Protein AF-A0A6G2VGH9-F1 (afdb_monomer)

Foldseek 3Di:
DQADPPCVVRRPVQFDDDPPDDPPHTDGCPQWDWDADPVRDIGTDGGVQPWDAAPNDTDRQVVLQVLLCVDPFWDGKGWDDDPRFIAMETAGPDDPVVSQVSCVVPDQLRSRGQFYHHDVDFDADPVGHGDPVPDDDTDGRQDPAAADPDPQLVQLQVLLCVLLVPPDGHHQADFSVSSPDDLVSLLLSQLSCCVVPQAGDFSLQCLVQRGSVSVSCVVVVDVHDGRQDDQAAPLFPQAFKFAAALVLQVVVVVCVVVVWFLLQKDKDKDKFFFADDVVLLQQLLLLLCQQAQLQQWAWDQDPNGIIIGGHHSVPRGADAAEEEDAPVCVVVVSVVQSGDTDPSHPDGQKYWYWYDHDNGIIMIMMMGGLQFADPLLVVLSVVSSVQSSVCSVVVDDDRRDDHARYHVSSVRSSLPVQQDDCVDCPGVQVVLLVLLCVVCPPADQFFPAPDPDDFDQAAPSDDDDDDDDPDSVNLVVLSSVCVVLSHHSVLLVVLVVQVVCVVNRRNFWAWEKEKDQQCSDPSCNSHGRNRIAIFTQTAGCPPVDDSSVSSVRSRVSVSSRSSSRSHHPVVSCVSNVADDGNRADRRHRHYD

Mean predicted aligned error: 12.51 Å

Sequence (592 aa):
AHGYLNRPDLTATSFVPNPYGEPGTRLYRTGDLAHFDHHGRLHYEGRADHQIKIRGFRIEPAEVEAALLSHTQVTQAVVTKHHDQLSAYVVTSADSMELRRHLADRLPEHLVPAYLTPLDRFPLMPNGKIDKRALPEPVAVSSGGRAPRTLLEETLTGLFTSTLDAPGTLTIDDDFFHHGGHSILAARLTNRIAQALGVRLTIRDVFENPTVAGLAEKVGAAKGLPALPPPSAGEGPGEGLAPMSFAQRRLWLLADLDGGSTAYNVPMAVRLDGTLDADALEAALNDVIARHAPLRTRYETVDGEPRQRILPATGARVRMERREVTAGELDHAVAETGRHVFDLRSELPLVVTLFRLDDTTHHLVFVLHHIATDGQSGEAYVTDLARAYEARVAGAEGRVLEPLAVQYADYAVWQQRVLGSADDADSVLSRELAFWQGALEGLPEEHGLNLDRPRPARASHRGGEVPVDLGDDLFARVGELARAEGCTPFMVVHAALAAALTRLGAGTDLAIGSPVAGRTDEALRDLVGFFVNTLVLRTDTTGNPTFRELLERARATDLDAFAHQDAPFDLVLDTLNPTRTLARHPLFQICL

Nearest PDB structures (foldseek):
  8fx6-assembly2_B  TM=8.249E-01  e=5.893E-42  Thermobifida fusca YX
  7kvw-assembly1_A  TM=8.169E-01  e=2.280E-42  Thermobifida fusca YX
  7kw0-assembly1_A  TM=8.121E-01  e=5.893E-42  Thermobifida fusca YX
  7kvw-assembly2_B  TM=8.068E-01  e=4.713E-42  Thermobifida fusca YX
  8fx7-assembly1_A  TM=8.130E-01  e=2.252E-41  Thermobifida fusca YX

Secondary structure (DSSP, 8-state):
----TT-HHHHHHHEEE-TTSSTT-EEE---EEEEE-TTSPEEEEEESS--EEETTEEE-HHHHHHHHHTSTTEEEEEEEEETTEEEEEEEESS-HHHHHHHHHTTS-GGGS-SEEEE-SS--B-TTSSB-GGGPPPPPB---SSPPP-SHHHHHHHHHHHHHHT-SSPPPTT-BTTTTT--HHHHHHHHHHHHHHHSEE--HHHHHHS-BHHHHHHHHHHS-PEEPPPPP-TTSS-SSEEEEPPHHHHHHHHHHHHHTS-STTEEEEEEEEES---HHHHHHHHHHHHHH-GGGGEEEEEETTEEEEEEPPTTT-----EEEE--TTTHHHHHHHHHT----TTTS-SEEEEEEESSSSEEEEEEEEETTT--TTHHHHHHHHHHHHHHHHHTT--S--SPPPSS-HHHHHHHHHHHH--TT-TTSHHHHHHHHHHHHTTT--SS-----SSPPPSS-------------HHHHHHHHHHHHHTT--HHHHHHHHHHHHHHHTTS-SEEEEEEEE----SGGGTT--S---EEEEEEEE-TT---HHHHHHHHHHHHHHHHHTTTS-HHHHHHHH-----SSS-SS-SEE-

Radius of gyration: 28.11 Å; Cα contacts (8 Å, |Δi|>4): 958; chains: 1; bounding box: 81×67×67 Å

Structure (mmCIF, N/CA/C/O backbone):
data_AF-A0A6G2VGH9-F1
#
_entry.id   AF-A0A6G2VGH9-F1
#
loop_
_atom_site.group_PDB
_atom_site.id
_atom_site.type_symbol
_atom_site.label_atom_id
_atom_site.label_alt_id
_atom_site.label_comp_id
_atom_site.label_asym_id
_atom_site.label_entity_id
_atom_site.label_seq_id
_atom_site.pdbx_PDB_ins_code
_atom_site.Cartn_x
_atom_site.Cartn_y
_atom_site.Cartn_z
_atom_site.occupancy
_atom_site.B_iso_or_equiv
_atom_site.auth_seq_id
_atom_site.auth_comp_id
_atom_site.auth_asym_id
_atom_site.auth_atom_id
_atom_site.pdbx_PDB_model_num
ATOM 1 N N . ALA A 1 1 ? -20.843 -32.295 -13.439 1.00 68.12 1 ALA A N 1
ATOM 2 C CA . ALA A 1 1 ? -21.328 -31.971 -12.079 1.00 68.12 1 ALA A CA 1
ATOM 3 C C . ALA A 1 1 ? -22.499 -32.885 -11.704 1.00 68.12 1 ALA A C 1
ATOM 5 O O . ALA A 1 1 ? -23.278 -33.245 -12.584 1.00 68.12 1 ALA A O 1
ATOM 6 N N . HIS A 1 2 ? -22.610 -33.301 -10.437 1.00 78.94 2 HIS A N 1
ATOM 7 C CA . HIS A 1 2 ? -23.671 -34.219 -9.991 1.00 78.94 2 HIS A CA 1
ATOM 8 C C . HIS A 1 2 ? -24.992 -33.501 -9.666 1.00 78.94 2 HIS A C 1
ATOM 10 O O . HIS A 1 2 ? -26.047 -33.991 -10.069 1.00 78.94 2 HIS A O 1
ATOM 16 N N . GLY A 1 3 ? -24.924 -32.334 -9.021 1.00 86.25 3 GLY A N 1
ATOM 17 C CA . GLY A 1 3 ? -26.069 -31.545 -8.566 1.00 86.25 3 GLY A CA 1
ATOM 18 C C . GLY A 1 3 ? -25.715 -30.745 -7.312 1.00 86.25 3 GLY A C 1
ATOM 19 O O . GLY A 1 3 ? -24.542 -30.669 -6.945 1.00 86.25 3 GLY A O 1
ATOM 20 N N . TYR A 1 4 ? -26.724 -30.191 -6.647 1.00 72.12 4 TYR A N 1
ATOM 21 C CA . TYR A 1 4 ? -26.589 -29.546 -5.340 1.00 72.12 4 TYR A CA 1
ATOM 22 C C . TYR A 1 4 ? -26.734 -30.579 -4.212 1.00 72.12 4 TYR A C 1
ATOM 24 O O . TYR A 1 4 ? -27.656 -31.400 -4.216 1.00 72.12 4 TYR A O 1
ATOM 32 N N . LEU A 1 5 ? -25.825 -30.541 -3.233 1.00 75.44 5 LEU A N 1
ATOM 33 C CA . LEU A 1 5 ? -25.801 -31.485 -2.113 1.00 75.44 5 LEU A CA 1
ATOM 34 C C . LEU A 1 5 ? -27.099 -31.396 -1.294 1.00 75.44 5 LEU A C 1
ATOM 36 O O . LEU A 1 5 ? -27.495 -30.313 -0.877 1.00 75.44 5 LEU A O 1
ATOM 40 N N . ASN A 1 6 ? -27.757 -32.538 -1.065 1.00 70.88 6 ASN A N 1
ATOM 41 C CA . ASN A 1 6 ? -29.024 -32.657 -0.324 1.00 70.88 6 ASN A CA 1
ATOM 42 C C . ASN A 1 6 ? -30.185 -31.798 -0.865 1.00 70.88 6 ASN A C 1
ATOM 44 O O . ASN A 1 6 ? -31.161 -31.567 -0.155 1.00 70.88 6 ASN A O 1
ATOM 48 N N . ARG A 1 7 ? -30.105 -31.345 -2.124 1.00 74.38 7 ARG A N 1
ATOM 49 C CA . ARG A 1 7 ? -31.120 -30.500 -2.774 1.00 74.38 7 ARG A CA 1
ATOM 50 C C . ARG A 1 7 ? -31.541 -31.080 -4.131 1.00 74.38 7 ARG A C 1
ATOM 52 O O . ARG A 1 7 ? -31.164 -30.555 -5.187 1.00 74.38 7 ARG A O 1
ATOM 59 N N . PRO A 1 8 ? -32.274 -32.213 -4.135 1.00 79.44 8 PRO A N 1
ATOM 60 C CA . PRO A 1 8 ? -32.725 -32.855 -5.371 1.00 79.44 8 PRO A CA 1
ATOM 61 C C . PRO A 1 8 ? -33.746 -31.996 -6.131 1.00 79.44 8 PRO A C 1
ATOM 63 O O . PRO A 1 8 ? -33.767 -32.028 -7.358 1.00 79.44 8 PRO A O 1
ATOM 66 N N . ASP A 1 9 ? -34.523 -31.189 -5.406 1.00 71.19 9 ASP A N 1
ATOM 67 C CA . ASP A 1 9 ? -35.445 -30.177 -5.922 1.00 71.19 9 ASP A CA 1
ATOM 68 C C . ASP A 1 9 ? -34.722 -29.170 -6.830 1.00 71.19 9 ASP A C 1
ATOM 70 O O . ASP A 1 9 ? -35.033 -29.074 -8.016 1.00 71.19 9 ASP A O 1
ATOM 74 N N . LEU A 1 10 ? -33.689 -28.500 -6.308 1.00 64.75 10 LEU A N 1
ATOM 75 C CA . LEU A 1 10 ? -32.906 -27.518 -7.066 1.00 64.75 10 LEU A CA 1
ATOM 76 C C . LEU A 1 10 ? -32.084 -28.169 -8.179 1.00 64.75 10 LEU A C 1
ATOM 78 O O . LEU A 1 10 ? -31.895 -27.598 -9.253 1.00 64.75 10 LEU A O 1
ATOM 82 N N . THR A 1 11 ? -31.586 -29.382 -7.934 1.00 80.00 11 THR A N 1
ATOM 83 C CA . THR A 1 11 ? -30.819 -30.119 -8.941 1.00 80.00 11 THR A CA 1
ATOM 84 C C . THR A 1 11 ? -31.684 -30.418 -10.159 1.00 80.00 11 THR A C 1
ATOM 86 O O . THR A 1 11 ? -31.230 -30.208 -11.279 1.00 80.00 11 THR A O 1
ATOM 89 N N . ALA A 1 12 ? -32.931 -30.848 -9.958 1.00 86.19 12 ALA A N 1
ATOM 90 C CA . ALA A 1 12 ? -33.849 -31.145 -11.051 1.00 86.19 12 ALA A CA 1
ATOM 91 C C . ALA A 1 12 ? -34.261 -29.891 -11.843 1.00 86.19 12 ALA A C 1
ATOM 93 O O . ALA A 1 12 ? -34.498 -29.984 -13.047 1.00 86.19 12 ALA A O 1
ATOM 94 N N . THR A 1 13 ? -34.319 -28.719 -11.202 1.00 77.69 13 THR A N 1
ATOM 95 C CA . THR A 1 13 ? -34.685 -27.460 -11.874 1.00 77.69 13 THR A CA 1
ATOM 96 C C . THR A 1 13 ? -33.523 -26.792 -12.607 1.00 77.69 13 THR A C 1
ATOM 98 O O . THR A 1 13 ? -33.757 -26.111 -13.607 1.00 77.69 13 THR A O 1
ATOM 101 N N . SER A 1 14 ? -32.283 -26.979 -12.140 1.00 81.62 14 SER A N 1
ATOM 102 C CA . SER A 1 14 ? -31.096 -26.363 -12.751 1.00 81.62 14 SER A CA 1
ATOM 103 C C . SER A 1 14 ? -30.351 -27.300 -13.703 1.00 81.62 14 SER A C 1
ATOM 105 O O . SER A 1 14 ? -29.804 -26.827 -14.693 1.00 81.62 14 SER A O 1
ATOM 107 N N . PHE A 1 15 ? -30.339 -28.614 -13.450 1.00 90.75 15 PHE A N 1
ATOM 108 C CA . PHE A 1 15 ? -29.709 -29.630 -14.304 1.00 90.75 15 PHE A CA 1
ATOM 109 C C . PHE A 1 15 ? -30.775 -30.423 -15.066 1.00 90.75 15 PHE A C 1
ATOM 111 O O . PHE A 1 15 ? -31.150 -31.532 -14.682 1.00 90.75 15 PHE A O 1
ATOM 118 N N . VAL A 1 16 ? -31.269 -29.836 -16.152 1.00 92.31 16 VAL A N 1
ATOM 119 C CA . VAL A 1 16 ? -32.409 -30.347 -16.924 1.00 92.31 16 VAL A CA 1
ATOM 120 C C . VAL A 1 16 ? -31.974 -31.352 -18.002 1.00 92.31 16 VAL A C 1
ATOM 122 O O . VAL A 1 16 ? -30.812 -31.339 -18.419 1.00 92.31 16 VAL A O 1
ATOM 125 N N . PRO A 1 17 ? -32.872 -32.229 -18.490 1.00 93.44 17 PRO A N 1
ATOM 126 C CA . PRO A 1 17 ? -32.575 -33.099 -19.628 1.00 93.44 17 PRO A CA 1
ATOM 127 C C . PRO A 1 17 ? -32.115 -32.293 -20.849 1.00 93.44 17 PRO A C 1
ATOM 129 O O . PRO A 1 17 ? -32.692 -31.247 -21.144 1.00 93.44 17 PRO A O 1
ATOM 132 N N . ASN A 1 18 ? -31.086 -32.770 -21.555 1.00 93.38 18 ASN A N 1
ATOM 133 C CA . ASN A 1 18 ? -30.604 -32.141 -22.783 1.00 93.38 18 ASN A CA 1
ATOM 134 C C . ASN A 1 18 ? -31.293 -32.755 -24.015 1.00 93.38 18 ASN A C 1
ATOM 136 O O . ASN A 1 18 ? -30.917 -33.858 -24.408 1.00 93.38 18 ASN A O 1
ATOM 140 N N . PRO A 1 19 ? -32.260 -32.078 -24.662 1.00 90.31 19 PRO A N 1
ATOM 141 C CA . PRO A 1 19 ? -32.893 -32.604 -25.871 1.00 90.31 19 PRO A CA 1
ATOM 142 C C . PRO A 1 19 ? -32.007 -32.476 -27.124 1.00 90.31 19 PRO A C 1
ATOM 144 O O . PRO A 1 19 ? -32.389 -32.975 -28.178 1.00 90.31 19 PRO A O 1
ATOM 147 N N . TYR A 1 20 ? -30.854 -31.802 -27.030 1.00 87.00 20 TYR A N 1
ATOM 148 C CA . TYR A 1 20 ? -29.974 -31.482 -28.161 1.00 87.00 20 TYR A CA 1
ATOM 149 C C . TYR A 1 20 ? -28.645 -32.252 -28.152 1.00 87.00 20 TYR A C 1
ATOM 151 O O . TYR A 1 20 ? -27.804 -32.023 -29.016 1.00 87.00 20 TYR A O 1
ATOM 159 N N . GLY A 1 21 ? -28.420 -33.117 -27.160 1.00 87.88 21 GLY A N 1
ATOM 160 C CA . GLY A 1 21 ? -27.196 -33.908 -27.024 1.00 87.88 21 GLY A CA 1
ATOM 161 C C . GLY A 1 21 ? -27.463 -35.408 -27.002 1.00 87.88 21 GLY A C 1
ATOM 162 O O . GLY A 1 21 ? -28.587 -35.861 -27.208 1.00 87.88 21 GLY A O 1
ATOM 163 N N . GLU A 1 22 ? -26.415 -36.180 -26.716 1.00 91.38 22 GLU A N 1
ATOM 164 C CA . GLU A 1 22 ? -26.500 -37.638 -26.592 1.00 91.38 22 GLU A CA 1
ATOM 165 C C . GLU A 1 22 ? -27.509 -38.074 -25.508 1.00 91.38 22 GLU A C 1
ATOM 167 O O . GLU A 1 22 ? -27.658 -37.380 -24.485 1.00 91.38 22 GLU A O 1
ATOM 172 N N . PRO A 1 23 ? -28.175 -39.236 -25.673 1.00 90.56 23 PRO A N 1
ATOM 173 C CA . PRO A 1 23 ? -29.100 -39.773 -24.680 1.00 90.56 23 PRO A CA 1
ATOM 174 C C . PRO A 1 23 ? -28.474 -39.859 -23.282 1.00 90.56 23 PRO A C 1
ATOM 176 O O . PRO A 1 23 ? -27.411 -40.443 -23.085 1.00 90.56 23 PRO A O 1
ATOM 179 N N . GLY A 1 24 ? -29.151 -39.275 -22.290 1.00 87.06 24 GLY A N 1
ATOM 180 C CA . GLY A 1 24 ? -28.690 -39.241 -20.897 1.00 87.06 24 GLY A CA 1
ATOM 181 C C . GLY A 1 24 ? -27.833 -38.024 -20.524 1.00 87.06 24 GLY A C 1
ATOM 182 O O . GLY A 1 24 ? -27.489 -37.865 -19.351 1.00 87.06 24 GLY A O 1
ATOM 183 N N . THR A 1 25 ? -27.523 -37.132 -21.471 1.00 92.81 25 THR A N 1
ATOM 184 C CA . THR A 1 25 ? -26.852 -35.858 -21.164 1.00 92.81 25 THR A CA 1
ATOM 185 C C . THR A 1 25 ? -27.816 -34.820 -20.568 1.00 92.81 25 THR A C 1
ATOM 187 O O . THR A 1 25 ? -29.040 -34.908 -20.699 1.00 92.81 25 THR A O 1
ATOM 190 N N . ARG A 1 26 ? -27.261 -33.831 -19.855 1.00 92.31 26 ARG A N 1
ATOM 191 C CA . ARG A 1 26 ? -28.008 -32.783 -19.137 1.00 92.31 26 ARG A CA 1
ATOM 192 C C . ARG A 1 26 ? -27.481 -31.398 -19.504 1.00 92.31 26 ARG A C 1
ATOM 194 O O . ARG A 1 26 ? -26.284 -31.248 -19.733 1.00 92.31 26 ARG A O 1
ATOM 201 N N . LEU A 1 27 ? -28.364 -30.403 -19.519 1.00 91.56 27 LEU A N 1
ATOM 202 C CA . LEU A 1 27 ? -28.021 -28.982 -19.616 1.00 91.56 27 LEU A CA 1
ATOM 203 C C . LEU A 1 27 ? -28.043 -28.353 -18.224 1.00 91.56 27 LEU A C 1
ATOM 205 O O . LEU A 1 27 ? -28.830 -28.764 -17.373 1.00 91.56 27 LEU A O 1
ATOM 209 N N . TYR A 1 28 ? -27.212 -27.333 -18.008 1.00 90.94 28 TYR A N 1
ATOM 210 C CA . TYR A 1 28 ? -27.267 -26.507 -16.805 1.00 90.94 28 TYR A CA 1
ATOM 211 C C . TYR A 1 28 ? -27.863 -25.140 -17.132 1.00 90.94 28 TYR A C 1
ATOM 213 O O . TYR A 1 28 ? -27.370 -24.426 -18.005 1.00 90.94 28 TYR A O 1
ATOM 221 N N . ARG A 1 29 ? -28.935 -24.774 -16.434 1.00 85.25 29 ARG A N 1
ATOM 222 C CA . ARG A 1 29 ? -29.596 -23.481 -16.580 1.00 85.25 29 ARG A CA 1
ATOM 223 C C . ARG A 1 29 ? -28.841 -22.440 -15.755 1.00 85.25 29 ARG A C 1
ATOM 225 O O . ARG A 1 29 ? -29.039 -22.358 -14.549 1.00 85.25 29 ARG A O 1
ATOM 232 N N . THR A 1 30 ? -27.991 -21.643 -16.404 1.00 82.50 30 THR A N 1
ATOM 233 C CA . THR A 1 30 ? -27.197 -20.598 -15.724 1.00 82.50 30 THR A CA 1
ATOM 234 C C . THR A 1 30 ? -28.055 -19.425 -15.243 1.00 82.50 30 THR A C 1
ATOM 236 O O . THR A 1 30 ? -27.725 -18.754 -14.268 1.00 82.50 30 THR A O 1
ATOM 239 N N . GLY A 1 31 ? -29.193 -19.198 -15.907 1.00 75.12 31 GLY A N 1
ATOM 240 C CA . GLY A 1 31 ? -30.019 -18.016 -15.682 1.00 75.12 31 GLY A CA 1
ATOM 241 C C . GLY A 1 31 ? -29.475 -16.773 -16.380 1.00 75.12 31 GLY A C 1
ATOM 242 O O . GLY A 1 31 ? -30.005 -15.699 -16.148 1.00 75.12 31 GLY A O 1
ATOM 243 N N . ASP A 1 32 ? -28.471 -16.909 -17.244 1.00 80.62 32 ASP A N 1
ATOM 244 C CA . ASP A 1 32 ? -27.902 -15.808 -18.016 1.00 80.62 32 ASP A CA 1
ATOM 245 C C . ASP A 1 32 ? -28.640 -15.631 -19.347 1.00 80.62 32 ASP A C 1
ATOM 247 O O . ASP A 1 32 ? -29.049 -16.605 -19.987 1.00 80.62 32 ASP A O 1
ATOM 251 N N . LEU A 1 33 ? -28.810 -14.381 -19.766 1.00 78.69 33 LEU A N 1
ATOM 252 C CA . LEU A 1 33 ? -29.245 -14.013 -21.103 1.00 78.69 33 LEU A CA 1
ATOM 253 C C . LEU A 1 33 ? -28.003 -13.766 -21.949 1.00 78.69 33 LEU A C 1
ATOM 255 O O . LEU A 1 33 ? -27.096 -13.035 -21.560 1.00 78.69 33 LEU A O 1
ATOM 259 N N . ALA A 1 34 ? -27.963 -14.387 -23.116 1.00 83.56 34 ALA A N 1
ATOM 260 C CA . ALA A 1 34 ? -26.900 -14.195 -24.079 1.00 83.56 34 ALA A CA 1
ATOM 261 C C . ALA A 1 34 ? -27.448 -14.399 -25.490 1.00 83.56 34 ALA A C 1
ATOM 263 O O . ALA A 1 34 ? -28.460 -15.082 -25.681 1.00 83.56 34 ALA A O 1
ATOM 264 N N . HIS A 1 35 ? -26.774 -13.826 -26.479 1.00 87.31 35 HIS A N 1
ATOM 265 C CA . HIS A 1 35 ? -27.090 -14.030 -27.886 1.00 87.31 35 HIS A CA 1
ATOM 266 C C . HIS A 1 35 ? -25.811 -14.273 -28.689 1.00 87.31 35 HIS A C 1
ATOM 268 O O . HIS A 1 35 ? -24.730 -13.855 -28.288 1.00 87.31 35 HIS A O 1
ATOM 274 N N . PHE A 1 36 ? -25.918 -14.970 -29.818 1.00 90.81 36 PHE A N 1
ATOM 275 C CA . PHE A 1 36 ? -24.793 -15.136 -30.736 1.00 90.81 36 PHE A CA 1
ATOM 276 C C . PHE A 1 36 ? -24.803 -14.028 -31.790 1.00 90.81 36 PHE A C 1
ATOM 278 O O . PHE A 1 36 ? -25.862 -13.722 -32.342 1.00 90.81 36 PHE A O 1
ATOM 285 N N . ASP A 1 37 ? -23.639 -13.459 -32.097 1.00 88.38 37 ASP A N 1
ATOM 286 C CA . ASP A 1 37 ? -23.486 -12.591 -33.265 1.00 88.38 37 ASP A CA 1
ATOM 287 C C . ASP A 1 37 ? -23.351 -13.396 -34.570 1.00 88.38 37 ASP A C 1
ATOM 289 O O . ASP A 1 37 ? -23.298 -14.630 -34.586 1.00 88.38 37 ASP A O 1
ATOM 293 N N . HIS A 1 38 ? -23.274 -12.688 -35.700 1.00 86.19 38 HIS A N 1
ATOM 294 C CA . HIS A 1 38 ? -23.147 -13.311 -37.019 1.00 86.19 38 HIS A CA 1
ATOM 295 C C . HIS A 1 38 ? -21.791 -14.006 -37.256 1.00 86.19 38 HIS A C 1
ATOM 297 O O . HIS A 1 38 ? -21.621 -14.684 -38.270 1.00 86.19 38 HIS A O 1
ATOM 303 N N . HIS A 1 39 ? -20.824 -13.826 -36.353 1.00 87.31 39 HIS A N 1
ATOM 304 C CA . HIS A 1 39 ? -19.531 -14.504 -36.349 1.00 87.31 39 HIS A CA 1
ATOM 305 C C . HIS A 1 39 ? -19.505 -15.709 -35.393 1.00 87.31 39 HIS A C 1
ATOM 307 O O . HIS A 1 39 ? -18.469 -16.360 -35.264 1.00 87.31 39 HIS A O 1
ATOM 313 N N . GLY A 1 40 ? -20.628 -16.029 -34.739 1.00 86.88 40 GLY A N 1
ATOM 314 C CA . GLY A 1 40 ? -20.744 -17.149 -33.808 1.00 86.88 40 GLY A CA 1
ATOM 315 C C . GLY A 1 40 ? -20.146 -16.879 -32.426 1.00 86.88 40 GLY A C 1
ATOM 316 O O . GLY A 1 40 ? -19.941 -17.826 -31.667 1.00 86.88 40 GLY A O 1
ATOM 317 N N . ARG A 1 41 ? -19.868 -15.617 -32.070 1.00 89.19 41 ARG A N 1
ATOM 318 C CA . ARG A 1 41 ? -19.425 -15.244 -30.718 1.00 89.19 41 ARG A CA 1
ATOM 319 C C . ARG A 1 41 ? -20.635 -15.028 -29.820 1.00 89.19 41 ARG A C 1
ATOM 321 O O . ARG A 1 41 ? -21.614 -14.412 -30.231 1.00 89.19 41 ARG A O 1
ATOM 328 N N . LEU A 1 42 ? -20.560 -15.541 -28.595 1.00 87.12 42 LEU A N 1
ATOM 329 C CA . LEU A 1 42 ? -21.609 -15.385 -27.593 1.00 87.12 42 LEU A CA 1
ATOM 330 C C . LEU A 1 42 ? -21.426 -14.054 -26.850 1.00 87.12 42 LEU A C 1
ATOM 332 O O . LEU A 1 42 ? -20.427 -13.866 -26.159 1.00 87.12 42 LEU A O 1
ATOM 336 N N . HIS A 1 43 ? -22.398 -13.158 -26.974 1.00 76.44 43 HIS A N 1
ATOM 337 C CA . HIS A 1 43 ? -22.479 -11.890 -26.252 1.00 76.44 43 HIS A CA 1
ATOM 338 C C . HIS A 1 43 ? -23.392 -12.046 -25.042 1.00 76.44 43 HIS A C 1
ATOM 340 O O . HIS A 1 43 ? -24.540 -12.473 -25.168 1.00 76.44 43 HIS A O 1
ATOM 346 N N . TYR A 1 44 ? -22.869 -11.716 -23.865 1.00 78.12 44 TYR A N 1
ATOM 347 C CA . TYR A 1 44 ? -23.605 -11.753 -22.606 1.00 78.12 44 TYR A CA 1
ATOM 348 C C . TYR A 1 44 ? -24.457 -10.485 -22.439 1.00 78.12 44 TYR A C 1
ATOM 350 O O . TYR A 1 44 ? -23.946 -9.376 -22.547 1.00 78.12 44 TYR A O 1
ATOM 358 N N . GLU A 1 45 ? -25.744 -10.659 -22.138 1.00 69.88 45 GLU A N 1
ATOM 359 C CA . GLU A 1 45 ? -26.775 -9.606 -22.067 1.00 69.88 45 GLU A CA 1
ATOM 360 C C . GLU A 1 45 ? -27.295 -9.373 -20.635 1.00 69.88 45 GLU A C 1
ATOM 362 O O . GLU A 1 45 ? -28.278 -8.664 -20.417 1.00 69.88 45 GLU A O 1
ATOM 367 N N . GLY A 1 46 ? -26.654 -9.979 -19.633 1.00 63.09 46 GLY A N 1
ATOM 368 C CA . GLY A 1 46 ? -27.093 -9.933 -18.238 1.00 63.09 46 GLY A CA 1
ATOM 369 C C . GLY A 1 46 ? -27.761 -11.230 -17.792 1.00 63.09 46 GLY A C 1
ATOM 370 O O . GLY A 1 46 ? -27.610 -12.272 -18.425 1.00 63.09 46 GLY A O 1
ATOM 371 N N . ARG A 1 47 ? -28.500 -11.187 -16.681 1.00 65.75 47 ARG A N 1
ATOM 372 C CA . ARG A 1 47 ? -29.229 -12.352 -16.165 1.00 65.75 47 ARG A CA 1
ATOM 373 C C . ARG A 1 47 ? -30.730 -12.227 -16.399 1.00 65.75 47 ARG A C 1
ATOM 375 O O . ARG A 1 47 ? -31.281 -11.135 -16.501 1.00 65.75 47 ARG A O 1
ATOM 382 N N . ALA A 1 48 ? -31.391 -13.372 -16.502 1.00 64.38 48 ALA A N 1
ATOM 383 C CA . ALA A 1 48 ? -32.841 -13.501 -16.520 1.00 64.38 48 ALA A CA 1
ATOM 384 C C . ALA A 1 48 ? -33.457 -13.291 -15.122 1.00 64.38 48 ALA A C 1
ATOM 386 O O . ALA A 1 48 ? -34.649 -12.993 -15.031 1.00 64.38 48 ALA A O 1
ATOM 387 N N . ASP A 1 49 ? -32.670 -13.449 -14.048 1.00 61.19 49 ASP A N 1
ATOM 388 C CA . ASP A 1 49 ? -33.026 -13.045 -12.686 1.00 61.19 49 ASP A CA 1
ATOM 389 C C . ASP A 1 49 ? -32.543 -11.603 -12.416 1.00 61.19 49 ASP A C 1
ATOM 391 O O . ASP A 1 49 ? -31.477 -11.180 -12.848 1.00 61.19 49 ASP A O 1
ATOM 395 N N . HIS A 1 50 ? -33.363 -10.786 -11.752 1.00 62.22 50 HIS A N 1
ATOM 396 C CA . HIS A 1 50 ? -33.126 -9.341 -11.600 1.00 62.22 50 HIS A CA 1
ATOM 397 C C . HIS A 1 50 ? -32.091 -8.992 -10.502 1.00 62.22 50 HIS A C 1
ATOM 399 O O . HIS A 1 50 ? -32.179 -7.920 -9.907 1.00 62.22 50 HIS A O 1
ATOM 405 N N . GLN A 1 51 ? -31.135 -9.880 -10.209 1.00 69.00 51 GLN A N 1
ATOM 406 C CA . GLN A 1 51 ? -30.107 -9.675 -9.180 1.00 69.00 51 GLN A CA 1
ATOM 407 C C . GLN A 1 51 ? -29.148 -8.531 -9.543 1.00 69.00 51 GLN A C 1
ATOM 409 O O . GLN A 1 51 ? -28.746 -8.377 -10.698 1.00 69.00 51 GLN A O 1
ATOM 414 N N . ILE A 1 52 ? -28.722 -7.756 -8.542 1.00 78.44 52 ILE A N 1
ATOM 415 C CA . ILE A 1 52 ? -27.823 -6.603 -8.702 1.00 78.44 52 ILE A CA 1
ATOM 416 C C . ILE A 1 52 ? -26.522 -6.838 -7.921 1.00 78.44 52 ILE A C 1
ATOM 418 O O . ILE A 1 52 ? -26.554 -7.313 -6.791 1.00 78.44 52 ILE A O 1
ATOM 422 N N . LYS A 1 53 ? -25.365 -6.474 -8.497 1.00 64.06 53 LYS A N 1
ATOM 423 C CA . LYS A 1 53 ? -24.074 -6.445 -7.782 1.00 64.06 53 LYS A CA 1
ATOM 424 C C . LYS A 1 53 ? -23.726 -5.039 -7.289 1.00 64.06 53 LYS A C 1
ATOM 426 O O . LYS A 1 53 ? -23.585 -4.126 -8.112 1.00 64.06 53 LYS A O 1
ATOM 431 N N . ILE A 1 54 ? -23.525 -4.889 -5.980 1.00 64.69 54 ILE A N 1
ATOM 432 C CA . ILE A 1 54 ? -23.159 -3.633 -5.305 1.00 64.69 54 ILE A CA 1
ATOM 433 C C . ILE A 1 54 ? -22.019 -3.901 -4.326 1.00 64.69 54 ILE A C 1
ATOM 435 O O . ILE A 1 54 ? -22.166 -4.722 -3.428 1.00 64.69 54 ILE A O 1
ATOM 439 N N . ARG A 1 55 ? -20.877 -3.221 -4.507 1.00 57.91 55 ARG A N 1
ATOM 440 C CA . ARG A 1 55 ? -19.697 -3.317 -3.619 1.00 57.91 55 ARG A CA 1
ATOM 441 C C . ARG A 1 55 ? -19.267 -4.765 -3.305 1.00 57.91 55 ARG A C 1
ATOM 443 O O . ARG A 1 55 ? -18.893 -5.078 -2.183 1.00 57.91 55 ARG A O 1
ATOM 450 N N . GLY A 1 56 ? -19.364 -5.653 -4.298 1.00 55.75 56 GLY A N 1
ATOM 451 C CA . GLY A 1 56 ? -19.057 -7.085 -4.163 1.00 55.75 56 GLY A CA 1
ATOM 452 C C . GLY A 1 56 ? -20.224 -7.964 -3.691 1.00 55.75 56 GLY A C 1
ATOM 453 O O . GLY A 1 56 ? -20.187 -9.170 -3.908 1.00 55.75 56 GLY A O 1
ATOM 454 N N . PHE A 1 57 ? -21.302 -7.389 -3.154 1.00 50.94 57 PHE A N 1
ATOM 455 C CA . PHE A 1 57 ? -22.484 -8.126 -2.703 1.00 50.94 57 PHE A CA 1
ATOM 456 C C . PHE A 1 57 ? -23.463 -8.385 -3.844 1.00 50.94 57 PHE A C 1
ATOM 458 O O . PHE A 1 57 ? -23.760 -7.496 -4.648 1.00 50.94 57 PHE A O 1
ATOM 465 N N . ARG A 1 58 ? -23.984 -9.614 -3.906 1.00 71.62 58 ARG A N 1
ATOM 466 C CA . ARG A 1 58 ? -25.131 -9.964 -4.750 1.00 71.62 58 ARG A CA 1
ATOM 467 C C . ARG A 1 58 ? -26.399 -9.687 -3.962 1.00 71.62 58 ARG A C 1
ATOM 469 O O . ARG A 1 58 ? -26.628 -10.311 -2.934 1.00 71.62 58 ARG A O 1
ATOM 476 N N . ILE A 1 59 ? -27.191 -8.752 -4.458 1.00 74.00 59 ILE A N 1
ATOM 477 C CA . ILE A 1 59 ? -28.396 -8.263 -3.806 1.00 74.00 59 ILE A CA 1
ATOM 478 C C . ILE A 1 59 ? -29.605 -8.662 -4.643 1.00 74.00 59 ILE A C 1
ATOM 480 O O . ILE A 1 59 ? -29.600 -8.503 -5.866 1.00 74.00 59 ILE A O 1
ATOM 484 N N . GLU A 1 60 ? -30.644 -9.142 -3.967 1.00 81.06 60 GLU A N 1
ATOM 485 C CA . GLU A 1 60 ? -31.969 -9.376 -4.532 1.00 81.06 60 GLU A CA 1
ATOM 486 C C . GLU A 1 60 ? -32.835 -8.127 -4.319 1.00 81.06 60 GLU A C 1
ATOM 488 O O . GLU A 1 60 ? -33.303 -7.894 -3.204 1.00 81.06 60 GLU A O 1
ATOM 493 N N . PRO A 1 61 ? -33.102 -7.302 -5.350 1.00 84.56 61 PRO A N 1
ATOM 494 C CA . PRO A 1 61 ? -33.873 -6.066 -5.174 1.00 84.56 61 PRO A CA 1
ATOM 495 C C . PRO A 1 61 ? -35.265 -6.314 -4.588 1.00 84.56 61 PRO A C 1
ATOM 497 O O . PRO A 1 61 ? -35.770 -5.495 -3.826 1.00 84.56 61 PRO A O 1
ATOM 500 N N . ALA A 1 62 ? -35.850 -7.478 -4.888 1.00 80.44 62 ALA A N 1
ATOM 501 C CA . ALA A 1 62 ? -37.149 -7.899 -4.380 1.00 80.44 62 ALA A CA 1
ATOM 502 C C . ALA A 1 62 ? -37.197 -8.007 -2.843 1.00 80.44 62 ALA A C 1
ATOM 504 O O . ALA A 1 62 ? -38.254 -7.792 -2.256 1.00 80.44 62 ALA A O 1
ATOM 505 N N . GLU A 1 63 ? -36.076 -8.315 -2.181 1.00 84.06 63 GLU A N 1
ATOM 506 C CA . GLU A 1 63 ? -35.990 -8.352 -0.715 1.00 84.06 63 GLU A CA 1
ATOM 507 C C . GLU A 1 63 ? -36.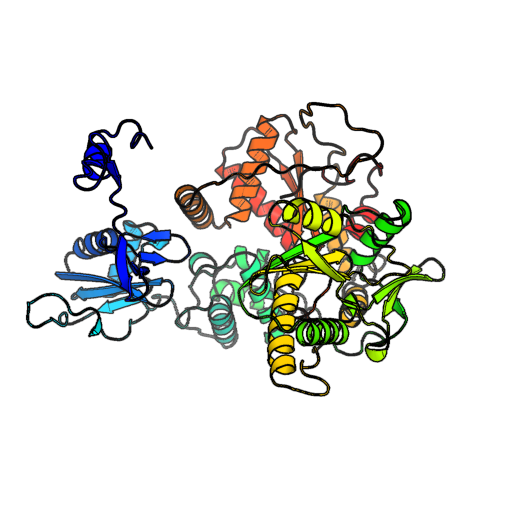173 -6.951 -0.120 1.00 84.06 63 GLU A C 1
ATOM 509 O O . GLU A 1 63 ? -36.975 -6.740 0.792 1.00 84.06 63 GLU A O 1
ATOM 514 N N . VAL A 1 64 ? -35.490 -5.970 -0.710 1.00 88.19 64 VAL A N 1
ATOM 515 C CA . VAL A 1 64 ? -35.566 -4.564 -0.303 1.00 88.19 64 VAL A CA 1
ATOM 516 C C . VAL A 1 64 ? -36.933 -3.966 -0.651 1.00 88.19 64 VAL A C 1
ATOM 518 O O . VAL A 1 64 ? -37.530 -3.261 0.164 1.00 88.19 64 VAL A O 1
ATOM 521 N N . GLU A 1 65 ? -37.480 -4.294 -1.826 1.00 91.31 65 GLU A N 1
ATOM 522 C CA . GLU A 1 65 ? -38.839 -3.911 -2.234 1.00 91.31 65 GLU A CA 1
ATOM 523 C C . GLU A 1 65 ? -39.894 -4.463 -1.263 1.00 91.31 65 GLU A C 1
ATOM 525 O O . GLU A 1 65 ? -40.784 -3.726 -0.837 1.00 91.31 65 GLU A O 1
ATOM 530 N N . ALA A 1 66 ? -39.781 -5.732 -0.856 1.00 84.81 66 ALA A N 1
ATOM 531 C CA . ALA A 1 66 ? -40.696 -6.349 0.103 1.00 84.81 66 ALA A CA 1
ATOM 532 C C . ALA A 1 66 ? -40.614 -5.690 1.490 1.00 84.81 66 ALA A C 1
ATOM 534 O O . ALA A 1 66 ? -41.644 -5.448 2.126 1.00 84.81 66 ALA A O 1
ATOM 535 N N . ALA A 1 67 ? -39.407 -5.349 1.949 1.00 87.25 67 ALA A N 1
ATOM 536 C CA . ALA A 1 67 ? -39.220 -4.630 3.204 1.00 87.25 67 ALA A CA 1
ATOM 537 C C . ALA A 1 67 ? -39.835 -3.220 3.153 1.00 87.25 67 ALA A C 1
ATOM 539 O O . ALA A 1 67 ? -40.526 -2.827 4.097 1.00 87.25 67 ALA A O 1
ATOM 540 N N . LEU A 1 68 ? -39.671 -2.492 2.041 1.00 92.44 68 LEU A N 1
ATOM 541 C CA . LEU A 1 68 ? -40.309 -1.190 1.808 1.00 92.44 68 LEU A CA 1
ATOM 542 C C . LEU A 1 68 ? -41.839 -1.293 1.830 1.00 92.44 68 LEU A C 1
ATOM 544 O O . LEU A 1 68 ? -42.497 -0.518 2.521 1.00 92.44 68 LEU A O 1
ATOM 548 N N . LEU A 1 69 ? -42.404 -2.283 1.136 1.00 92.31 69 LEU A N 1
ATOM 549 C CA . LEU A 1 69 ? -43.852 -2.518 1.060 1.00 92.31 69 LEU A CA 1
ATOM 550 C C . LEU A 1 69 ? -44.478 -2.957 2.393 1.00 92.31 69 LEU A C 1
ATOM 552 O O . LEU A 1 69 ? -45.697 -2.908 2.541 1.00 92.31 69 LEU A O 1
ATOM 556 N N . SER A 1 70 ? -43.674 -3.367 3.378 1.00 90.88 70 SER A N 1
ATOM 557 C CA . SER A 1 70 ? -44.171 -3.635 4.733 1.00 90.88 70 SER A CA 1
ATOM 558 C C . SER A 1 70 ? -44.454 -2.360 5.545 1.00 90.88 70 SER A C 1
ATOM 560 O O . SER A 1 70 ? -45.072 -2.437 6.609 1.00 90.88 70 SER A O 1
ATOM 562 N N . HIS A 1 71 ? -44.024 -1.185 5.069 1.00 93.38 71 HIS A N 1
ATOM 563 C CA . HIS A 1 71 ? -44.363 0.098 5.679 1.00 93.38 71 HIS A CA 1
ATOM 564 C C . HIS A 1 71 ? -45.779 0.526 5.271 1.00 93.38 71 HIS A C 1
ATOM 566 O O . HIS A 1 71 ? -46.095 0.614 4.089 1.00 93.38 71 HIS A O 1
ATOM 572 N N . THR A 1 72 ? -46.632 0.856 6.246 1.00 91.88 72 THR A N 1
ATOM 573 C CA . THR A 1 72 ? -48.073 1.120 6.015 1.00 91.88 72 THR A CA 1
ATOM 574 C C . THR A 1 72 ? -48.376 2.270 5.049 1.00 91.88 72 THR A C 1
ATOM 576 O O . THR A 1 72 ? -49.459 2.315 4.472 1.00 91.88 72 THR A O 1
ATOM 579 N N . GLN A 1 73 ? -47.429 3.190 4.866 1.00 93.88 73 GLN A N 1
ATOM 580 C CA . GLN A 1 73 ? -47.558 4.349 3.979 1.00 93.88 73 GLN A CA 1
ATOM 581 C C . GLN A 1 73 ? -46.895 4.168 2.603 1.00 93.88 73 GLN A C 1
ATOM 583 O O . GLN A 1 73 ? -46.941 5.097 1.801 1.00 93.88 73 GLN A O 1
ATOM 588 N N . VAL A 1 74 ? -46.295 3.007 2.309 1.00 94.81 74 VAL A N 1
ATOM 589 C CA . VAL A 1 74 ? -45.698 2.701 0.998 1.00 94.81 74 VAL A CA 1
ATOM 590 C C . VAL A 1 74 ? -46.669 1.844 0.195 1.00 94.81 74 VAL A C 1
ATOM 592 O O . VAL A 1 74 ? -47.093 0.781 0.636 1.00 94.81 74 VAL A O 1
ATOM 595 N N . THR A 1 75 ? -47.016 2.294 -1.009 1.00 92.50 75 THR A N 1
ATOM 596 C CA . THR A 1 75 ? -47.979 1.594 -1.881 1.00 92.50 75 THR A CA 1
ATOM 597 C C . THR A 1 75 ? -47.309 0.836 -3.020 1.00 92.50 75 THR A C 1
ATOM 599 O O . THR A 1 75 ? -47.810 -0.199 -3.457 1.00 92.50 75 THR A O 1
ATOM 602 N N . GLN A 1 76 ? -46.174 1.335 -3.504 1.00 90.88 76 GLN A N 1
ATOM 603 C CA . GLN A 1 76 ? -45.371 0.710 -4.549 1.00 90.88 76 GLN A CA 1
ATOM 604 C C . GLN A 1 76 ? -43.894 1.013 -4.278 1.00 90.88 76 GLN A C 1
ATOM 606 O O . GLN A 1 76 ? -43.564 2.124 -3.860 1.00 90.88 76 GLN A O 1
ATOM 611 N N . ALA A 1 77 ? -43.008 0.057 -4.551 1.00 93.12 77 ALA A N 1
ATOM 612 C CA . ALA A 1 77 ? -41.564 0.223 -4.430 1.00 93.12 77 ALA A CA 1
ATOM 613 C C . ALA A 1 77 ? -40.862 -0.464 -5.606 1.00 93.12 77 ALA A C 1
ATOM 615 O O . ALA A 1 77 ? -41.294 -1.531 -6.041 1.00 93.12 77 ALA A O 1
ATOM 616 N N . VAL A 1 78 ? -39.797 0.153 -6.113 1.00 92.75 78 VAL A N 1
ATOM 617 C CA . VAL A 1 78 ? -38.892 -0.445 -7.100 1.00 92.75 78 VAL A CA 1
ATOM 618 C C . VAL A 1 78 ? -37.468 -0.128 -6.700 1.00 92.75 78 VAL A C 1
ATOM 620 O O . VAL A 1 78 ? -37.138 1.031 -6.451 1.00 92.75 78 VAL A O 1
ATOM 623 N N . VAL A 1 79 ? -36.622 -1.150 -6.690 1.00 91.62 79 VAL A N 1
ATOM 624 C CA . VAL A 1 79 ? -35.209 -1.024 -6.347 1.00 91.62 79 VAL A CA 1
ATOM 625 C C . VAL A 1 79 ? -34.357 -1.241 -7.594 1.00 91.62 79 VAL A C 1
ATOM 627 O O . VAL A 1 79 ? -34.568 -2.156 -8.398 1.00 91.62 79 VAL A O 1
ATOM 630 N N . THR A 1 80 ? -33.401 -0.342 -7.790 1.00 88.12 80 THR A N 1
ATOM 631 C CA . THR A 1 80 ? -32.456 -0.347 -8.903 1.00 88.12 80 THR A CA 1
ATOM 632 C C . THR A 1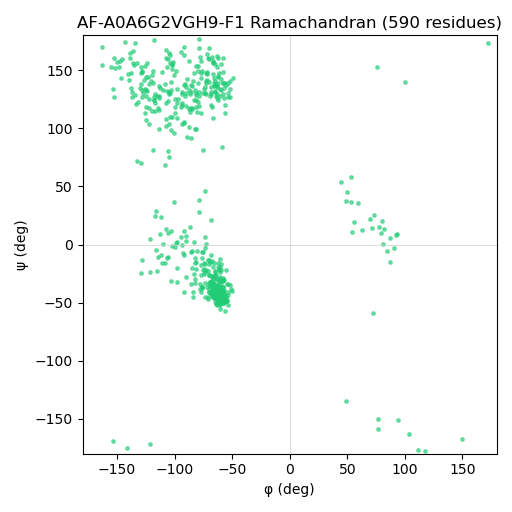 80 ? -31.039 -0.073 -8.405 1.00 88.12 80 THR A C 1
ATOM 634 O O . THR A 1 80 ? -30.795 0.213 -7.231 1.00 88.12 80 THR A O 1
ATOM 637 N N . LYS A 1 81 ? -30.082 -0.190 -9.325 1.00 83.94 81 LYS A N 1
ATOM 638 C CA . LYS A 1 81 ? -28.699 0.225 -9.122 1.00 83.94 81 LYS A CA 1
ATOM 639 C C . LYS A 1 81 ? -28.534 1.646 -9.646 1.00 83.94 81 LYS A C 1
ATOM 641 O O . LYS A 1 81 ? -28.913 1.910 -10.787 1.00 83.94 81 LYS A O 1
ATOM 646 N N . HIS A 1 82 ? -27.931 2.519 -8.850 1.00 78.50 82 HIS A N 1
ATOM 647 C CA . HIS A 1 82 ? -27.431 3.815 -9.309 1.00 78.50 82 HIS A CA 1
ATOM 648 C C . HIS A 1 82 ? -26.002 3.989 -8.807 1.00 78.50 82 HIS A C 1
ATOM 650 O O . HIS A 1 82 ? -25.739 3.839 -7.612 1.00 78.50 82 HIS A O 1
ATOM 656 N N . HIS A 1 83 ? -25.068 4.210 -9.736 1.00 76.12 83 HIS A N 1
ATOM 657 C CA . HIS A 1 83 ? -23.632 4.014 -9.496 1.00 76.12 83 HIS A CA 1
ATOM 658 C C . HIS A 1 83 ? -23.374 2.644 -8.844 1.00 76.12 83 HIS A C 1
ATOM 660 O O . HIS A 1 83 ? -23.965 1.664 -9.282 1.00 76.12 83 HIS A O 1
ATOM 666 N N . ASP A 1 84 ? -22.548 2.548 -7.802 1.00 69.38 84 ASP A N 1
ATOM 667 C CA . ASP A 1 84 ? -22.316 1.316 -7.035 1.00 69.38 84 ASP A CA 1
ATOM 668 C C . ASP A 1 84 ? -23.098 1.265 -5.714 1.00 69.38 84 ASP A C 1
ATOM 670 O O . ASP A 1 84 ? -22.595 0.761 -4.711 1.00 69.38 84 ASP A O 1
ATOM 674 N N . GLN A 1 85 ? -24.333 1.783 -5.694 1.00 76.00 85 GLN A N 1
ATOM 675 C CA . GLN A 1 85 ? -25.223 1.735 -4.528 1.00 76.00 85 GLN A CA 1
ATOM 676 C C . GLN A 1 85 ? -26.682 1.422 -4.909 1.00 76.00 85 GLN A C 1
ATOM 678 O O . GLN A 1 85 ? -27.076 1.466 -6.080 1.00 76.00 85 GLN A O 1
ATOM 683 N N . LEU A 1 86 ? -27.485 1.057 -3.902 1.00 83.94 86 LEU A N 1
ATOM 684 C CA . LEU A 1 86 ? -28.911 0.773 -4.058 1.00 83.94 86 LEU A CA 1
ATOM 685 C C . LEU A 1 86 ? -29.695 2.085 -4.122 1.00 83.94 86 LEU A C 1
ATOM 687 O O . LEU A 1 86 ? -29.543 2.949 -3.255 1.00 83.94 86 LEU A O 1
ATOM 691 N N . SER A 1 87 ? -30.574 2.191 -5.115 1.00 89.06 87 SER A N 1
ATOM 692 C CA . SER A 1 87 ? -31.559 3.261 -5.236 1.00 89.06 87 SER A CA 1
ATOM 693 C C . SER A 1 87 ? -32.961 2.676 -5.162 1.00 89.06 87 SER A C 1
ATOM 695 O O . SER A 1 87 ? -33.279 1.713 -5.860 1.00 89.06 87 SER A O 1
ATOM 697 N N . ALA A 1 88 ? -33.800 3.247 -4.308 1.00 92.06 88 ALA A N 1
ATOM 698 C CA . ALA A 1 88 ? -35.189 2.864 -4.158 1.00 92.06 88 ALA A CA 1
ATOM 699 C C . ALA A 1 88 ? -36.105 4.016 -4.568 1.00 92.06 88 ALA A C 1
ATOM 701 O O . ALA A 1 88 ? -36.005 5.138 -4.075 1.00 92.06 88 ALA A O 1
ATOM 702 N N . TYR A 1 89 ? -37.044 3.708 -5.449 1.00 94.12 89 TYR A N 1
ATOM 703 C CA . TYR A 1 89 ? -38.137 4.588 -5.826 1.00 94.12 89 TYR A CA 1
ATOM 704 C C . TYR A 1 89 ? -39.391 4.101 -5.121 1.00 94.12 89 TYR A C 1
ATOM 706 O O . TYR A 1 89 ? -39.672 2.900 -5.125 1.00 94.12 89 TYR A O 1
ATOM 714 N N . VAL A 1 90 ? -40.136 5.009 -4.502 1.00 95.00 90 VAL A N 1
ATOM 715 C CA . VAL A 1 90 ? -41.272 4.648 -3.647 1.00 95.00 90 VAL A CA 1
ATOM 716 C C . VAL A 1 90 ? -42.453 5.573 -3.884 1.00 95.00 90 VAL A C 1
ATOM 718 O O . VAL A 1 90 ? -42.299 6.787 -3.924 1.00 95.00 90 VAL A O 1
ATOM 721 N N . VAL A 1 91 ? -43.652 5.009 -4.012 1.00 94.38 91 VAL A N 1
ATOM 722 C CA . VAL A 1 91 ? -44.901 5.782 -3.968 1.00 94.38 91 VAL A CA 1
ATOM 723 C C . VAL A 1 91 ? -45.394 5.761 -2.531 1.00 94.38 91 VAL A C 1
ATOM 725 O O . VAL A 1 91 ? -45.882 4.733 -2.047 1.00 94.38 91 VAL A O 1
ATOM 728 N N . THR A 1 92 ? -45.196 6.872 -1.827 1.00 92.00 92 THR A N 1
ATOM 729 C CA . THR A 1 92 ? -45.324 6.950 -0.369 1.00 92.00 92 THR A CA 1
ATOM 730 C C . THR A 1 92 ? -45.813 8.320 0.087 1.00 92.00 92 THR A C 1
ATOM 732 O O . THR A 1 92 ? -45.559 9.323 -0.575 1.00 92.00 92 THR A O 1
ATOM 735 N N . SER A 1 93 ? -46.483 8.363 1.240 1.00 87.19 93 SER A N 1
ATOM 736 C CA . SER A 1 93 ? -46.727 9.604 1.992 1.00 87.19 93 SER A CA 1
ATOM 737 C C . SER A 1 93 ? -45.797 9.768 3.203 1.00 87.19 93 SER A C 1
ATOM 739 O O . SER A 1 93 ? -45.941 10.739 3.942 1.00 87.19 93 SER A O 1
ATOM 741 N N . ALA A 1 94 ? -44.917 8.793 3.454 1.00 84.69 94 ALA A N 1
ATOM 742 C CA . ALA A 1 94 ? -43.919 8.829 4.523 1.00 84.69 94 ALA A CA 1
ATOM 743 C C . ALA A 1 94 ? -42.691 9.646 4.115 1.00 84.69 94 ALA A C 1
ATOM 745 O O . ALA A 1 94 ? -42.345 9.710 2.933 1.00 84.69 94 ALA A O 1
ATOM 746 N N . ASP A 1 95 ? -41.999 10.199 5.108 1.00 82.19 95 ASP A N 1
ATOM 747 C CA . ASP A 1 95 ? -40.708 10.847 4.900 1.00 82.19 95 ASP A CA 1
ATOM 748 C C . ASP A 1 95 ? -39.592 9.818 4.622 1.00 82.19 95 ASP A C 1
ATOM 750 O O . ASP A 1 95 ? -39.597 8.701 5.153 1.00 82.19 95 ASP A O 1
ATOM 754 N N . SER A 1 96 ? -38.603 10.187 3.801 1.00 81.25 96 SER A N 1
ATOM 755 C CA . SER A 1 96 ? -37.504 9.290 3.415 1.00 81.25 96 SER A CA 1
ATOM 756 C C . SER A 1 96 ? -36.675 8.801 4.611 1.00 81.25 96 SER A C 1
ATOM 758 O O . SER A 1 96 ? -36.178 7.672 4.575 1.00 81.25 96 SER A O 1
ATOM 760 N N . MET A 1 97 ? -36.551 9.582 5.693 1.00 74.00 97 MET A N 1
ATOM 761 C CA . MET A 1 97 ? -35.848 9.147 6.909 1.00 74.00 97 MET A CA 1
ATOM 762 C C . MET A 1 97 ? -36.632 8.102 7.697 1.00 74.00 97 MET A C 1
ATOM 764 O O . MET A 1 97 ? -36.043 7.173 8.254 1.00 74.00 97 MET A O 1
ATOM 768 N N . GLU A 1 98 ? -37.959 8.220 7.729 1.00 83.06 98 GLU A N 1
ATOM 769 C CA . GLU A 1 98 ? -38.821 7.218 8.353 1.00 83.06 98 GLU A CA 1
ATOM 770 C C . GLU A 1 98 ? -38.695 5.873 7.633 1.00 83.06 98 GLU A C 1
ATOM 772 O O . GLU A 1 98 ? -38.498 4.841 8.279 1.00 83.06 98 GLU A O 1
ATOM 777 N N . LEU A 1 99 ? -38.702 5.897 6.298 1.00 86.56 99 LEU A N 1
ATOM 778 C CA . LEU A 1 99 ? -38.505 4.707 5.475 1.00 86.56 99 LEU A CA 1
ATOM 779 C C . LEU A 1 99 ? -37.109 4.108 5.644 1.00 86.56 99 LEU A C 1
ATOM 781 O O . LEU A 1 99 ? -36.982 2.892 5.780 1.00 86.56 99 LEU A O 1
ATOM 785 N N . ARG A 1 100 ? -36.062 4.940 5.693 1.00 81.88 100 ARG A N 1
ATOM 786 C CA . ARG A 1 100 ? -34.693 4.465 5.930 1.00 81.88 100 ARG A CA 1
ATOM 787 C C . ARG A 1 100 ? -34.564 3.774 7.285 1.00 81.88 100 ARG A C 1
ATOM 789 O O . ARG A 1 100 ? -33.997 2.689 7.343 1.00 81.88 100 ARG A O 1
ATOM 796 N N . ARG A 1 101 ? -35.119 4.357 8.353 1.00 79.88 101 ARG A N 1
ATOM 797 C CA . ARG A 1 101 ? -35.136 3.739 9.689 1.00 79.88 101 ARG A CA 1
ATOM 798 C C . ARG A 1 101 ? -35.918 2.427 9.682 1.00 79.88 101 ARG A C 1
ATOM 800 O O . ARG A 1 101 ? -35.430 1.422 10.179 1.00 79.88 101 ARG A O 1
ATOM 807 N N . HIS A 1 102 ? -37.088 2.411 9.044 1.00 86.00 102 HIS A N 1
ATOM 808 C CA . HIS A 1 102 ? -37.898 1.200 8.898 1.00 86.00 102 HIS A CA 1
ATOM 809 C C . HIS A 1 102 ? -37.150 0.063 8.187 1.00 86.00 102 HIS A C 1
ATOM 811 O O . HIS A 1 102 ? -37.332 -1.102 8.554 1.00 86.00 102 HIS A O 1
ATOM 817 N N . LEU A 1 103 ? -36.322 0.388 7.190 1.00 84.56 103 LEU A N 1
ATOM 818 C CA . LEU A 1 103 ? -35.458 -0.579 6.514 1.00 84.56 103 LEU A CA 1
ATOM 819 C C . LEU A 1 103 ? -34.271 -0.996 7.377 1.00 84.56 103 LEU A C 1
ATOM 821 O O . LEU A 1 103 ? -34.021 -2.189 7.481 1.00 84.56 103 LEU A O 1
ATOM 825 N N . ALA A 1 104 ? -33.583 -0.055 8.023 1.00 76.38 104 ALA A N 1
ATOM 826 C CA . ALA A 1 104 ? -32.447 -0.345 8.898 1.00 76.38 104 ALA A CA 1
ATOM 827 C C . ALA A 1 104 ? -32.829 -1.253 10.083 1.00 76.38 104 ALA A C 1
ATOM 829 O O . ALA A 1 104 ? -32.034 -2.089 10.497 1.00 76.38 104 ALA A O 1
ATOM 830 N N . ASP A 1 105 ? -34.068 -1.157 10.573 1.00 76.38 105 ASP A N 1
ATOM 831 C CA . ASP A 1 105 ? -34.595 -2.029 11.631 1.00 76.38 105 ASP A CA 1
ATOM 832 C C . ASP A 1 105 ? -34.829 -3.487 11.166 1.00 76.38 105 ASP A C 1
ATOM 834 O O . ASP A 1 105 ? -35.089 -4.366 11.991 1.00 76.38 105 ASP A O 1
ATOM 838 N N . ARG A 1 106 ? -34.809 -3.764 9.852 1.00 82.38 106 ARG A N 1
ATOM 839 C CA . ARG A 1 106 ? -35.235 -5.054 9.261 1.00 82.38 106 ARG A CA 1
ATOM 840 C C . ARG A 1 106 ? -34.239 -5.682 8.301 1.00 82.38 106 ARG A C 1
ATOM 842 O O . ARG A 1 106 ? -34.302 -6.888 8.078 1.00 82.38 106 ARG A O 1
ATOM 849 N N . LEU A 1 107 ? -33.382 -4.872 7.704 1.00 77.31 107 LEU A N 1
ATOM 850 C CA . LEU A 1 107 ? -32.412 -5.276 6.709 1.00 77.31 107 LEU A CA 1
ATOM 851 C C . LEU A 1 107 ? -31.004 -4.957 7.215 1.00 77.31 107 LEU A C 1
ATOM 853 O O . LEU A 1 107 ? -30.804 -3.921 7.853 1.00 77.31 107 LEU A O 1
ATOM 857 N N . PRO A 1 108 ? -30.009 -5.791 6.881 1.00 65.75 108 PRO A N 1
ATOM 858 C CA . PRO A 1 108 ? -28.612 -5.399 6.968 1.00 65.75 108 PRO A CA 1
ATOM 859 C C . PRO A 1 108 ? -28.364 -4.044 6.294 1.00 65.75 108 PRO A C 1
ATOM 861 O O . PRO A 1 108 ? -28.916 -3.763 5.232 1.00 65.75 108 PRO A O 1
ATOM 864 N N . GLU A 1 109 ? -27.479 -3.226 6.863 1.00 66.31 109 GLU A N 1
ATOM 865 C CA . GLU A 1 109 ? -27.212 -1.858 6.385 1.00 66.31 109 GLU A CA 1
ATOM 866 C C . GLU A 1 109 ? -26.844 -1.785 4.891 1.00 66.31 109 GLU A C 1
ATOM 868 O O . GLU A 1 109 ? -27.247 -0.861 4.194 1.00 66.31 109 GLU A O 1
ATOM 873 N N . HIS A 1 110 ? -26.147 -2.793 4.357 1.00 67.00 110 HIS A N 1
ATOM 874 C CA . HIS A 1 110 ? -25.764 -2.846 2.941 1.00 67.00 110 HIS A CA 1
ATOM 875 C C . HIS A 1 110 ? -26.948 -3.071 1.977 1.00 67.00 110 HIS A C 1
ATOM 877 O O . HIS A 1 110 ? -26.812 -2.830 0.777 1.00 67.00 110 HIS A O 1
ATOM 883 N N . LEU A 1 111 ? -28.094 -3.533 2.490 1.00 76.38 111 LEU A N 1
ATOM 884 C CA . LEU A 1 111 ? -29.362 -3.648 1.765 1.00 76.38 111 LEU A CA 1
ATOM 885 C C . LEU A 1 111 ? -30.246 -2.403 1.929 1.00 76.38 111 LEU A C 1
ATOM 887 O O . LEU A 1 111 ? -31.276 -2.293 1.263 1.00 76.38 111 LEU A O 1
ATOM 891 N N . VAL A 1 112 ? -29.863 -1.455 2.790 1.00 83.62 112 VAL A N 1
ATOM 892 C CA . VAL A 1 112 ? -30.578 -0.188 2.961 1.00 83.62 112 VAL A CA 1
ATOM 893 C C . VAL A 1 112 ? -30.187 0.758 1.812 1.00 83.62 112 VAL A C 1
ATOM 895 O O . VAL A 1 112 ? -29.010 1.095 1.673 1.00 83.62 112 VAL A O 1
ATOM 898 N N . PRO A 1 113 ? -31.136 1.206 0.967 1.00 84.62 113 PRO A N 1
ATOM 899 C CA . PRO A 1 113 ? -30.849 2.101 -0.149 1.00 84.62 113 PRO A CA 1
ATOM 900 C C . PRO A 1 113 ? -30.257 3.433 0.305 1.00 84.62 113 PRO A C 1
ATOM 902 O O . PRO A 1 113 ? -30.781 4.088 1.206 1.00 84.62 113 PRO A O 1
ATOM 905 N N . ALA A 1 114 ? -29.196 3.868 -0.374 1.00 75.75 114 ALA A N 1
ATOM 906 C CA . ALA A 1 114 ? -28.593 5.180 -0.151 1.00 75.75 114 ALA A CA 1
ATOM 907 C C . ALA A 1 114 ? -29.424 6.317 -0.764 1.00 75.75 114 ALA A C 1
ATOM 909 O O . ALA A 1 114 ? -29.346 7.465 -0.323 1.00 75.75 114 ALA A O 1
ATOM 910 N N . TYR A 1 115 ? -30.258 5.980 -1.749 1.00 83.75 115 TYR A N 1
ATOM 911 C CA . TYR A 1 115 ? -31.201 6.888 -2.386 1.00 83.75 115 TYR A CA 1
ATOM 912 C C . TYR A 1 115 ? -32.627 6.388 -2.149 1.00 83.75 115 TYR A C 1
ATOM 914 O O . TYR A 1 115 ? -32.933 5.232 -2.452 1.00 83.75 115 TYR A O 1
ATOM 922 N N . LEU A 1 116 ? -33.499 7.259 -1.633 1.00 87.75 116 LEU A N 1
ATOM 923 C CA . LEU A 1 116 ? -34.944 7.027 -1.550 1.00 87.75 116 LEU A CA 1
ATOM 924 C C . LEU A 1 116 ? -35.648 8.185 -2.242 1.00 87.75 116 LEU A C 1
ATOM 926 O O . LEU A 1 116 ? -35.698 9.298 -1.720 1.00 87.75 116 LEU A O 1
ATOM 930 N N . THR A 1 117 ? -36.190 7.902 -3.422 1.00 90.12 117 THR A N 1
ATOM 931 C CA . THR A 1 117 ? -36.847 8.895 -4.272 1.00 90.12 117 THR A CA 1
ATOM 932 C C . THR A 1 117 ? -38.361 8.709 -4.196 1.00 90.12 117 THR A C 1
ATOM 934 O O . THR A 1 117 ? -38.883 7.760 -4.796 1.00 90.12 117 THR A O 1
ATOM 937 N N . PRO A 1 118 ? -39.084 9.572 -3.460 1.00 90.12 118 PRO A N 1
ATOM 938 C CA . PRO A 1 118 ? -40.537 9.539 -3.450 1.00 90.12 118 PRO A CA 1
ATOM 939 C C . PRO A 1 118 ? -41.089 9.975 -4.812 1.00 90.12 118 PRO A C 1
ATOM 941 O O . PRO A 1 118 ? -40.628 10.952 -5.402 1.00 90.12 118 PRO A O 1
ATOM 944 N N . LEU A 1 119 ? -42.082 9.243 -5.313 1.00 90.06 119 LEU A N 1
ATOM 945 C CA . LEU A 1 119 ? -42.801 9.531 -6.551 1.00 90.06 119 LEU A CA 1
ATOM 946 C C . LEU A 1 119 ? -44.302 9.603 -6.275 1.00 90.06 119 LEU A C 1
ATOM 948 O O . LEU A 1 119 ? -44.835 8.782 -5.535 1.00 90.06 119 LEU A O 1
ATOM 952 N N . ASP A 1 120 ? -45.009 10.497 -6.966 1.00 86.06 120 ASP A N 1
ATOM 953 C CA . ASP A 1 120 ? -46.480 10.504 -6.940 1.00 86.06 120 ASP A CA 1
ATOM 954 C C . ASP A 1 120 ? -47.063 9.238 -7.593 1.00 86.06 120 ASP A C 1
ATOM 956 O O . ASP A 1 120 ? -48.120 8.742 -7.205 1.00 86.06 120 ASP A O 1
ATOM 960 N N . ARG A 1 121 ? -46.380 8.718 -8.623 1.00 89.44 121 ARG A N 1
ATOM 961 C CA . ARG A 1 121 ? -46.711 7.477 -9.340 1.00 89.44 121 ARG A CA 1
ATOM 962 C C . ARG A 1 121 ? -45.522 6.985 -10.160 1.00 89.44 121 ARG A C 1
ATOM 964 O O . ARG A 1 121 ? -44.719 7.788 -10.632 1.00 89.44 121 ARG A O 1
ATOM 971 N N . PHE A 1 122 ? -45.465 5.683 -10.428 1.00 92.44 122 PHE A N 1
ATOM 972 C CA . PHE A 1 122 ? -44.466 5.131 -11.343 1.00 92.44 122 PHE A CA 1
ATOM 973 C C . PHE A 1 122 ? -44.763 5.465 -12.817 1.00 92.44 122 PHE A C 1
ATOM 975 O O . PHE A 1 122 ? -45.924 5.395 -13.239 1.00 92.44 122 PHE A O 1
ATOM 982 N N . PRO A 1 123 ? -43.736 5.781 -13.634 1.00 88.25 123 PRO A N 1
ATOM 983 C CA . PRO A 1 123 ? -43.876 5.786 -15.084 1.00 88.25 123 PRO A CA 1
ATOM 984 C C . PRO A 1 123 ? -44.154 4.359 -15.575 1.00 88.25 123 PRO A C 1
ATOM 986 O O . PRO A 1 123 ? -43.551 3.395 -15.099 1.00 88.25 123 PRO A O 1
ATOM 989 N N . LEU A 1 124 ? -45.090 4.214 -16.514 1.00 88.88 124 LEU A N 1
ATOM 990 C CA . LEU A 1 124 ? -45.523 2.920 -17.042 1.00 88.88 124 LEU A CA 1
ATOM 991 C C . LEU A 1 124 ? -45.285 2.845 -18.553 1.00 88.88 124 LEU A C 1
ATOM 993 O O . LEU A 1 124 ? -45.566 3.790 -19.287 1.00 88.88 124 LEU A O 1
ATOM 997 N N . MET A 1 125 ? -44.842 1.680 -19.013 1.00 78.44 125 MET A N 1
ATOM 998 C CA . MET A 1 125 ? -44.809 1.284 -20.417 1.00 78.44 125 MET A CA 1
ATOM 999 C C . MET A 1 125 ? -46.242 1.108 -20.962 1.00 78.44 125 MET A C 1
ATOM 1001 O O . MET A 1 125 ? -47.164 0.833 -20.188 1.00 78.44 125 MET A O 1
ATOM 1005 N N . PRO A 1 126 ? -46.456 1.126 -22.294 1.00 77.25 126 PRO A N 1
ATOM 1006 C CA . PRO A 1 126 ? -47.771 0.875 -22.903 1.00 77.25 126 PRO A CA 1
ATOM 1007 C C . PRO A 1 126 ? -48.431 -0.461 -22.514 1.00 77.25 126 PRO A C 1
ATOM 1009 O O . PRO A 1 126 ? -49.644 -0.607 -22.618 1.00 77.25 126 PRO A O 1
ATOM 1012 N N . ASN A 1 127 ? -47.645 -1.443 -22.059 1.00 73.19 127 ASN A N 1
ATOM 1013 C CA . ASN A 1 127 ? -48.119 -2.747 -21.585 1.00 73.19 127 ASN A CA 1
ATOM 1014 C C . ASN A 1 127 ? -48.427 -2.788 -20.071 1.00 73.19 127 ASN A C 1
ATOM 1016 O O . ASN A 1 127 ? -48.655 -3.870 -19.531 1.00 73.19 127 ASN A O 1
ATOM 1020 N N . GLY A 1 128 ? -48.389 -1.644 -19.380 1.00 75.00 128 GLY A N 1
ATOM 1021 C CA . GLY A 1 128 ? -48.700 -1.519 -17.955 1.00 75.00 128 GLY A CA 1
ATOM 1022 C C . GLY A 1 128 ? -47.567 -1.895 -16.992 1.00 75.00 128 GLY A C 1
ATOM 1023 O O . GLY A 1 128 ? -47.764 -1.812 -15.783 1.00 75.00 128 GLY A O 1
ATOM 1024 N N . LYS A 1 129 ? -46.385 -2.294 -17.482 1.00 75.88 129 LYS A N 1
ATOM 1025 C CA . LYS A 1 129 ? -45.201 -2.525 -16.631 1.00 75.88 129 LYS A CA 1
ATOM 1026 C C . LYS A 1 129 ? -44.507 -1.209 -16.282 1.00 75.88 129 LYS A C 1
ATOM 1028 O O . LYS A 1 129 ? -44.571 -0.267 -17.061 1.00 75.88 129 LYS A O 1
ATOM 1033 N N . ILE A 1 130 ? -43.797 -1.166 -15.154 1.00 84.19 130 ILE A N 1
ATOM 1034 C CA . ILE A 1 130 ? -43.003 0.006 -14.755 1.00 84.19 130 ILE A CA 1
ATOM 1035 C C . ILE A 1 130 ? -41.878 0.244 -15.766 1.00 84.19 130 ILE A C 1
ATOM 1037 O O . ILE A 1 130 ? -41.108 -0.669 -16.076 1.00 84.19 130 ILE A O 1
ATOM 1041 N N . ASP A 1 131 ? -41.785 1.472 -16.269 1.00 85.75 131 ASP A N 1
ATOM 1042 C CA . ASP A 1 131 ? -40.701 1.906 -17.141 1.00 85.75 131 ASP A CA 1
ATOM 1043 C C . ASP A 1 131 ? -39.506 2.372 -16.300 1.00 85.75 131 ASP A C 1
ATOM 1045 O O . ASP A 1 131 ? -39.397 3.538 -15.921 1.00 85.75 131 ASP A O 1
ATOM 1049 N N . LYS A 1 132 ? -38.586 1.444 -16.007 1.00 83.19 132 LYS A N 1
ATOM 1050 C CA . LYS A 1 132 ? -37.372 1.738 -15.228 1.00 83.19 132 LYS A CA 1
ATOM 1051 C C . LYS A 1 132 ? -36.455 2.774 -15.899 1.00 83.19 132 LYS A C 1
ATOM 1053 O O . LYS A 1 132 ? -35.649 3.377 -15.203 1.00 83.19 132 LYS A O 1
ATOM 1058 N N . ARG A 1 133 ? -36.553 2.984 -17.221 1.00 80.69 133 ARG A N 1
ATOM 1059 C CA . ARG A 1 133 ? -35.714 3.953 -17.958 1.00 80.69 133 ARG A CA 1
ATOM 1060 C C . ARG A 1 133 ? -36.232 5.384 -17.844 1.00 80.69 133 ARG A C 1
ATOM 1062 O O . ARG A 1 133 ? -35.467 6.314 -18.058 1.00 80.69 133 ARG A O 1
ATOM 1069 N N . ALA A 1 134 ? -37.512 5.546 -17.521 1.00 86.12 134 ALA A N 1
ATOM 1070 C CA . ALA A 1 134 ? -38.160 6.838 -17.326 1.00 86.12 134 ALA A CA 1
ATOM 1071 C C . ALA A 1 134 ? -38.184 7.281 -15.850 1.00 86.12 134 ALA A C 1
ATOM 1073 O O . ALA A 1 134 ? -38.834 8.274 -15.519 1.00 86.12 134 ALA A O 1
ATOM 1074 N N . LEU A 1 135 ? -37.524 6.536 -14.954 1.00 88.62 135 LEU A N 1
ATOM 1075 C CA . LEU A 1 135 ? -37.365 6.938 -13.559 1.00 88.62 135 LEU A CA 1
ATOM 1076 C C . LEU A 1 135 ? -36.491 8.204 -13.480 1.00 88.62 135 LEU A C 1
ATOM 1078 O O . LEU A 1 135 ? -35.513 8.304 -14.220 1.00 88.62 135 LEU A O 1
ATOM 1082 N N . PRO A 1 136 ? -36.835 9.174 -12.614 1.00 89.19 136 PRO A N 1
ATOM 1083 C CA . PRO A 1 136 ? -36.043 10.388 -12.457 1.00 89.19 136 PRO A CA 1
ATOM 1084 C C . PRO A 1 136 ? -34.697 10.097 -11.784 1.00 89.19 136 PRO A C 1
ATOM 1086 O O . PRO A 1 136 ? -34.480 9.015 -11.230 1.00 89.19 136 PRO A O 1
ATOM 1089 N N . GLU A 1 137 ? -33.808 11.089 -11.805 1.00 85.06 137 GLU A N 1
ATOM 1090 C CA . GLU A 1 137 ? -32.516 10.996 -11.125 1.00 85.06 137 GLU A CA 1
ATOM 1091 C C . GLU A 1 137 ? -32.719 10.723 -9.619 1.00 85.06 137 GLU A C 1
ATOM 1093 O O . GLU A 1 137 ? -33.525 11.418 -8.988 1.00 85.06 137 GLU A O 1
ATOM 1098 N N . PRO A 1 138 ? -32.044 9.711 -9.036 1.00 82.88 138 PRO A N 1
ATOM 1099 C CA . PRO A 1 138 ? -32.186 9.375 -7.625 1.00 82.88 138 PRO A CA 1
ATOM 1100 C C . PRO A 1 138 ? -31.865 10.529 -6.679 1.00 82.88 138 PRO A C 1
ATOM 1102 O O . PRO A 1 138 ? -30.827 11.179 -6.791 1.00 82.88 138 PRO A O 1
ATOM 1105 N N . VAL A 1 139 ? -32.721 10.725 -5.680 1.00 75.44 139 VAL A N 1
ATOM 1106 C CA . VAL A 1 139 ? -32.495 11.674 -4.588 1.00 75.44 139 VAL A CA 1
ATOM 1107 C C . VAL A 1 139 ? -31.850 10.936 -3.419 1.00 75.44 139 VAL A C 1
ATOM 1109 O O . VAL A 1 139 ? -32.405 9.963 -2.897 1.00 75.44 139 VAL A O 1
ATOM 1112 N N . ALA A 1 140 ? -30.654 11.377 -3.025 1.00 67.62 140 ALA A N 1
ATOM 1113 C CA . ALA A 1 140 ? -29.958 10.820 -1.871 1.00 67.62 140 ALA A CA 1
ATOM 1114 C C . ALA A 1 140 ? -30.796 11.055 -0.612 1.00 67.62 140 ALA A C 1
ATOM 1116 O O . ALA A 1 140 ? -31.369 12.132 -0.430 1.00 67.62 140 ALA A O 1
ATOM 1117 N N . VAL A 1 141 ? -30.864 10.056 0.268 1.00 64.06 141 VAL A N 1
ATOM 1118 C CA . VAL A 1 141 ? -31.471 10.270 1.582 1.00 64.06 141 VAL A CA 1
ATOM 1119 C C . VAL A 1 141 ? -30.566 11.238 2.326 1.00 64.06 141 VAL A C 1
ATOM 1121 O O . VAL A 1 141 ? -29.457 10.856 2.700 1.00 64.06 141 VAL A O 1
ATOM 1124 N N . SER A 1 142 ? -31.017 12.480 2.521 1.00 55.75 142 SER A N 1
ATOM 1125 C CA . SER A 1 142 ? -30.354 13.389 3.454 1.00 55.75 142 SER A CA 1
ATOM 1126 C C . SER A 1 142 ? -30.337 12.674 4.796 1.00 55.75 142 SER A C 1
ATOM 1128 O O . SER A 1 142 ? -31.389 12.308 5.317 1.00 55.75 142 SER A O 1
ATOM 1130 N N . SER A 1 143 ? -29.149 12.428 5.341 1.00 55.31 143 SER A N 1
ATOM 1131 C CA . SER A 1 143 ? -29.028 12.083 6.746 1.00 55.31 143 SER A CA 1
ATOM 1132 C C . SER A 1 143 ? -29.738 13.194 7.518 1.00 55.31 143 SER A C 1
ATOM 1134 O O . SER A 1 143 ? -29.499 14.378 7.290 1.00 55.31 143 SER A O 1
ATOM 1136 N N . GLY A 1 144 ? -30.684 12.844 8.388 1.00 55.91 144 GLY A N 1
ATOM 1137 C CA . GLY A 1 144 ? -31.396 13.810 9.237 1.00 55.91 144 GLY A CA 1
ATOM 1138 C C . GLY A 1 144 ? -30.502 14.458 10.305 1.00 55.91 144 GLY A C 1
ATOM 1139 O O . GLY A 1 144 ? -31.004 14.896 11.338 1.00 55.91 144 GLY A O 1
ATOM 1140 N N . GLY A 1 145 ? -29.184 14.442 10.100 1.00 65.94 145 GLY A N 1
ATOM 1141 C CA . GLY A 1 145 ? -28.182 15.013 10.978 1.00 65.94 145 GLY A CA 1
ATOM 1142 C C . GLY A 1 145 ? -28.082 16.523 10.820 1.00 65.94 145 GLY A C 1
ATOM 1143 O O . GLY A 1 145 ? -28.663 17.149 9.929 1.00 65.94 145 GLY A O 1
ATOM 1144 N N . ARG A 1 146 ? -27.349 17.140 11.737 1.00 82.19 146 ARG A N 1
ATOM 1145 C CA . ARG A 1 146 ? -27.213 18.594 11.778 1.00 82.19 146 ARG A CA 1
ATOM 1146 C C . ARG A 1 146 ? -26.314 19.075 10.635 1.00 82.19 146 ARG A C 1
ATOM 1148 O O . ARG A 1 146 ? -25.277 18.483 10.340 1.00 82.19 146 ARG A O 1
ATOM 1155 N N . ALA A 1 147 ? -26.690 20.185 10.006 1.00 82.12 147 ALA A N 1
ATOM 1156 C CA . ALA A 1 147 ? -25.804 20.873 9.073 1.00 82.12 147 ALA A CA 1
ATOM 1157 C C . ALA A 1 147 ? -24.568 21.432 9.812 1.00 82.12 147 ALA A C 1
ATOM 1159 O O . ALA A 1 147 ? -24.663 21.711 11.015 1.00 82.12 147 ALA A O 1
ATOM 1160 N N . PRO A 1 148 ? -23.435 21.635 9.116 1.00 83.19 148 PRO A N 1
ATOM 1161 C CA . PRO A 1 148 ? -22.282 22.332 9.674 1.00 83.19 148 PRO A CA 1
ATOM 1162 C C . PRO A 1 148 ? -22.658 23.690 10.271 1.00 83.19 148 PRO A C 1
ATOM 1164 O O . PRO A 1 148 ? -23.407 24.462 9.676 1.00 83.19 148 PRO A O 1
ATOM 1167 N N . ARG A 1 149 ? -22.155 23.972 11.473 1.00 87.38 149 ARG A N 1
ATOM 1168 C CA . ARG A 1 149 ? -22.440 25.188 12.255 1.00 87.38 149 ARG A CA 1
ATOM 1169 C C . ARG A 1 149 ? -21.225 26.105 12.348 1.00 87.38 149 ARG A C 1
ATOM 1171 O O . ARG A 1 149 ? -21.358 27.260 12.747 1.00 87.38 149 ARG A O 1
ATOM 1178 N N . THR A 1 150 ? -20.040 25.586 12.036 1.00 80.25 150 THR A N 1
ATOM 1179 C CA . THR A 1 150 ? -18.764 26.307 12.089 1.00 80.25 150 THR A CA 1
ATOM 1180 C C . THR A 1 150 ? -17.958 26.072 10.814 1.00 80.25 150 THR A C 1
ATOM 1182 O O . THR A 1 150 ? -18.101 25.032 10.179 1.00 80.25 150 THR A O 1
ATOM 1185 N N . LEU A 1 151 ? -17.043 26.990 10.482 1.00 79.81 151 LEU A N 1
ATOM 1186 C CA . LEU A 1 151 ? -16.125 26.829 9.343 1.00 79.81 151 LEU A CA 1
ATOM 1187 C C . LEU A 1 151 ? -15.256 25.562 9.463 1.00 79.81 151 LEU A C 1
ATOM 1189 O O . LEU A 1 151 ? -14.909 24.937 8.461 1.00 79.81 151 LEU A O 1
ATOM 1193 N N . LEU A 1 152 ? -14.921 25.169 10.697 1.00 83.25 152 LEU A N 1
ATOM 1194 C CA . LEU A 1 152 ? -14.220 23.918 10.973 1.00 83.25 152 LEU A CA 1
ATOM 1195 C C . LEU A 1 152 ? -15.084 22.711 10.585 1.00 83.25 152 LEU A C 1
ATOM 1197 O O . LEU A 1 152 ? -14.623 21.849 9.843 1.00 83.25 152 LEU A O 1
ATOM 1201 N N . GLU A 1 153 ? -16.339 22.674 11.036 1.00 87.62 153 GLU A N 1
ATOM 1202 C CA . GLU A 1 153 ? -17.293 21.620 10.666 1.00 87.62 153 GLU A CA 1
ATOM 1203 C C . GLU A 1 153 ? -17.563 21.605 9.150 1.00 87.62 153 GLU A C 1
ATOM 1205 O O . GLU A 1 153 ? -17.635 20.527 8.566 1.00 87.62 153 GLU A O 1
ATOM 1210 N N . GLU A 1 154 ? -17.653 22.762 8.483 1.00 84.62 154 GLU A N 1
ATOM 1211 C CA . GLU A 1 154 ? -17.815 22.856 7.020 1.00 84.62 154 GLU A CA 1
ATOM 1212 C C . GLU A 1 154 ? -16.618 22.246 6.284 1.00 84.62 154 GLU A C 1
ATOM 1214 O O . GLU A 1 154 ? -16.786 21.419 5.384 1.00 84.62 154 GLU A O 1
ATOM 1219 N N . THR A 1 155 ? -15.403 22.607 6.708 1.00 84.00 155 THR A N 1
ATOM 1220 C CA . THR A 1 155 ? -14.163 22.085 6.123 1.00 84.00 155 THR A CA 1
ATOM 1221 C C . THR A 1 155 ? -14.078 20.573 6.311 1.00 84.00 155 THR A C 1
ATOM 1223 O O . THR A 1 155 ? -13.893 19.838 5.342 1.00 84.00 155 THR A O 1
ATOM 1226 N N . LEU A 1 156 ? -14.279 20.087 7.540 1.00 89.94 156 LEU A N 1
ATOM 1227 C CA . LEU A 1 156 ? -14.248 18.658 7.857 1.00 89.94 156 LEU A CA 1
ATOM 1228 C C . LEU A 1 156 ? -15.325 17.871 7.097 1.00 89.94 156 LEU A C 1
ATOM 1230 O O . LEU A 1 156 ? -15.036 16.790 6.592 1.00 89.94 156 LEU A O 1
ATOM 1234 N N . THR A 1 157 ? -16.525 18.429 6.932 1.00 90.94 157 THR A N 1
ATOM 1235 C CA . THR A 1 157 ? -17.603 17.815 6.137 1.00 90.94 157 THR A CA 1
ATOM 1236 C C . THR A 1 157 ? -17.205 17.647 4.670 1.00 90.94 157 THR A C 1
ATOM 1238 O O . THR A 1 157 ? -17.422 16.583 4.081 1.00 90.94 157 THR A O 1
ATOM 1241 N N . GLY A 1 158 ? -16.575 18.665 4.072 1.00 87.38 158 GLY A N 1
ATOM 1242 C CA . GLY A 1 158 ? -16.042 18.579 2.710 1.00 87.38 158 GLY A CA 1
ATOM 1243 C C . GLY A 1 158 ? -14.935 17.525 2.575 1.00 87.38 158 GLY A C 1
ATOM 1244 O O . GLY A 1 158 ? -14.907 16.757 1.607 1.00 87.38 158 GLY A O 1
ATOM 1245 N N . LEU A 1 159 ? -14.054 17.427 3.573 1.00 90.88 159 LEU A N 1
ATOM 1246 C CA . LEU A 1 159 ? -12.997 16.413 3.614 1.00 90.88 159 LEU A CA 1
ATOM 1247 C C . LEU A 1 159 ? -13.552 14.991 3.781 1.00 90.88 159 LEU A C 1
ATOM 1249 O O . LEU A 1 159 ? -13.074 14.082 3.106 1.00 90.88 159 LEU A O 1
ATOM 1253 N N . PHE A 1 160 ? -14.579 14.790 4.609 1.00 92.31 160 PHE A N 1
ATOM 1254 C CA . PHE A 1 160 ? -15.285 13.509 4.740 1.00 92.31 160 PHE A CA 1
ATOM 1255 C C . PHE A 1 160 ? -15.908 13.094 3.411 1.00 92.31 160 PHE A C 1
ATOM 1257 O O . PHE A 1 160 ? -15.601 12.025 2.883 1.00 92.31 160 PHE A O 1
ATOM 1264 N N . THR A 1 161 ? -16.727 13.982 2.844 1.00 86.81 161 THR A N 1
ATOM 1265 C CA . THR A 1 161 ? -17.481 13.740 1.608 1.00 86.81 161 THR A CA 1
ATOM 1266 C C . THR A 1 161 ? -16.543 13.358 0.460 1.00 86.81 161 THR A C 1
ATOM 1268 O O . THR A 1 161 ? -16.743 12.337 -0.191 1.00 86.81 161 THR A O 1
ATOM 1271 N N . SER A 1 162 ? -15.461 14.120 0.265 1.00 86.19 162 SER A N 1
ATOM 1272 C CA . SER A 1 162 ? -14.472 13.864 -0.793 1.00 86.19 162 SER A CA 1
ATOM 1273 C C . SER A 1 162 ? -13.570 12.653 -0.541 1.00 86.19 162 SER A C 1
ATOM 1275 O O . SER A 1 162 ? -12.945 12.153 -1.476 1.00 86.19 162 SER A O 1
ATOM 1277 N N . THR A 1 163 ? -13.411 12.204 0.707 1.00 88.88 163 THR A N 1
ATOM 1278 C CA . THR A 1 163 ? -12.579 11.029 1.031 1.00 88.88 163 THR A CA 1
ATOM 1279 C C . THR A 1 163 ? -13.364 9.734 0.892 1.00 88.88 163 THR A C 1
ATOM 1281 O O . THR A 1 163 ? -12.802 8.723 0.479 1.00 88.88 163 THR A O 1
ATOM 1284 N N . LEU A 1 164 ? -14.657 9.777 1.206 1.00 82.19 164 LEU A N 1
ATOM 1285 C CA . LEU A 1 164 ? -15.581 8.652 1.079 1.00 82.19 164 LEU A CA 1
ATOM 1286 C C . LEU A 1 164 ? -16.190 8.527 -0.323 1.00 82.19 164 LEU A C 1
ATOM 1288 O O . LEU A 1 164 ? -16.899 7.557 -0.576 1.00 82.19 164 LEU A O 1
ATOM 1292 N N . ASP A 1 165 ? -15.934 9.503 -1.203 1.00 79.38 165 ASP A N 1
ATOM 1293 C CA . ASP A 1 165 ? -16.608 9.644 -2.500 1.00 79.38 165 ASP A CA 1
ATOM 1294 C C . ASP A 1 165 ? -18.140 9.564 -2.338 1.00 79.38 165 ASP A C 1
ATOM 1296 O O . ASP A 1 165 ? -18.853 8.815 -3.010 1.00 79.38 165 ASP A O 1
ATOM 1300 N N . ALA A 1 166 ? -18.648 10.280 -1.327 1.00 73.69 166 ALA A N 1
ATOM 1301 C CA . ALA A 1 166 ? -20.055 10.231 -0.967 1.00 73.69 166 ALA A CA 1
ATOM 1302 C C . ALA A 1 166 ? -20.892 11.000 -2.010 1.00 73.69 166 ALA A C 1
ATOM 1304 O O . ALA A 1 166 ? -20.544 12.125 -2.370 1.00 73.69 166 ALA A O 1
ATOM 1305 N N . PRO A 1 167 ? -22.034 10.449 -2.465 1.00 54.16 167 PRO A N 1
ATOM 1306 C CA . PRO A 1 167 ? -22.833 11.028 -3.551 1.00 54.16 167 PRO A CA 1
ATOM 1307 C C . PRO A 1 167 ? -23.618 12.296 -3.166 1.00 54.16 167 PRO A C 1
ATOM 1309 O O . PRO A 1 167 ? -24.423 12.798 -3.948 1.00 54.16 167 PRO A O 1
ATOM 1312 N N . GLY A 1 168 ? -23.407 12.811 -1.957 1.00 67.50 168 GLY A N 1
ATOM 1313 C CA . GLY A 1 168 ? -24.017 14.024 -1.437 1.00 67.50 168 GLY A CA 1
ATOM 1314 C C . GLY A 1 168 ? -23.247 14.537 -0.226 1.00 67.50 168 GLY A C 1
ATOM 1315 O O . GLY A 1 168 ? -22.368 13.854 0.301 1.00 67.50 168 GLY A O 1
ATOM 1316 N N . THR A 1 169 ? -23.577 15.749 0.213 1.00 69.75 169 THR A N 1
ATOM 1317 C CA . THR A 1 169 ? -22.943 16.357 1.384 1.00 69.75 169 THR A CA 1
ATOM 1318 C C . THR A 1 169 ? -23.350 15.602 2.641 1.00 69.75 169 THR A C 1
ATOM 1320 O O . THR A 1 169 ? -24.536 15.535 2.968 1.00 69.75 169 THR A O 1
ATOM 1323 N N . LEU A 1 170 ? -22.360 15.054 3.341 1.00 83.62 170 LEU A N 1
ATOM 1324 C CA . LEU A 1 170 ? -22.559 14.453 4.656 1.00 83.62 170 LEU A CA 1
ATOM 1325 C C . LEU A 1 170 ? -22.954 15.529 5.684 1.00 83.62 170 LEU A C 1
ATOM 1327 O O . LEU A 1 170 ? -22.682 16.716 5.513 1.00 83.62 170 LEU A O 1
ATOM 1331 N N . THR A 1 171 ? -23.621 15.129 6.754 1.00 86.94 171 THR A N 1
ATOM 1332 C CA . THR A 1 171 ? -23.938 15.980 7.906 1.00 86.94 171 THR A CA 1
ATOM 1333 C C . THR A 1 171 ? -22.856 15.871 8.969 1.00 86.94 171 THR A C 1
ATOM 1335 O O . THR A 1 171 ? -21.994 14.992 8.910 1.00 86.94 171 THR A O 1
ATOM 1338 N N . ILE A 1 172 ? -22.901 16.738 9.988 1.00 89.00 172 ILE A N 1
ATOM 1339 C CA . ILE A 1 172 ? -21.883 16.675 11.043 1.00 89.00 172 ILE A CA 1
ATOM 1340 C C . ILE A 1 172 ? -21.996 15.424 11.926 1.00 89.00 172 ILE A C 1
ATOM 1342 O O . ILE A 1 172 ? -21.071 15.114 12.674 1.00 89.00 172 ILE A O 1
ATOM 1346 N N . ASP A 1 173 ? -23.136 14.737 11.854 1.00 85.12 173 ASP A N 1
ATOM 1347 C CA . ASP A 1 173 ? -23.471 13.562 12.655 1.00 85.12 173 ASP A CA 1
ATOM 1348 C C . ASP A 1 173 ? -23.254 12.245 11.888 1.00 85.12 173 ASP A C 1
ATOM 1350 O O . ASP A 1 173 ? -23.439 11.175 12.465 1.00 85.12 173 ASP A O 1
ATOM 1354 N N . ASP A 1 174 ? -22.851 12.310 10.613 1.00 81.88 174 ASP A N 1
ATOM 1355 C CA . ASP A 1 174 ? -22.591 11.117 9.808 1.00 81.88 174 ASP A CA 1
ATOM 1356 C C . ASP A 1 174 ? -21.286 10.439 10.227 1.00 81.88 174 ASP A C 1
ATOM 1358 O O . ASP A 1 174 ? -20.229 11.067 10.336 1.00 81.88 174 ASP A O 1
ATOM 1362 N N . ASP A 1 175 ? -21.381 9.131 10.452 1.00 82.94 175 ASP A N 1
ATOM 1363 C CA . ASP A 1 175 ? -20.269 8.288 10.874 1.00 82.94 175 ASP A CA 1
ATOM 1364 C C . ASP A 1 175 ? -19.428 7.848 9.668 1.00 82.94 175 ASP A C 1
ATOM 1366 O O . ASP A 1 175 ? -19.921 7.236 8.715 1.00 82.94 175 ASP A O 1
ATOM 1370 N N . PHE A 1 176 ? -18.131 8.133 9.724 1.00 83.62 176 PHE A N 1
ATOM 1371 C CA . PHE A 1 176 ? -17.178 7.831 8.664 1.00 83.62 176 PHE A CA 1
ATOM 1372 C C . PHE A 1 176 ? -17.198 6.357 8.228 1.00 83.62 176 PHE A C 1
ATOM 1374 O O . PHE A 1 176 ? -17.125 6.057 7.033 1.00 83.62 176 PHE A O 1
ATOM 1381 N N . PHE A 1 177 ? -17.308 5.426 9.177 1.00 75.56 177 PHE A N 1
ATOM 1382 C CA . PHE A 1 177 ? -17.226 3.988 8.928 1.00 75.56 177 PHE A CA 1
ATOM 1383 C C . PHE A 1 177 ? -18.557 3.414 8.436 1.00 75.56 177 PHE A C 1
ATOM 1385 O O . PHE A 1 177 ? -18.553 2.542 7.563 1.00 75.56 177 PHE A O 1
ATOM 1392 N N . HIS A 1 178 ? -19.693 3.955 8.888 1.00 72.56 178 HIS A N 1
ATOM 1393 C CA . HIS A 1 178 ? -21.007 3.611 8.319 1.00 72.56 178 HIS A CA 1
ATOM 1394 C C . HIS A 1 178 ? -21.129 4.030 6.846 1.00 72.56 178 HIS A C 1
ATOM 1396 O O . HIS A 1 178 ? -21.773 3.358 6.041 1.00 72.56 178 HIS A O 1
ATOM 1402 N N . HIS A 1 179 ? -20.415 5.081 6.439 1.00 72.19 179 HIS A N 1
ATOM 1403 C CA . HIS A 1 179 ? -20.373 5.530 5.047 1.00 72.19 179 HIS A CA 1
ATOM 1404 C C . HIS A 1 179 ? -19.313 4.828 4.174 1.00 72.19 179 HIS A C 1
ATOM 1406 O O . HIS A 1 179 ? -19.059 5.251 3.046 1.00 72.19 179 HIS A O 1
ATOM 1412 N N . GLY A 1 180 ? -18.749 3.704 4.634 1.00 67.25 180 GLY A N 1
ATOM 1413 C CA . GLY A 1 180 ? -17.787 2.896 3.872 1.00 67.25 180 GLY A CA 1
ATOM 1414 C C . GLY A 1 180 ? -16.321 3.239 4.141 1.00 67.25 180 GLY A C 1
ATOM 1415 O O . GLY A 1 180 ? -15.437 2.725 3.455 1.00 67.25 180 GLY A O 1
ATOM 1416 N N . GLY A 1 181 ? -16.052 4.076 5.143 1.00 72.81 181 GLY A N 1
ATOM 1417 C CA . GLY A 1 181 ? -14.709 4.347 5.632 1.00 72.81 181 GLY A CA 1
ATOM 1418 C C . GLY A 1 181 ? -14.009 3.089 6.150 1.00 72.81 181 GLY A C 1
ATOM 1419 O O . GLY A 1 181 ? -14.604 2.231 6.795 1.00 72.81 181 GLY A O 1
ATOM 1420 N N . HIS A 1 182 ? -12.709 2.987 5.890 1.00 76.19 182 HIS A N 1
ATOM 1421 C CA . HIS A 1 182 ? -11.813 1.966 6.443 1.00 76.19 182 HIS A CA 1
ATOM 1422 C C . HIS A 1 182 ? -10.442 2.592 6.730 1.00 76.19 182 HIS A C 1
ATOM 1424 O O . HIS A 1 182 ? -10.212 3.741 6.361 1.00 76.19 182 HIS A O 1
ATOM 1430 N N . SER A 1 183 ? -9.506 1.866 7.354 1.00 70.62 183 SER A N 1
ATOM 1431 C CA . SER A 1 183 ? -8.238 2.440 7.849 1.00 70.62 183 SER A CA 1
ATOM 1432 C C . SER A 1 183 ? -7.415 3.188 6.788 1.00 70.62 183 SER A C 1
ATOM 1434 O O . SER A 1 183 ? -6.810 4.206 7.100 1.00 70.62 183 SER A O 1
ATOM 1436 N N . ILE A 1 184 ? -7.435 2.747 5.523 1.00 75.69 184 ILE A N 1
ATOM 1437 C CA . ILE A 1 184 ? -6.771 3.459 4.411 1.00 75.69 184 ILE A CA 1
ATOM 1438 C C . ILE A 1 184 ? -7.469 4.794 4.116 1.00 75.69 184 ILE A C 1
ATOM 1440 O O . ILE A 1 184 ? -6.797 5.806 3.931 1.00 75.69 184 ILE A O 1
ATOM 1444 N N . LEU A 1 185 ? -8.805 4.825 4.082 1.00 83.50 185 LEU A N 1
ATOM 1445 C CA . LEU A 1 185 ? -9.549 6.074 3.903 1.00 83.50 185 LEU A CA 1
ATOM 1446 C C . LEU A 1 185 ? -9.412 6.980 5.130 1.00 83.50 185 LEU A C 1
ATOM 1448 O O . LEU A 1 185 ? -9.290 8.185 4.962 1.00 83.50 185 LEU A O 1
ATOM 1452 N N . ALA A 1 186 ? -9.356 6.422 6.342 1.00 85.81 186 ALA A N 1
ATOM 1453 C CA . ALA A 1 186 ? -9.085 7.182 7.559 1.00 85.81 186 ALA A CA 1
ATOM 1454 C C . ALA A 1 186 ? -7.684 7.813 7.513 1.00 85.81 186 ALA A C 1
ATOM 1456 O O . ALA A 1 186 ? -7.545 8.997 7.791 1.00 85.81 186 ALA A O 1
ATOM 1457 N N . ALA A 1 187 ? -6.663 7.071 7.064 1.00 82.38 187 ALA A N 1
ATOM 1458 C CA . ALA A 1 187 ? -5.324 7.612 6.833 1.00 82.38 187 ALA A CA 1
ATOM 1459 C C . ALA A 1 187 ? -5.333 8.736 5.782 1.00 82.38 187 ALA A C 1
ATOM 1461 O O . ALA A 1 187 ? -4.673 9.758 5.946 1.00 82.38 187 ALA A O 1
ATOM 1462 N N . ARG A 1 188 ? -6.102 8.591 4.695 1.00 84.00 188 ARG A N 1
ATOM 1463 C CA . ARG A 1 188 ? -6.264 9.669 3.702 1.00 84.00 188 ARG A CA 1
ATOM 1464 C C . ARG A 1 188 ? -6.962 10.889 4.301 1.00 84.00 188 ARG A C 1
ATOM 1466 O O . ARG A 1 188 ? -6.537 12.014 4.048 1.00 84.00 188 ARG A O 1
ATOM 1473 N N . LEU A 1 189 ? -8.001 10.671 5.105 1.00 90.12 189 LEU A N 1
ATOM 1474 C CA . LEU A 1 189 ? -8.747 11.726 5.778 1.00 90.12 189 LEU A CA 1
ATOM 1475 C C . LEU A 1 189 ? -7.842 12.514 6.733 1.00 90.12 189 LEU A C 1
ATOM 1477 O O . LEU A 1 189 ? -7.819 13.739 6.653 1.00 90.12 189 LEU A O 1
ATOM 1481 N N . THR A 1 190 ? -7.066 11.845 7.591 1.00 89.06 190 THR A N 1
ATOM 1482 C CA . THR A 1 190 ? -6.170 12.525 8.542 1.00 89.06 190 THR A CA 1
ATOM 1483 C C . THR A 1 190 ? -5.108 13.362 7.834 1.00 89.06 190 THR A C 1
ATOM 1485 O O . THR A 1 190 ? -4.837 14.479 8.267 1.00 89.06 190 THR A O 1
ATOM 1488 N N . ASN A 1 191 ? -4.565 12.889 6.708 1.00 82.81 191 ASN A N 1
ATOM 1489 C CA . ASN A 1 191 ? -3.612 13.664 5.909 1.00 82.81 191 ASN A CA 1
ATOM 1490 C C . ASN A 1 191 ? -4.253 14.882 5.242 1.00 82.81 191 ASN A C 1
ATOM 1492 O O . ASN A 1 191 ? -3.695 15.977 5.289 1.00 82.81 191 ASN A O 1
ATOM 1496 N N . ARG A 1 192 ? -5.458 14.734 4.684 1.00 86.75 192 ARG A N 1
ATOM 1497 C CA . ARG A 1 192 ? -6.202 15.874 4.131 1.00 86.75 192 ARG A CA 1
ATOM 1498 C C . ARG A 1 192 ? -6.549 16.908 5.205 1.00 86.75 192 ARG A C 1
ATOM 1500 O O . ARG A 1 192 ? -6.451 18.105 4.950 1.00 86.75 192 ARG A O 1
ATOM 1507 N N . ILE A 1 193 ? -6.901 16.460 6.412 1.00 88.50 193 ILE A N 1
ATOM 1508 C CA . ILE A 1 193 ? -7.114 17.336 7.574 1.00 88.50 193 ILE A CA 1
ATOM 1509 C C . ILE A 1 193 ? -5.816 18.064 7.940 1.00 88.50 193 ILE A C 1
ATOM 1511 O O . ILE A 1 193 ? -5.834 19.279 8.131 1.00 88.50 193 ILE A O 1
ATOM 1515 N N . ALA A 1 194 ? -4.688 17.352 7.981 1.00 85.25 194 ALA A N 1
ATOM 1516 C CA . ALA A 1 194 ? -3.383 17.936 8.267 1.00 85.25 194 ALA A CA 1
ATOM 1517 C C . ALA A 1 194 ? -2.993 19.016 7.249 1.00 85.25 194 ALA A C 1
ATOM 1519 O O . ALA A 1 194 ? -2.543 20.088 7.648 1.00 85.25 194 ALA A O 1
ATOM 1520 N N . GLN A 1 195 ? -3.236 18.786 5.958 1.00 82.50 195 GLN A N 1
ATOM 1521 C CA . GLN A 1 195 ? -2.972 19.768 4.902 1.00 82.50 195 GLN A CA 1
ATOM 1522 C C . GLN A 1 195 ? -3.910 20.982 4.967 1.00 82.50 195 GLN A C 1
ATOM 1524 O O . GLN A 1 195 ? -3.459 22.114 4.806 1.00 82.50 195 GLN A O 1
ATOM 1529 N N . ALA A 1 196 ? -5.206 20.767 5.212 1.00 84.62 196 ALA A N 1
ATOM 1530 C CA . ALA A 1 196 ? -6.198 21.842 5.213 1.00 84.62 196 ALA A CA 1
ATOM 1531 C C . ALA A 1 196 ? -6.152 22.708 6.482 1.00 84.62 196 ALA A C 1
ATOM 1533 O O . ALA A 1 196 ? -6.381 23.914 6.412 1.00 84.62 196 ALA A O 1
ATOM 1534 N N . LEU A 1 197 ? -5.888 22.097 7.642 1.00 84.75 197 LEU A N 1
ATOM 1535 C CA . LEU A 1 197 ? -6.007 22.743 8.954 1.00 84.75 197 LEU A CA 1
ATOM 1536 C C . LEU A 1 197 ? -4.670 22.903 9.692 1.00 84.75 197 LEU A C 1
ATOM 1538 O O . LEU A 1 197 ? -4.624 23.584 10.713 1.00 84.75 197 LEU A O 1
ATOM 1542 N N . GLY A 1 198 ? -3.590 22.274 9.219 1.00 81.44 198 GLY A N 1
ATOM 1543 C CA . GLY A 1 198 ? -2.288 22.287 9.896 1.00 81.44 198 GLY A CA 1
ATOM 1544 C C . GLY A 1 198 ? -2.238 21.449 11.179 1.00 81.44 198 GLY A C 1
ATOM 1545 O O . GLY A 1 198 ? -1.304 21.596 11.969 1.00 81.44 198 GLY A O 1
ATOM 1546 N N . VAL A 1 199 ? -3.229 20.580 11.401 1.00 85.00 199 VAL A N 1
ATOM 1547 C CA . VAL A 1 199 ? -3.377 19.770 12.618 1.00 85.00 199 VAL A CA 1
ATOM 1548 C C . VAL A 1 199 ? -3.184 18.290 12.301 1.00 85.00 199 VAL A C 1
ATOM 1550 O O . VAL A 1 199 ? -3.876 17.737 11.449 1.00 85.00 199 VAL A O 1
ATOM 1553 N N . ARG A 1 200 ? -2.274 17.626 13.017 1.00 83.06 200 ARG A N 1
ATOM 1554 C CA . ARG A 1 200 ? -2.051 16.180 12.933 1.00 83.06 200 ARG A CA 1
ATOM 1555 C C . ARG A 1 200 ? -3.088 15.448 13.781 1.00 83.06 200 ARG A C 1
ATOM 1557 O O . ARG A 1 200 ? -3.120 15.602 15.002 1.00 83.06 200 ARG A O 1
ATOM 1564 N N . LEU A 1 201 ? -3.886 14.619 13.116 1.00 86.38 201 LEU A N 1
ATOM 1565 C CA . LEU A 1 201 ? -4.745 13.614 13.733 1.00 86.38 201 LEU A CA 1
ATOM 1566 C C . LEU A 1 201 ? -4.215 12.218 13.406 1.00 86.38 201 LEU A C 1
ATOM 1568 O O . LEU A 1 201 ? -3.638 11.986 12.343 1.00 86.38 201 LEU A O 1
ATOM 1572 N N . THR A 1 202 ? -4.421 11.288 14.324 1.00 86.62 202 THR A N 1
ATOM 1573 C CA . THR A 1 202 ? -4.110 9.869 14.154 1.00 86.62 202 THR A CA 1
ATOM 1574 C C . THR A 1 202 ? -5.322 9.116 13.614 1.00 86.62 202 THR A C 1
ATOM 1576 O O . THR A 1 202 ? -6.458 9.584 13.691 1.00 86.62 202 THR A O 1
ATOM 1579 N N . ILE A 1 203 ? -5.099 7.909 13.087 1.00 86.31 203 ILE A N 1
ATOM 1580 C CA . ILE A 1 203 ? -6.205 7.019 12.706 1.00 86.31 203 ILE A CA 1
ATOM 1581 C C . ILE A 1 203 ? -7.090 6.736 13.931 1.00 86.31 203 ILE A C 1
ATOM 1583 O O . ILE A 1 203 ? -8.312 6.782 13.817 1.00 86.31 203 ILE A O 1
ATOM 1587 N N . ARG A 1 204 ? -6.487 6.546 15.113 1.00 85.31 204 ARG A N 1
ATOM 1588 C CA . ARG A 1 204 ? -7.196 6.402 16.392 1.00 85.31 204 ARG A CA 1
ATOM 1589 C C . ARG A 1 204 ? -8.158 7.560 16.664 1.00 85.31 204 ARG A C 1
ATOM 1591 O O . ARG A 1 204 ? -9.297 7.293 17.030 1.00 85.31 204 ARG A O 1
ATOM 1598 N N . ASP A 1 205 ? -7.759 8.809 16.420 1.00 89.31 205 ASP A N 1
ATOM 1599 C CA . ASP A 1 205 ? -8.640 9.967 16.633 1.00 89.31 205 ASP A CA 1
ATOM 1600 C C . ASP A 1 205 ? -9.927 9.880 15.798 1.00 89.31 205 ASP A C 1
ATOM 1602 O O . ASP A 1 205 ? -10.992 10.238 16.299 1.00 89.31 205 ASP A O 1
ATOM 1606 N N . VAL A 1 206 ? -9.843 9.355 14.568 1.00 89.88 206 VAL A N 1
ATOM 1607 C CA . VAL A 1 206 ? -11.005 9.112 13.693 1.00 89.88 206 VAL A CA 1
ATOM 1608 C C . VAL A 1 206 ? -11.871 7.967 14.218 1.00 89.88 206 VAL A C 1
ATOM 1610 O O . VAL A 1 206 ? -13.088 8.068 14.177 1.00 89.88 206 VAL A O 1
ATOM 1613 N N . PHE A 1 207 ? -11.287 6.894 14.757 1.00 86.25 207 PHE A N 1
ATOM 1614 C CA . PHE A 1 207 ? -12.070 5.805 15.365 1.00 86.25 207 PHE A CA 1
ATOM 1615 C C . PHE A 1 207 ? -12.753 6.202 16.676 1.00 86.25 207 PHE A C 1
ATOM 1617 O O . PHE A 1 207 ? -13.845 5.717 16.968 1.00 86.25 207 PHE A O 1
ATOM 1624 N N . GLU A 1 208 ? -12.113 7.048 17.480 1.00 86.88 208 GLU A N 1
ATOM 1625 C CA . GLU A 1 208 ? -12.673 7.554 18.737 1.00 86.88 208 GLU A CA 1
ATOM 1626 C C . GLU A 1 208 ? -13.715 8.653 18.499 1.00 86.88 208 GLU A C 1
ATOM 1628 O O . GLU A 1 208 ? -14.619 8.830 19.312 1.00 86.88 208 GLU A O 1
ATOM 1633 N N . ASN A 1 209 ? -13.610 9.368 17.377 1.00 90.00 209 ASN A N 1
ATOM 1634 C CA . ASN A 1 209 ? -14.499 10.458 16.995 1.00 90.00 209 ASN A CA 1
ATOM 1635 C C . ASN A 1 209 ? -14.936 10.271 15.530 1.00 90.00 209 ASN A C 1
ATOM 1637 O O . ASN A 1 209 ? -14.481 11.003 14.657 1.00 90.00 209 ASN A O 1
ATOM 1641 N N . PRO A 1 210 ? -15.795 9.288 15.218 1.00 85.56 210 PRO A N 1
ATOM 1642 C CA . PRO A 1 210 ? -16.070 8.898 13.833 1.00 85.56 210 PRO A CA 1
ATOM 1643 C C . PRO A 1 210 ? -16.963 9.878 13.069 1.00 85.56 210 PRO A C 1
ATOM 1645 O O . PRO A 1 210 ? -17.149 9.717 11.866 1.00 85.56 210 PRO A O 1
ATOM 1648 N N . THR A 1 211 ? -17.504 10.898 13.736 1.00 90.56 211 THR A N 1
ATOM 1649 C CA . THR A 1 211 ? -18.331 11.939 13.121 1.00 90.56 211 THR A CA 1
ATOM 1650 C C . THR A 1 211 ? -17.551 13.238 12.951 1.00 90.56 211 THR A C 1
ATOM 1652 O O . THR A 1 211 ? -16.609 13.534 13.693 1.00 90.56 211 THR A O 1
ATOM 1655 N N . VAL A 1 212 ? -17.979 14.072 12.003 1.00 91.38 212 VAL A N 1
ATOM 1656 C CA . VAL A 1 212 ? -17.412 15.416 11.815 1.00 91.38 212 VAL A CA 1
ATOM 1657 C C . VAL A 1 212 ? -17.530 16.252 13.092 1.00 91.38 212 VAL A C 1
ATOM 1659 O O . VAL A 1 212 ? -16.578 16.944 13.444 1.00 91.38 212 VAL A O 1
ATOM 1662 N N . ALA A 1 213 ? -18.662 16.183 13.800 1.00 90.19 213 ALA A N 1
ATOM 1663 C CA . ALA A 1 213 ? -18.856 16.893 15.062 1.00 90.19 213 ALA A CA 1
ATOM 1664 C C . ALA A 1 213 ? -17.835 16.447 16.121 1.00 90.19 213 ALA A C 1
ATOM 1666 O O . ALA A 1 213 ? -17.212 17.294 16.759 1.00 90.19 213 ALA A O 1
ATOM 1667 N N . GLY A 1 214 ? -17.611 15.135 16.257 1.00 91.19 214 GLY A N 1
ATOM 1668 C CA . GLY A 1 214 ? -16.615 14.599 17.182 1.00 91.19 214 GLY A CA 1
ATOM 1669 C C . GLY A 1 214 ? -15.195 15.051 16.833 1.00 91.19 214 GLY A C 1
ATOM 1670 O O . GLY A 1 214 ? -14.447 15.491 17.707 1.00 91.19 214 GLY A O 1
ATOM 1671 N N . LEU A 1 215 ? -14.812 15.014 15.552 1.00 92.00 215 LEU A N 1
ATOM 1672 C CA . LEU A 1 215 ? -13.488 15.494 15.138 1.00 92.00 215 LEU A CA 1
ATOM 1673 C C . LEU A 1 215 ? -13.334 17.002 15.295 1.00 92.00 215 LEU A C 1
ATOM 1675 O O . LEU A 1 215 ? -12.255 17.457 15.664 1.00 92.00 215 LEU A O 1
ATOM 1679 N N . ALA A 1 216 ? -14.387 17.781 15.052 1.00 88.50 216 ALA A N 1
ATOM 1680 C CA . ALA A 1 216 ? -14.363 19.220 15.278 1.00 88.50 216 ALA A CA 1
ATOM 1681 C C . ALA A 1 216 ? -14.119 19.540 16.761 1.00 88.50 216 ALA A C 1
ATOM 1683 O O . ALA A 1 216 ? -13.292 20.396 17.077 1.00 88.50 216 ALA A O 1
ATOM 1684 N N . GLU A 1 217 ? -14.775 18.814 17.672 1.00 88.88 217 GLU A N 1
ATOM 1685 C CA . GLU A 1 217 ? -14.522 18.921 19.112 1.00 88.88 217 GLU A CA 1
ATOM 1686 C C . GLU A 1 217 ? -13.088 18.515 19.462 1.00 88.88 217 GLU A C 1
ATOM 1688 O O . GLU A 1 217 ? -12.406 19.247 20.180 1.00 88.88 217 GLU A O 1
ATOM 1693 N N . LYS A 1 218 ? -12.585 17.408 18.903 1.00 88.62 218 LYS A N 1
ATOM 1694 C CA . LYS A 1 218 ? -11.207 16.952 19.122 1.00 88.62 218 LYS A CA 1
ATOM 1695 C C . LYS A 1 218 ? -10.174 17.986 18.665 1.00 88.62 218 LYS A C 1
ATOM 1697 O O . LYS A 1 218 ? -9.255 18.292 19.423 1.00 88.62 218 LYS A O 1
ATOM 1702 N N . VAL A 1 219 ? -10.342 18.543 17.465 1.00 85.56 219 VAL A N 1
ATOM 1703 C CA . VAL A 1 219 ? -9.473 19.589 16.894 1.00 85.56 219 VAL A CA 1
ATOM 1704 C C . VAL A 1 219 ? -9.576 20.900 17.681 1.00 85.56 219 VAL A C 1
ATOM 1706 O O . VAL A 1 219 ? -8.594 21.629 17.789 1.00 85.56 219 VAL A O 1
ATOM 1709 N N . GLY A 1 220 ? -10.745 21.217 18.245 1.00 75.38 220 GLY A N 1
ATOM 1710 C CA . GLY A 1 220 ? -10.936 22.403 19.082 1.00 75.38 220 GLY A CA 1
ATOM 1711 C C . GLY A 1 220 ? -10.367 22.264 20.500 1.00 75.38 220 GLY A C 1
ATOM 1712 O O . GLY A 1 220 ? -9.858 23.239 21.055 1.00 75.38 220 GLY A O 1
ATOM 1713 N N . ALA A 1 221 ? -10.455 21.070 21.095 1.00 71.75 221 ALA A N 1
ATOM 1714 C CA . ALA A 1 221 ? -10.060 20.796 22.479 1.00 71.75 221 ALA A CA 1
ATOM 1715 C C . ALA A 1 221 ? -8.562 20.509 22.623 1.00 71.75 221 ALA A C 1
ATOM 1717 O O . ALA A 1 221 ? -7.899 21.043 23.516 1.00 71.75 221 ALA A O 1
ATOM 1718 N N . ALA A 1 222 ? -8.012 19.682 21.738 1.00 60.12 222 ALA A N 1
ATOM 1719 C CA . ALA A 1 222 ? -6.579 19.528 21.616 1.00 60.12 222 ALA A CA 1
ATOM 1720 C C . ALA A 1 222 ? -6.107 20.616 20.657 1.00 60.12 222 ALA A C 1
ATOM 1722 O O . ALA A 1 222 ? -6.464 20.589 19.486 1.00 60.12 222 ALA A O 1
ATOM 1723 N N . LYS A 1 223 ? -5.260 21.550 21.105 1.00 57.94 223 LYS A N 1
ATOM 1724 C CA . LYS A 1 223 ? -4.328 22.205 20.175 1.00 57.94 223 LYS A CA 1
ATOM 1725 C C . LYS A 1 223 ? -3.482 21.078 19.580 1.00 57.94 223 LYS A C 1
ATOM 1727 O O . LYS A 1 223 ? -2.472 20.719 20.181 1.00 57.94 223 LYS A O 1
ATOM 1732 N N . GLY A 1 224 ? -3.988 20.418 18.538 1.00 58.12 224 GLY A N 1
ATOM 1733 C CA . GLY A 1 224 ? -3.452 19.148 18.072 1.00 58.12 224 GLY A CA 1
ATOM 1734 C C . GLY A 1 224 ? -1.985 19.298 17.703 1.00 58.12 224 GLY A C 1
ATOM 1735 O O . GLY A 1 224 ? -1.495 20.415 17.502 1.00 58.12 224 GLY A O 1
ATOM 1736 N N . LEU A 1 225 ? -1.266 18.177 17.652 1.00 67.00 225 LEU A N 1
ATOM 1737 C CA . LEU A 1 225 ? 0.128 18.211 17.228 1.00 67.00 225 LEU A CA 1
ATOM 1738 C C . LEU A 1 225 ? 0.206 18.911 15.862 1.00 67.00 225 LEU A C 1
ATOM 1740 O O . LEU A 1 225 ? -0.673 18.695 15.024 1.00 67.00 225 LEU A O 1
ATOM 1744 N N . PRO A 1 226 ? 1.207 19.771 15.626 1.00 74.56 226 PRO A N 1
ATOM 1745 C CA . PRO A 1 226 ? 1.360 20.390 14.321 1.00 74.56 226 PRO A CA 1
ATOM 1746 C C . PRO A 1 226 ? 1.504 19.300 13.255 1.00 74.56 226 PRO A C 1
ATOM 1748 O O . PRO A 1 226 ? 2.176 18.286 13.476 1.00 74.56 226 PRO A O 1
ATOM 1751 N N . ALA A 1 227 ? 0.852 19.505 12.110 1.00 79.56 227 ALA A N 1
ATOM 1752 C CA . ALA A 1 227 ? 1.048 18.660 10.941 1.00 79.56 227 ALA A CA 1
ATOM 1753 C C . ALA A 1 227 ? 2.544 18.551 10.611 1.00 79.56 227 ALA A C 1
ATOM 1755 O O . ALA A 1 227 ? 3.287 19.534 10.697 1.00 79.56 227 ALA A O 1
ATOM 1756 N N . LEU A 1 228 ? 2.980 17.353 10.217 1.00 80.25 228 LEU A N 1
ATOM 1757 C CA . LEU A 1 228 ? 4.301 17.207 9.620 1.00 80.25 228 LEU A CA 1
ATOM 1758 C C . LEU A 1 228 ? 4.304 17.984 8.294 1.00 80.25 228 LEU A C 1
ATOM 1760 O O . LEU A 1 228 ? 3.314 17.921 7.560 1.00 80.25 228 LEU A O 1
ATOM 1764 N N . PRO A 1 229 ? 5.369 18.740 7.977 1.00 84.56 229 PRO A N 1
ATOM 1765 C CA . PRO A 1 229 ? 5.434 19.438 6.702 1.00 84.56 229 PRO A CA 1
ATOM 1766 C C . PRO A 1 229 ? 5.417 18.406 5.562 1.00 84.56 229 PRO A C 1
ATOM 1768 O O . PRO A 1 229 ? 6.030 17.351 5.726 1.00 84.56 229 PRO A O 1
ATOM 1771 N N . PRO A 1 230 ? 4.770 18.683 4.419 1.00 84.69 230 PRO A N 1
ATOM 1772 C CA . PRO A 1 230 ? 4.768 17.766 3.281 1.00 84.69 230 PRO A CA 1
ATOM 1773 C C . PRO A 1 230 ? 6.176 17.628 2.668 1.00 84.69 230 PRO A C 1
ATOM 1775 O O . PRO A 1 230 ? 7.015 18.520 2.857 1.00 84.69 230 PRO A O 1
ATOM 1778 N N . PRO A 1 231 ? 6.462 16.535 1.936 1.00 86.62 231 PRO A N 1
ATOM 1779 C CA . PRO A 1 231 ? 7.685 16.418 1.150 1.00 86.62 231 PRO A CA 1
ATOM 1780 C C . PRO A 1 231 ? 7.714 17.486 0.057 1.00 86.62 231 PRO A C 1
ATOM 1782 O O . PRO A 1 231 ? 6.713 17.737 -0.615 1.00 86.62 231 PRO A O 1
ATOM 1785 N N . SER A 1 232 ? 8.872 18.121 -0.119 1.00 86.50 232 SER A N 1
ATOM 1786 C CA . SER A 1 232 ? 9.061 19.182 -1.108 1.00 86.50 232 SER A CA 1
ATOM 1787 C C . SER A 1 232 ? 10.113 18.816 -2.153 1.00 86.50 232 SER A C 1
ATOM 1789 O O . SER A 1 232 ? 11.044 18.055 -1.892 1.00 86.50 232 SER A O 1
ATOM 1791 N N . ALA A 1 233 ? 9.938 19.334 -3.369 1.00 87.06 233 ALA A N 1
ATOM 1792 C CA . ALA A 1 233 ? 10.864 19.087 -4.467 1.00 87.06 233 ALA A CA 1
ATOM 1793 C C . ALA A 1 233 ? 12.241 19.700 -4.177 1.00 87.06 233 ALA A C 1
ATOM 1795 O O . ALA A 1 233 ? 12.331 20.835 -3.704 1.00 87.06 233 ALA A O 1
ATOM 1796 N N . GLY A 1 234 ? 13.309 18.988 -4.543 1.00 84.12 234 GLY A N 1
ATOM 1797 C CA . GLY A 1 234 ? 14.679 19.491 -4.417 1.00 84.12 234 GLY A CA 1
ATOM 1798 C C . GLY A 1 234 ? 15.276 19.341 -3.017 1.00 84.12 234 GLY A C 1
ATOM 1799 O O . GLY A 1 234 ? 16.319 19.933 -2.742 1.00 84.12 234 GLY A O 1
ATOM 1800 N N . GLU A 1 235 ? 14.649 18.552 -2.140 1.00 81.12 235 GLU A N 1
ATOM 1801 C CA . GLU A 1 235 ? 15.281 18.102 -0.894 1.00 81.12 235 GLU A CA 1
ATOM 1802 C C . GLU A 1 235 ? 16.410 17.099 -1.179 1.00 81.12 235 GLU A C 1
ATOM 1804 O O . GLU A 1 235 ? 17.417 17.066 -0.470 1.00 81.12 235 GLU A O 1
ATOM 1809 N N . GLY A 1 236 ? 16.271 16.304 -2.242 1.00 78.62 236 GLY A N 1
ATOM 1810 C CA . GLY A 1 236 ? 17.303 15.427 -2.774 1.00 78.62 236 GLY A CA 1
ATOM 1811 C C . GLY A 1 236 ? 18.117 16.071 -3.908 1.00 78.62 236 GLY A C 1
ATOM 1812 O O . GLY A 1 236 ? 17.705 17.055 -4.519 1.00 78.62 236 GLY A O 1
ATOM 1813 N N . PRO A 1 237 ? 19.271 15.482 -4.269 1.00 80.94 237 PRO A N 1
ATOM 1814 C CA . PRO A 1 237 ? 20.159 16.014 -5.310 1.00 80.94 237 PRO A CA 1
ATOM 1815 C C . PRO A 1 237 ? 19.631 15.824 -6.747 1.00 80.94 237 PRO A C 1
ATOM 1817 O O . PRO A 1 237 ? 20.281 16.250 -7.700 1.00 80.94 237 PRO A O 1
ATOM 1820 N N . GLY A 1 238 ? 18.484 15.155 -6.929 1.00 80.25 238 GLY A N 1
ATOM 1821 C CA . GLY A 1 238 ? 17.921 14.767 -8.228 1.00 80.25 238 GLY A CA 1
ATOM 1822 C C . GLY A 1 238 ? 18.680 13.620 -8.910 1.00 80.25 238 GLY A C 1
ATOM 1823 O O . GLY A 1 238 ? 18.104 12.564 -9.166 1.00 80.25 238 GLY A O 1
ATOM 1824 N N . GLU A 1 239 ? 19.975 13.807 -9.168 1.00 88.38 239 GLU A N 1
ATOM 1825 C CA . GLU A 1 239 ? 20.906 12.804 -9.703 1.00 88.38 239 GLU A CA 1
ATOM 1826 C C . GLU A 1 239 ? 22.133 12.664 -8.782 1.00 88.38 239 GLU A C 1
ATOM 1828 O O . GLU A 1 239 ? 22.509 13.598 -8.075 1.00 88.38 239 GLU A O 1
ATOM 1833 N N . GLY A 1 240 ? 22.790 11.501 -8.787 1.00 91.12 240 GLY A N 1
ATOM 1834 C CA . GLY A 1 240 ? 23.978 11.255 -7.961 1.00 91.12 240 GLY A CA 1
ATOM 1835 C C . GLY A 1 240 ? 23.680 10.603 -6.606 1.00 91.12 240 GLY A C 1
ATOM 1836 O O . GLY A 1 240 ? 22.762 9.792 -6.498 1.00 91.12 240 GLY A O 1
ATOM 1837 N N . LEU A 1 241 ? 24.524 10.871 -5.599 1.00 95.06 241 LEU A N 1
ATOM 1838 C CA . LEU A 1 241 ? 24.419 10.249 -4.270 1.00 95.06 241 LEU A CA 1
ATOM 1839 C C . LEU A 1 241 ? 23.344 10.908 -3.424 1.00 95.06 241 LEU A C 1
ATOM 1841 O O . LEU A 1 241 ? 23.473 12.079 -3.080 1.00 95.06 241 LEU A O 1
ATOM 1845 N N . ALA A 1 242 ? 22.382 10.117 -2.970 1.00 95.12 242 ALA A N 1
ATOM 1846 C CA . ALA A 1 242 ? 21.412 10.505 -1.959 1.00 95.12 242 ALA A CA 1
ATOM 1847 C C . ALA A 1 242 ? 21.435 9.514 -0.779 1.00 95.12 242 ALA A C 1
ATOM 1849 O O . ALA A 1 242 ? 21.872 8.366 -0.929 1.00 95.12 242 ALA A O 1
ATOM 1850 N N . PRO A 1 243 ? 21.004 9.923 0.428 1.00 94.44 243 PRO A N 1
ATOM 1851 C CA . PRO A 1 243 ? 20.768 8.970 1.508 1.00 94.44 243 PRO A CA 1
ATOM 1852 C C . PRO A 1 243 ? 19.662 7.977 1.122 1.00 94.44 243 PRO A C 1
ATOM 1854 O O . PRO A 1 243 ? 18.706 8.348 0.446 1.00 94.44 243 PRO A O 1
ATOM 1857 N N . MET A 1 244 ? 19.771 6.723 1.562 1.00 95.50 244 MET A N 1
ATOM 1858 C CA . MET A 1 244 ? 18.651 5.777 1.500 1.00 95.50 244 MET A CA 1
ATOM 1859 C C . MET A 1 244 ? 17.582 6.143 2.539 1.00 95.50 244 MET A C 1
ATOM 1861 O O . MET A 1 244 ? 17.915 6.631 3.627 1.00 95.50 244 MET A O 1
ATOM 1865 N N . SER A 1 245 ? 16.310 5.866 2.236 1.00 94.25 245 SER A N 1
ATOM 1866 C CA . SER A 1 245 ? 15.257 5.868 3.263 1.00 94.25 245 SER A CA 1
ATOM 1867 C C . SER A 1 245 ? 15.540 4.788 4.314 1.00 94.25 245 SER A C 1
ATOM 1869 O O . SER A 1 245 ? 16.309 3.856 4.058 1.00 94.25 245 SER A O 1
ATOM 1871 N N . PHE A 1 246 ? 14.914 4.873 5.491 1.00 91.62 246 PHE A N 1
ATOM 1872 C CA . PHE A 1 246 ? 15.108 3.850 6.527 1.00 91.62 246 PHE A CA 1
ATOM 1873 C C . PHE A 1 246 ? 14.742 2.447 6.019 1.00 91.62 246 PHE A C 1
ATOM 1875 O O . PHE A 1 246 ? 15.529 1.516 6.167 1.00 91.62 246 PHE A O 1
ATOM 1882 N N . ALA A 1 247 ? 13.622 2.329 5.302 1.00 90.12 247 ALA A N 1
ATOM 1883 C CA . ALA A 1 247 ? 13.159 1.065 4.739 1.00 90.12 247 ALA A CA 1
ATOM 1884 C C . ALA A 1 247 ? 14.132 0.494 3.681 1.00 90.12 247 ALA A C 1
ATOM 1886 O O . ALA A 1 247 ? 14.389 -0.711 3.643 1.00 90.12 247 ALA A O 1
ATOM 1887 N N . GLN A 1 248 ? 14.739 1.348 2.846 1.00 95.19 248 GLN A N 1
ATOM 1888 C CA . GLN A 1 248 ? 15.752 0.909 1.879 1.00 95.19 248 GLN A CA 1
ATOM 1889 C C . GLN A 1 248 ? 17.033 0.403 2.550 1.00 95.19 248 GLN A C 1
ATOM 1891 O O . GLN A 1 248 ? 17.602 -0.580 2.075 1.00 95.19 248 GLN A O 1
ATOM 1896 N N . ARG A 1 249 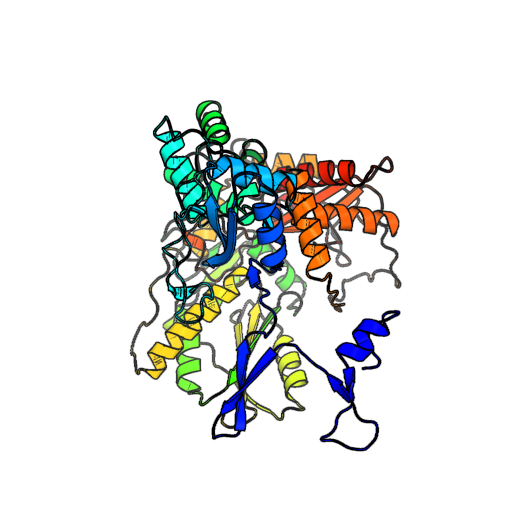? 17.475 1.024 3.657 1.00 92.94 249 ARG A N 1
ATOM 1897 C CA . ARG A 1 249 ? 18.686 0.596 4.387 1.00 92.94 249 ARG A CA 1
ATOM 1898 C C . ARG A 1 249 ? 18.591 -0.864 4.830 1.00 92.94 249 ARG A C 1
ATOM 1900 O O . ARG A 1 249 ? 19.572 -1.594 4.719 1.00 92.94 249 ARG A O 1
ATOM 1907 N N . ARG A 1 250 ? 17.411 -1.308 5.268 1.00 87.94 250 ARG A N 1
ATOM 1908 C CA . ARG A 1 250 ? 17.155 -2.702 5.651 1.00 87.94 250 ARG A CA 1
ATOM 1909 C C . ARG A 1 250 ? 17.303 -3.670 4.494 1.00 87.94 250 ARG A C 1
ATOM 1911 O O . ARG A 1 250 ? 18.008 -4.668 4.616 1.00 87.94 250 ARG A O 1
ATOM 1918 N N . LEU A 1 251 ? 16.622 -3.393 3.382 1.00 91.69 251 LEU A N 1
ATOM 1919 C CA . LEU A 1 251 ? 16.687 -4.261 2.208 1.00 91.69 251 LEU A CA 1
ATOM 1920 C C . LEU A 1 251 ? 18.100 -4.299 1.630 1.00 91.69 251 LEU A C 1
ATOM 1922 O O . LEU A 1 251 ? 18.551 -5.362 1.215 1.00 91.69 251 LEU A O 1
ATOM 1926 N N . TRP A 1 252 ? 18.813 -3.172 1.672 1.00 93.56 252 TRP A N 1
ATOM 1927 C CA . TRP A 1 252 ? 20.227 -3.121 1.330 1.00 93.56 252 TRP A CA 1
ATOM 1928 C C . TRP A 1 252 ? 21.069 -4.012 2.243 1.00 93.56 252 TRP A C 1
ATOM 1930 O O . TRP A 1 252 ? 21.806 -4.847 1.736 1.00 93.56 252 TRP A O 1
ATOM 1940 N N . LEU A 1 253 ? 20.922 -3.902 3.568 1.00 88.44 253 LEU A N 1
ATOM 1941 C CA . LEU A 1 253 ? 21.659 -4.737 4.521 1.00 88.44 253 LEU A CA 1
ATOM 1942 C C . LEU A 1 253 ? 21.412 -6.234 4.282 1.00 88.44 253 LEU A C 1
ATOM 1944 O O . LEU A 1 253 ? 22.355 -7.019 4.288 1.00 88.44 253 LEU A O 1
ATOM 1948 N N . LEU A 1 254 ? 20.160 -6.635 4.046 1.00 86.56 254 LEU A N 1
ATOM 1949 C CA . LEU A 1 254 ? 19.817 -8.029 3.750 1.00 86.56 254 LEU A CA 1
ATOM 1950 C C . LEU A 1 254 ? 20.444 -8.500 2.431 1.00 86.56 254 LEU A C 1
ATOM 1952 O O . LEU A 1 254 ? 21.060 -9.563 2.392 1.00 86.56 254 LEU A O 1
ATOM 1956 N N . ALA A 1 255 ? 20.343 -7.696 1.369 1.00 87.12 255 ALA A N 1
ATOM 1957 C CA . ALA A 1 255 ? 20.937 -8.017 0.074 1.00 87.12 255 ALA A CA 1
ATOM 1958 C C . ALA A 1 255 ? 22.474 -8.111 0.142 1.00 87.12 255 ALA A C 1
ATOM 1960 O O . ALA A 1 255 ? 23.059 -9.019 -0.452 1.00 87.12 255 ALA A O 1
ATOM 1961 N N . ASP A 1 256 ? 23.112 -7.209 0.894 1.00 84.62 256 ASP A N 1
ATOM 1962 C CA . ASP A 1 256 ? 24.563 -7.141 1.088 1.00 84.62 256 ASP A CA 1
ATOM 1963 C C . ASP A 1 256 ? 25.099 -8.358 1.858 1.00 84.62 256 ASP A C 1
ATOM 1965 O O . ASP A 1 256 ? 26.120 -8.933 1.479 1.00 84.62 256 ASP A O 1
ATOM 1969 N N . LEU A 1 257 ? 24.374 -8.796 2.896 1.00 81.38 257 LEU A N 1
ATOM 1970 C CA . LEU A 1 257 ? 24.717 -9.973 3.702 1.00 81.38 257 LEU A CA 1
ATOM 1971 C C . LEU A 1 257 ? 24.533 -11.292 2.941 1.00 81.38 257 LEU A C 1
ATOM 1973 O O . LEU A 1 257 ? 25.352 -12.202 3.081 1.00 81.38 257 LEU A O 1
ATOM 1977 N N . ASP A 1 258 ? 23.456 -11.415 2.162 1.00 73.88 258 ASP A N 1
ATOM 1978 C CA . ASP A 1 258 ? 23.128 -12.658 1.460 1.00 73.88 258 ASP A CA 1
ATOM 1979 C C . ASP A 1 258 ? 23.896 -12.831 0.139 1.00 73.88 258 ASP A C 1
ATOM 1981 O O . ASP A 1 258 ? 23.977 -13.955 -0.364 1.00 73.88 258 ASP A O 1
ATOM 1985 N N . GLY A 1 259 ? 24.496 -11.758 -0.393 1.00 69.62 259 GLY A N 1
ATOM 1986 C CA . GLY A 1 259 ? 25.159 -11.757 -1.702 1.00 69.62 259 GLY A CA 1
ATOM 1987 C C . GLY A 1 259 ? 24.173 -11.799 -2.875 1.00 69.62 259 GLY A C 1
ATOM 1988 O O . GLY A 1 259 ? 24.526 -12.282 -3.950 1.00 69.62 259 GLY A O 1
ATOM 1989 N N . GLY A 1 260 ? 22.944 -11.318 -2.652 1.00 73.75 260 GLY A N 1
ATOM 1990 C CA . GLY A 1 260 ? 21.812 -11.403 -3.577 1.00 73.75 260 GLY A CA 1
ATOM 1991 C C . GLY A 1 260 ? 20.827 -12.530 -3.230 1.00 73.75 260 GLY A C 1
ATOM 1992 O O . GLY A 1 260 ? 21.209 -13.633 -2.843 1.00 73.75 260 GLY A O 1
ATOM 1993 N N . SER A 1 261 ? 19.528 -12.251 -3.364 1.00 85.62 261 SER A N 1
ATOM 1994 C CA . SER A 1 261 ? 18.439 -13.199 -3.092 1.00 85.62 261 SER A CA 1
ATOM 1995 C C . SER A 1 261 ? 17.214 -12.873 -3.943 1.00 85.62 261 SER A C 1
ATOM 1997 O O . SER A 1 261 ? 16.972 -11.715 -4.270 1.00 85.62 261 SER A O 1
ATOM 1999 N N . THR A 1 262 ? 16.407 -13.886 -4.264 1.00 90.19 262 THR A N 1
ATOM 2000 C CA . THR A 1 262 ? 15.104 -13.707 -4.929 1.00 90.19 262 THR A CA 1
ATOM 2001 C C . THR A 1 262 ? 13.972 -13.409 -3.945 1.00 90.19 262 THR A C 1
ATOM 2003 O O . THR A 1 262 ? 12.852 -13.137 -4.368 1.00 90.19 262 THR A O 1
ATOM 2006 N N . ALA A 1 263 ? 14.239 -13.447 -2.632 1.00 89.88 263 ALA A N 1
ATOM 2007 C CA . ALA A 1 263 ? 13.225 -13.292 -1.585 1.00 89.88 263 ALA A CA 1
ATOM 2008 C C . ALA A 1 263 ? 12.502 -11.933 -1.615 1.00 89.88 263 ALA A C 1
ATOM 2010 O O . ALA A 1 263 ? 11.393 -11.827 -1.101 1.00 89.88 263 ALA A O 1
ATOM 2011 N N . TYR A 1 264 ? 13.123 -10.917 -2.220 1.00 92.38 264 TYR A N 1
ATOM 2012 C CA . TYR A 1 264 ? 12.581 -9.564 -2.369 1.00 92.38 264 TYR A CA 1
ATOM 2013 C C . TYR A 1 264 ? 12.368 -9.175 -3.838 1.00 92.38 264 TYR A C 1
ATOM 2015 O O . TYR A 1 264 ? 12.341 -7.992 -4.177 1.00 92.38 264 TYR A O 1
ATOM 2023 N N . ASN A 1 265 ? 12.200 -10.160 -4.721 1.00 95.00 265 ASN A N 1
ATOM 2024 C CA . ASN A 1 265 ? 11.709 -9.903 -6.068 1.00 95.00 265 ASN A CA 1
ATOM 2025 C C . ASN A 1 265 ? 10.197 -9.676 -6.048 1.00 95.00 265 ASN A C 1
ATOM 2027 O O . ASN A 1 265 ? 9.456 -10.361 -5.346 1.00 95.00 265 ASN A O 1
ATOM 2031 N N . VAL A 1 266 ? 9.742 -8.760 -6.895 1.00 95.00 266 VAL A N 1
ATOM 2032 C CA . VAL A 1 266 ? 8.332 -8.475 -7.156 1.00 95.00 266 VAL A CA 1
ATOM 2033 C C . VAL A 1 266 ? 8.073 -8.758 -8.640 1.00 95.00 266 VAL A C 1
ATOM 2035 O O . VAL A 1 266 ? 8.156 -7.843 -9.465 1.00 95.00 266 VAL A O 1
ATOM 2038 N N . PRO A 1 267 ? 7.859 -10.032 -9.023 1.00 93.94 267 PRO A N 1
ATOM 2039 C CA . PRO A 1 267 ? 7.524 -10.386 -10.394 1.00 93.94 267 PRO A CA 1
ATOM 2040 C C . PRO A 1 267 ? 6.074 -10.005 -10.701 1.00 93.94 267 PRO A C 1
ATOM 2042 O O . PRO A 1 267 ? 5.160 -10.310 -9.937 1.00 93.94 267 PRO A O 1
ATOM 2045 N N . MET A 1 268 ? 5.858 -9.378 -11.851 1.00 92.50 268 MET A N 1
ATOM 2046 C CA . MET A 1 268 ? 4.535 -9.083 -12.388 1.00 92.50 268 MET A CA 1
ATOM 2047 C C . MET A 1 268 ? 4.467 -9.579 -13.830 1.00 92.50 268 MET A C 1
ATOM 2049 O O . MET A 1 268 ? 5.421 -9.431 -14.595 1.00 92.50 268 MET A O 1
ATOM 2053 N N . ALA A 1 269 ? 3.340 -10.187 -14.195 1.00 92.50 269 ALA A N 1
ATOM 2054 C CA . ALA A 1 269 ? 3.106 -10.723 -15.528 1.00 92.50 269 ALA A CA 1
ATOM 2055 C C . ALA A 1 269 ? 1.791 -10.176 -16.084 1.00 92.50 269 ALA A C 1
ATOM 2057 O O . ALA A 1 269 ? 0.753 -10.244 -15.426 1.00 92.50 269 ALA A O 1
ATOM 2058 N N . VAL A 1 270 ? 1.839 -9.658 -17.308 1.00 93.19 270 VAL A N 1
ATOM 2059 C CA . VAL A 1 270 ? 0.686 -9.116 -18.028 1.00 93.19 270 VAL A CA 1
ATOM 2060 C C . VAL A 1 270 ? 0.538 -9.873 -19.339 1.00 93.19 270 VAL A C 1
ATOM 2062 O O . VAL A 1 270 ? 1.473 -9.946 -20.136 1.00 93.19 270 VAL A O 1
ATOM 2065 N N . ARG A 1 271 ? -0.648 -10.438 -19.567 1.00 95.19 271 ARG A N 1
ATOM 2066 C CA . ARG A 1 271 ? -1.026 -10.991 -20.869 1.00 95.19 271 ARG A CA 1
ATOM 2067 C C . ARG A 1 271 ? -1.484 -9.851 -21.777 1.00 95.19 271 ARG A C 1
ATOM 2069 O O . ARG A 1 271 ? -2.315 -9.043 -21.373 1.00 95.19 271 ARG A O 1
ATOM 2076 N N . LEU A 1 272 ? -0.945 -9.810 -22.989 1.00 95.31 272 LEU A N 1
ATOM 2077 C CA . LEU A 1 272 ? -1.264 -8.829 -24.019 1.00 95.31 272 LEU A CA 1
ATOM 2078 C C . LEU A 1 272 ? -1.825 -9.570 -25.236 1.00 95.31 272 LEU A C 1
ATOM 2080 O O . LEU A 1 272 ? -1.116 -10.354 -25.871 1.00 95.31 272 LEU A O 1
ATOM 2084 N N . ASP A 1 273 ? -3.095 -9.317 -25.540 1.00 95.12 273 ASP A N 1
ATOM 2085 C CA . ASP A 1 273 ? -3.791 -9.876 -26.697 1.00 95.12 273 ASP A CA 1
ATOM 2086 C C . ASP A 1 273 ? -3.936 -8.803 -27.795 1.00 95.12 273 ASP A C 1
ATOM 2088 O O . ASP A 1 273 ? -4.394 -7.689 -27.540 1.00 95.12 273 ASP A O 1
ATOM 2092 N N . GLY A 1 274 ? -3.568 -9.147 -29.028 1.00 94.19 274 GLY A N 1
ATOM 2093 C CA . GLY A 1 274 ? -3.574 -8.272 -30.199 1.00 94.19 274 GLY A CA 1
ATOM 2094 C C . GLY A 1 274 ? -2.189 -8.028 -30.807 1.00 94.19 274 GLY A C 1
ATOM 2095 O O . GLY A 1 274 ? -1.173 -8.578 -30.384 1.00 94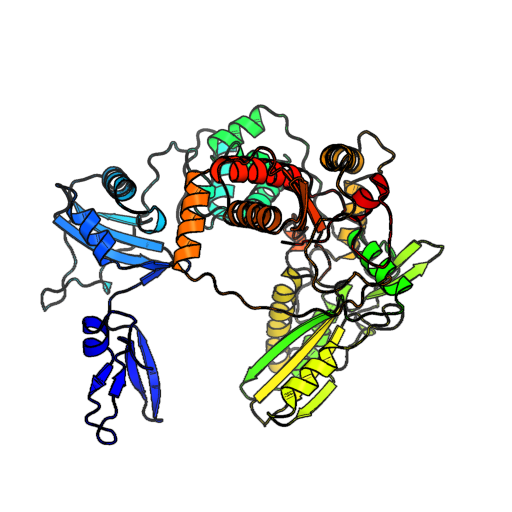.19 274 GLY A O 1
ATOM 2096 N N . THR A 1 275 ? -2.159 -7.196 -31.848 1.00 93.62 275 THR A N 1
ATOM 2097 C CA . THR A 1 275 ? -0.914 -6.774 -32.501 1.00 93.62 275 THR A CA 1
ATOM 2098 C C . THR A 1 275 ? -0.116 -5.863 -31.575 1.00 93.62 275 THR A C 1
ATOM 2100 O O . THR A 1 275 ? -0.648 -4.853 -31.114 1.00 93.62 275 THR A O 1
ATOM 2103 N N . LEU A 1 276 ? 1.157 -6.188 -31.351 1.00 96.44 276 LEU A N 1
ATOM 2104 C CA . LEU A 1 276 ? 2.037 -5.456 -30.446 1.00 96.44 276 LEU A CA 1
ATOM 2105 C C . LEU A 1 276 ? 3.227 -4.855 -31.202 1.00 96.44 276 LEU A C 1
ATOM 2107 O O . LEU A 1 276 ? 4.010 -5.574 -31.819 1.00 96.44 276 LEU A O 1
ATOM 2111 N N . ASP A 1 277 ? 3.407 -3.540 -31.091 1.00 97.31 277 ASP A N 1
ATOM 2112 C CA . ASP A 1 277 ? 4.671 -2.886 -31.446 1.00 97.31 277 ASP A CA 1
ATOM 2113 C C . ASP A 1 277 ? 5.673 -3.029 -30.286 1.00 97.31 277 ASP A C 1
ATOM 2115 O O . ASP A 1 277 ? 5.600 -2.315 -29.283 1.00 97.31 277 ASP A O 1
ATOM 2119 N N . ALA A 1 278 ? 6.591 -3.991 -30.400 1.00 96.19 278 ALA A N 1
ATOM 2120 C CA . ALA A 1 278 ? 7.571 -4.286 -29.355 1.00 96.19 278 ALA A CA 1
ATOM 2121 C C . ALA A 1 278 ? 8.641 -3.189 -29.188 1.00 96.19 278 ALA A C 1
ATOM 2123 O O . ALA A 1 278 ? 9.197 -3.047 -28.097 1.00 96.19 278 ALA A O 1
ATOM 2124 N N . ASP A 1 279 ? 8.935 -2.416 -30.237 1.00 97.25 279 ASP A N 1
ATOM 2125 C CA . ASP A 1 279 ? 9.914 -1.327 -30.170 1.00 97.25 279 ASP A CA 1
ATOM 2126 C C . ASP A 1 279 ? 9.304 -0.105 -29.473 1.00 97.25 279 ASP A C 1
ATOM 2128 O O . ASP A 1 279 ? 9.937 0.486 -28.595 1.00 97.25 279 ASP A O 1
ATOM 2132 N N . ALA A 1 280 ? 8.040 0.215 -29.773 1.00 97.62 280 ALA A N 1
ATOM 2133 C CA . ALA A 1 280 ? 7.286 1.231 -29.044 1.00 97.62 280 ALA A CA 1
ATOM 2134 C C . ALA A 1 280 ? 7.109 0.860 -27.562 1.00 97.62 280 ALA A C 1
ATOM 2136 O O . ALA A 1 280 ? 7.201 1.735 -26.699 1.00 97.62 280 ALA A O 1
ATOM 2137 N N . LEU A 1 281 ? 6.916 -0.429 -27.247 1.00 97.56 281 LEU A N 1
ATOM 2138 C CA . LEU A 1 281 ? 6.827 -0.910 -25.864 1.00 97.56 281 LEU A CA 1
ATOM 2139 C C . LEU A 1 281 ? 8.152 -0.743 -25.110 1.00 97.56 281 LEU A C 1
ATOM 2141 O O . LEU A 1 281 ? 8.157 -0.256 -23.981 1.00 97.56 281 LEU A O 1
ATOM 2145 N N . GLU A 1 282 ? 9.282 -1.089 -25.731 1.00 97.31 282 GLU A N 1
ATOM 2146 C CA . GLU A 1 282 ? 10.601 -0.869 -25.127 1.00 97.31 282 GLU A CA 1
ATOM 2147 C C . GLU A 1 282 ? 10.896 0.629 -24.934 1.00 97.31 282 GLU A C 1
ATOM 2149 O O . GLU A 1 282 ? 11.448 1.028 -23.904 1.00 97.31 282 GLU A O 1
ATOM 2154 N N . ALA A 1 283 ? 10.501 1.483 -25.883 1.00 96.75 283 ALA A N 1
ATOM 2155 C CA . ALA A 1 283 ? 10.624 2.932 -25.737 1.00 96.75 283 ALA A CA 1
ATOM 2156 C C . ALA A 1 283 ? 9.782 3.456 -24.560 1.00 96.75 283 ALA A C 1
ATOM 2158 O O . ALA A 1 283 ? 10.307 4.187 -23.719 1.00 96.75 283 ALA A O 1
ATOM 2159 N N . ALA A 1 284 ? 8.524 3.019 -24.461 1.00 97.50 284 ALA A N 1
ATOM 2160 C CA . ALA A 1 284 ? 7.609 3.383 -23.383 1.00 97.50 284 ALA A CA 1
ATOM 2161 C C . ALA A 1 284 ? 8.124 2.945 -22.006 1.00 97.50 284 ALA A C 1
ATOM 2163 O O . ALA A 1 284 ? 8.109 3.727 -21.058 1.00 97.50 284 ALA A O 1
ATOM 2164 N N . LEU A 1 285 ? 8.670 1.732 -21.898 1.00 96.31 285 LEU A N 1
ATOM 2165 C CA . LEU A 1 285 ? 9.319 1.250 -20.679 1.00 96.31 285 LEU A CA 1
ATOM 2166 C C . LEU A 1 285 ? 10.434 2.197 -20.212 1.00 96.31 285 LEU A C 1
ATOM 2168 O O . LEU A 1 285 ? 10.535 2.534 -19.031 1.00 96.31 285 LEU A O 1
ATOM 2172 N N . ASN A 1 286 ? 11.267 2.650 -21.147 1.00 96.31 286 ASN A N 1
ATOM 2173 C CA . ASN A 1 286 ? 12.363 3.561 -20.844 1.00 96.31 286 ASN A CA 1
ATOM 2174 C C . ASN A 1 286 ? 11.883 4.981 -20.490 1.00 96.31 286 ASN A C 1
ATOM 2176 O O . ASN A 1 286 ? 12.582 5.676 -19.752 1.00 96.31 286 ASN A O 1
ATOM 2180 N N . ASP A 1 287 ? 10.687 5.397 -20.918 1.00 97.06 287 ASP A N 1
ATOM 2181 C CA . ASP A 1 287 ? 10.055 6.635 -20.438 1.00 97.06 287 ASP A CA 1
ATOM 2182 C C . ASP A 1 287 ? 9.628 6.536 -18.973 1.00 97.06 287 ASP A C 1
ATOM 2184 O O . ASP A 1 287 ? 9.850 7.471 -18.198 1.00 97.06 287 ASP A O 1
ATOM 2188 N N . VAL A 1 288 ? 9.078 5.387 -18.568 1.00 96.81 288 VAL A N 1
ATOM 2189 C CA . VAL A 1 288 ? 8.720 5.116 -17.167 1.00 96.81 288 VAL A CA 1
ATOM 2190 C C . VAL A 1 288 ? 9.977 5.107 -16.289 1.00 96.81 288 VAL A C 1
ATOM 2192 O O . VAL A 1 288 ? 10.009 5.763 -15.249 1.00 96.81 288 VAL A O 1
ATOM 2195 N N . ILE A 1 289 ? 11.056 4.451 -16.732 1.00 96.06 289 ILE A N 1
ATOM 2196 C CA . ILE A 1 289 ? 12.350 4.443 -16.021 1.00 96.06 289 ILE A CA 1
ATOM 2197 C C . ILE A 1 289 ? 12.942 5.857 -15.912 1.00 96.06 289 ILE A C 1
ATOM 2199 O O . ILE A 1 289 ? 13.500 6.228 -14.877 1.00 96.06 289 ILE A O 1
ATOM 2203 N N . ALA A 1 290 ? 12.808 6.677 -16.957 1.00 95.50 290 ALA A N 1
ATOM 2204 C CA . ALA A 1 290 ? 13.261 8.062 -16.922 1.00 95.50 290 ALA A CA 1
ATOM 2205 C C . ALA A 1 290 ? 12.480 8.897 -15.889 1.00 95.50 290 ALA A C 1
ATOM 2207 O O . ALA A 1 290 ? 13.094 9.667 -15.140 1.00 95.50 290 ALA A O 1
ATOM 2208 N N . ARG A 1 291 ? 11.151 8.723 -15.826 1.00 95.69 291 ARG A N 1
ATOM 2209 C CA . ARG A 1 291 ? 10.244 9.427 -14.901 1.00 95.69 291 ARG A CA 1
ATOM 2210 C C . ARG A 1 291 ? 10.475 9.047 -13.437 1.00 95.69 291 ARG A C 1
ATOM 2212 O O . ARG A 1 291 ? 10.502 9.936 -12.584 1.00 95.69 291 ARG A O 1
ATOM 2219 N N . HIS A 1 292 ? 10.669 7.759 -13.156 1.00 96.44 292 HIS A N 1
ATOM 2220 C CA . HIS A 1 292 ? 10.773 7.217 -11.799 1.00 96.44 292 HIS A CA 1
ATOM 2221 C C . HIS A 1 292 ? 12.221 6.912 -11.422 1.00 96.44 292 HIS A C 1
ATOM 2223 O O . HIS A 1 292 ? 12.752 5.851 -11.752 1.00 96.44 292 HIS A O 1
ATOM 2229 N N . ALA A 1 293 ? 12.864 7.823 -10.681 1.00 96.31 293 ALA A N 1
ATOM 2230 C CA . ALA A 1 293 ? 14.265 7.673 -10.284 1.00 96.31 293 ALA A CA 1
ATOM 2231 C C . ALA A 1 293 ? 14.615 6.318 -9.622 1.00 96.31 293 ALA A C 1
ATOM 2233 O O . ALA A 1 293 ? 15.681 5.788 -9.953 1.00 96.31 293 ALA A O 1
ATOM 2234 N N . PRO A 1 294 ? 13.768 5.695 -8.769 1.00 97.00 294 PRO A N 1
ATOM 2235 C CA . PRO A 1 294 ? 14.091 4.397 -8.163 1.00 97.00 294 PRO A CA 1
ATOM 2236 C C . PRO A 1 294 ? 14.374 3.274 -9.165 1.00 97.00 294 PRO A C 1
ATOM 2238 O O . PRO A 1 294 ? 15.215 2.423 -8.894 1.00 97.00 294 PRO A O 1
ATOM 2241 N N . LEU A 1 295 ? 13.765 3.300 -10.354 1.00 97.12 295 LEU A N 1
ATOM 2242 C CA . LEU A 1 295 ? 13.989 2.288 -11.397 1.00 97.12 295 LEU A CA 1
ATOM 2243 C C . LEU A 1 295 ? 15.342 2.433 -12.110 1.00 97.12 295 LEU A C 1
ATOM 2245 O O . LEU A 1 295 ? 15.800 1.507 -12.774 1.00 97.12 295 LEU A O 1
ATOM 2249 N N . ARG A 1 296 ? 15.997 3.587 -11.957 1.00 96.69 296 ARG A N 1
ATOM 2250 C CA . ARG A 1 296 ? 17.329 3.908 -12.495 1.00 96.69 296 ARG A CA 1
ATOM 2251 C C . ARG A 1 296 ? 18.359 4.162 -11.393 1.00 96.69 296 ARG A C 1
ATOM 2253 O O . ARG A 1 296 ? 19.292 4.948 -11.568 1.00 96.69 296 ARG A O 1
ATOM 2260 N N . THR A 1 297 ? 18.171 3.526 -10.243 1.00 97.50 297 THR A N 1
ATOM 2261 C CA . THR A 1 297 ? 19.000 3.721 -9.052 1.00 97.50 297 THR A CA 1
ATOM 2262 C C . THR A 1 297 ? 19.802 2.470 -8.724 1.00 97.50 297 THR A C 1
ATOM 2264 O O . THR A 1 297 ? 19.269 1.366 -8.724 1.00 97.50 297 THR A O 1
ATOM 2267 N N . ARG A 1 298 ? 21.089 2.658 -8.424 1.00 96.31 298 ARG A N 1
ATOM 2268 C CA . ARG A 1 298 ? 21.972 1.638 -7.841 1.00 96.31 298 ARG A CA 1
ATOM 2269 C C . ARG A 1 298 ? 22.188 1.914 -6.361 1.00 96.31 298 ARG A C 1
ATOM 2271 O O . ARG A 1 298 ? 21.959 3.029 -5.898 1.00 96.31 298 ARG A O 1
ATOM 2278 N N . TYR A 1 299 ? 22.670 0.922 -5.630 1.00 95.81 299 TYR A N 1
ATOM 2279 C CA . TYR A 1 299 ? 22.843 0.999 -4.185 1.00 95.81 299 TYR A CA 1
ATOM 2280 C C . TYR A 1 299 ? 24.285 0.657 -3.813 1.00 95.81 299 TYR A C 1
ATOM 2282 O O . TYR A 1 299 ? 24.873 -0.286 -4.338 1.00 95.81 299 TYR A O 1
ATOM 2290 N N . GLU A 1 300 ? 24.882 1.465 -2.944 1.00 94.81 300 GLU A N 1
ATOM 2291 C CA . GLU A 1 300 ? 26.278 1.316 -2.539 1.00 94.81 300 GLU A CA 1
ATOM 2292 C C . GLU A 1 300 ? 26.484 1.753 -1.087 1.00 94.81 300 GLU A C 1
ATOM 2294 O O . GLU A 1 300 ? 25.706 2.533 -0.539 1.00 94.81 300 GLU A O 1
ATOM 2299 N N . THR A 1 301 ? 27.555 1.267 -0.463 1.00 94.31 301 THR A N 1
ATOM 2300 C CA . THR A 1 301 ? 28.017 1.765 0.836 1.00 94.31 301 THR A CA 1
ATOM 2301 C C . THR A 1 301 ? 29.172 2.731 0.593 1.00 94.31 301 THR A C 1
ATOM 2303 O O . THR A 1 301 ? 30.207 2.330 0.062 1.00 94.31 301 THR A O 1
ATOM 2306 N N . VAL A 1 302 ? 29.009 3.994 0.990 1.00 93.88 302 VAL A N 1
ATOM 2307 C CA . VAL A 1 302 ? 30.027 5.049 0.862 1.00 93.88 302 VAL A CA 1
ATOM 2308 C C . VAL A 1 302 ? 30.409 5.510 2.260 1.00 93.88 302 VAL A C 1
ATOM 2310 O O . VAL A 1 302 ? 29.542 5.925 3.023 1.00 93.88 302 VAL A O 1
ATOM 2313 N N . ASP A 1 303 ? 31.694 5.407 2.604 1.00 92.31 303 ASP A N 1
ATOM 2314 C CA . ASP A 1 303 ? 32.227 5.767 3.927 1.00 92.31 303 ASP A CA 1
ATOM 2315 C C . ASP A 1 303 ? 31.490 5.087 5.099 1.00 92.31 303 ASP A C 1
ATOM 2317 O O . ASP A 1 303 ? 31.292 5.670 6.160 1.00 92.31 303 ASP A O 1
ATOM 2321 N N . GLY A 1 304 ? 31.067 3.833 4.897 1.00 88.06 304 GLY A N 1
ATOM 2322 C CA . GLY A 1 304 ? 30.322 3.049 5.889 1.00 88.06 304 GLY A CA 1
ATOM 2323 C C . GLY A 1 304 ? 28.809 3.295 5.906 1.00 88.06 304 GLY A C 1
ATOM 2324 O O . GLY A 1 304 ? 28.097 2.553 6.574 1.00 88.06 304 GLY A O 1
ATOM 2325 N N . GLU A 1 305 ? 28.299 4.254 5.129 1.00 90.94 305 GLU A N 1
ATOM 2326 C CA . GLU A 1 305 ? 26.872 4.584 5.073 1.00 90.94 305 GLU A CA 1
ATOM 2327 C C . GLU A 1 305 ? 26.199 4.056 3.793 1.00 90.94 305 GLU A C 1
ATOM 2329 O O . GLU A 1 305 ? 26.687 4.321 2.688 1.00 90.94 305 GLU A O 1
ATOM 2334 N N . PRO A 1 306 ? 25.042 3.376 3.895 1.00 93.75 306 PRO A N 1
ATOM 2335 C CA . PRO A 1 306 ? 24.221 3.027 2.739 1.00 93.75 306 PRO A CA 1
ATOM 2336 C C . PRO A 1 306 ? 23.708 4.268 1.991 1.00 93.75 306 PRO A C 1
ATOM 2338 O O . PRO A 1 306 ? 23.021 5.132 2.550 1.00 93.75 306 PRO A O 1
ATOM 2341 N N . ARG A 1 307 ? 23.999 4.344 0.693 1.00 95.44 307 ARG A N 1
ATOM 2342 C CA . ARG A 1 307 ? 23.586 5.417 -0.216 1.00 95.44 307 ARG A CA 1
ATOM 2343 C C . ARG A 1 307 ? 22.923 4.866 -1.469 1.00 95.44 307 ARG A C 1
ATOM 2345 O O . ARG A 1 307 ? 23.283 3.808 -1.978 1.00 95.44 307 ARG A O 1
ATOM 2352 N N . GLN A 1 308 ? 21.989 5.641 -2.004 1.00 96.44 308 GLN A N 1
ATOM 2353 C CA . GLN A 1 308 ? 21.416 5.399 -3.320 1.00 96.44 308 GLN A CA 1
ATOM 2354 C C . GLN A 1 308 ? 22.113 6.286 -4.361 1.00 96.44 308 GLN A C 1
ATOM 2356 O O . GLN A 1 308 ? 22.324 7.480 -4.137 1.00 96.44 308 GLN A O 1
ATOM 2361 N N . ARG A 1 309 ? 22.492 5.692 -5.493 1.00 96.75 309 ARG A N 1
ATOM 2362 C CA . ARG A 1 309 ? 23.121 6.337 -6.646 1.00 96.75 309 ARG A CA 1
ATOM 2363 C C . ARG A 1 309 ? 22.116 6.424 -7.782 1.00 96.75 309 ARG A C 1
ATOM 2365 O O . ARG A 1 309 ? 21.893 5.453 -8.504 1.00 96.75 309 ARG A O 1
ATOM 2372 N N . ILE A 1 310 ? 21.557 7.607 -7.973 1.00 96.94 310 ILE A N 1
ATOM 2373 C CA . ILE A 1 310 ? 20.561 7.861 -9.008 1.00 96.94 310 ILE A CA 1
ATOM 2374 C C . ILE A 1 310 ? 21.290 8.169 -10.317 1.00 96.94 310 ILE A C 1
ATOM 2376 O O . ILE A 1 310 ? 22.038 9.148 -10.397 1.00 96.94 310 ILE A O 1
ATOM 2380 N N . LEU A 1 311 ? 21.100 7.331 -11.335 1.00 96.50 311 LEU A N 1
ATOM 2381 C CA . LEU A 1 311 ? 21.754 7.497 -12.634 1.00 96.50 311 LEU A CA 1
ATOM 2382 C C . LEU A 1 311 ? 20.997 8.498 -13.515 1.00 96.50 311 LEU A C 1
ATOM 2384 O O . LEU A 1 311 ? 19.768 8.516 -13.459 1.00 96.50 311 LEU A O 1
ATOM 2388 N N . PRO A 1 312 ? 21.672 9.271 -14.385 1.00 94.00 312 PRO A N 1
ATOM 2389 C CA . PRO A 1 312 ? 20.993 10.147 -15.334 1.00 94.00 312 PRO A CA 1
ATOM 2390 C C . PRO A 1 312 ? 20.041 9.375 -16.251 1.00 94.00 312 PRO A C 1
ATOM 2392 O O . PRO A 1 312 ? 20.390 8.307 -16.762 1.00 94.00 312 PRO A O 1
ATOM 2395 N N . ALA A 1 313 ? 18.858 9.933 -16.516 1.00 88.81 313 ALA A N 1
ATOM 2396 C CA . ALA A 1 313 ? 17.834 9.271 -17.335 1.00 88.81 313 ALA A CA 1
ATOM 2397 C C . ALA A 1 313 ? 18.321 8.928 -18.757 1.00 88.81 313 ALA A C 1
ATOM 2399 O O . ALA A 1 313 ? 17.908 7.933 -19.343 1.00 88.81 313 ALA A O 1
ATOM 2400 N N . THR A 1 314 ? 19.241 9.722 -19.311 1.00 85.00 314 THR A N 1
ATOM 2401 C CA . THR A 1 314 ? 19.829 9.484 -20.639 1.00 85.00 314 THR A CA 1
ATOM 2402 C C . THR A 1 314 ? 20.720 8.241 -20.696 1.00 85.00 314 THR A C 1
ATOM 2404 O O . THR A 1 314 ? 20.858 7.655 -21.770 1.00 85.00 314 THR A O 1
ATOM 2407 N N . GLY A 1 315 ? 21.316 7.838 -19.567 1.00 80.62 315 GLY A N 1
ATOM 2408 C CA . GLY A 1 315 ? 22.264 6.723 -19.473 1.00 80.62 315 GLY A CA 1
ATOM 2409 C C . GLY A 1 315 ? 21.705 5.451 -18.832 1.00 80.62 315 GLY A C 1
ATOM 2410 O O . GLY A 1 315 ? 22.355 4.412 -18.895 1.00 80.62 315 GLY A O 1
ATOM 2411 N N . ALA A 1 316 ? 20.517 5.509 -18.229 1.00 88.88 316 ALA A N 1
ATOM 2412 C CA . ALA A 1 316 ? 19.904 4.393 -17.516 1.00 88.88 316 ALA A CA 1
ATOM 2413 C C . ALA A 1 316 ? 18.767 3.768 -18.332 1.00 88.88 316 ALA A C 1
ATOM 2415 O O . ALA A 1 316 ? 17.591 3.998 -18.057 1.00 88.88 316 ALA A O 1
ATOM 2416 N N . ARG A 1 317 ? 19.135 2.999 -19.361 1.00 89.94 317 ARG A N 1
ATOM 2417 C CA . ARG A 1 317 ? 18.177 2.274 -20.203 1.00 89.94 317 ARG A CA 1
ATOM 2418 C C . ARG A 1 317 ? 18.137 0.793 -19.861 1.00 89.94 317 ARG A C 1
ATOM 2420 O O . ARG A 1 317 ? 19.182 0.174 -19.668 1.00 89.94 317 ARG A O 1
ATOM 2427 N N . VAL A 1 318 ? 16.934 0.231 -19.858 1.00 92.19 318 VAL A N 1
ATOM 2428 C CA . VAL A 1 318 ? 16.700 -1.211 -19.751 1.00 92.19 318 VAL A CA 1
ATOM 2429 C C . VAL A 1 318 ? 16.304 -1.731 -21.126 1.00 92.19 318 VAL A C 1
ATOM 2431 O O . VAL A 1 318 ? 15.429 -1.171 -21.790 1.00 92.19 318 VAL A O 1
ATOM 2434 N N . ARG A 1 319 ? 16.975 -2.799 -21.559 1.00 94.50 319 ARG A N 1
ATOM 2435 C CA . ARG A 1 319 ? 16.619 -3.533 -22.773 1.00 94.50 319 ARG A CA 1
ATOM 2436 C C . ARG A 1 319 ? 15.553 -4.561 -22.425 1.00 94.50 319 ARG A C 1
ATOM 2438 O O . ARG A 1 319 ? 15.744 -5.330 -21.485 1.00 94.50 319 ARG A O 1
ATOM 2445 N N . MET A 1 320 ? 14.478 -4.599 -23.201 1.00 96.81 320 MET A N 1
ATOM 2446 C CA . MET A 1 320 ? 13.463 -5.631 -23.067 1.00 96.81 320 MET A CA 1
ATOM 2447 C C . MET A 1 320 ? 13.963 -6.887 -23.775 1.00 96.81 320 MET A C 1
ATOM 2449 O O . MET A 1 320 ? 14.155 -6.909 -24.994 1.00 96.81 320 MET A O 1
ATOM 2453 N N . GLU A 1 321 ? 14.205 -7.946 -23.011 1.00 97.81 321 GLU A N 1
ATOM 2454 C CA . GLU A 1 321 ? 14.513 -9.240 -23.600 1.00 97.81 321 GLU A CA 1
ATOM 2455 C C . GLU A 1 321 ? 13.282 -9.755 -24.354 1.00 97.81 321 GLU A C 1
ATOM 2457 O O . GLU A 1 321 ? 12.166 -9.656 -23.857 1.00 97.81 321 GLU A O 1
ATOM 2462 N N . ARG A 1 322 ? 13.460 -10.298 -25.560 1.00 97.44 322 ARG A N 1
ATOM 2463 C CA . ARG A 1 322 ? 12.365 -10.849 -26.371 1.00 97.44 322 ARG A CA 1
ATOM 2464 C C . ARG A 1 322 ? 12.624 -12.331 -26.583 1.00 97.44 322 ARG A C 1
ATOM 2466 O O . ARG A 1 322 ? 13.695 -12.691 -27.070 1.00 97.44 322 ARG A O 1
ATOM 2473 N N . ARG A 1 323 ? 11.665 -13.178 -26.214 1.00 97.56 323 ARG A N 1
ATOM 2474 C CA . ARG A 1 323 ? 11.759 -14.639 -26.334 1.00 97.56 323 ARG A CA 1
ATOM 2475 C C . ARG A 1 323 ? 10.512 -15.180 -27.024 1.00 97.56 323 ARG A C 1
ATOM 2477 O O . ARG A 1 323 ? 9.400 -14.802 -26.671 1.00 97.56 323 ARG A O 1
ATOM 2484 N N . GLU A 1 324 ? 10.689 -16.081 -27.980 1.00 97.19 324 GLU A N 1
ATOM 2485 C CA . GLU A 1 3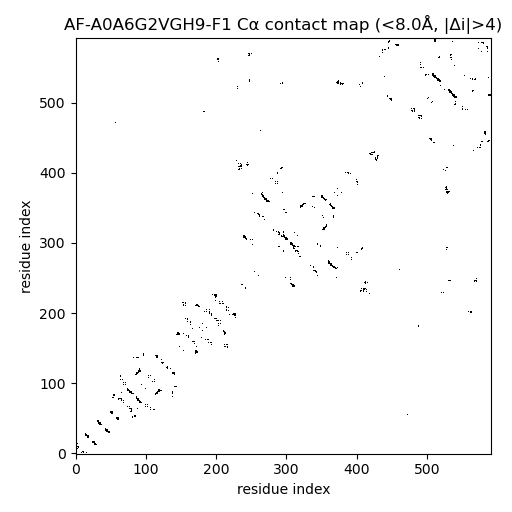24 ? 9.586 -16.883 -28.518 1.00 97.19 324 GLU A CA 1
ATOM 2486 C C . GLU A 1 324 ? 9.477 -18.165 -27.693 1.00 97.19 324 GLU A C 1
ATOM 2488 O O . GLU A 1 324 ? 10.490 -18.816 -27.431 1.00 97.19 324 GLU A O 1
ATOM 2493 N N . VAL A 1 325 ? 8.270 -18.495 -27.236 1.00 97.31 325 VAL A N 1
ATOM 2494 C CA . VAL A 1 325 ? 8.006 -19.668 -26.390 1.00 97.31 325 VAL A CA 1
ATOM 2495 C C . VAL A 1 325 ? 6.702 -20.325 -26.804 1.00 97.31 325 VAL A C 1
ATOM 2497 O O . VAL A 1 325 ? 5.750 -19.658 -27.202 1.00 97.31 325 VAL A O 1
ATOM 2500 N N . THR A 1 326 ? 6.622 -21.643 -26.677 1.00 96.44 326 THR A N 1
ATOM 2501 C CA . THR A 1 326 ? 5.344 -22.342 -26.824 1.00 96.44 326 THR A CA 1
ATOM 2502 C C . THR A 1 326 ? 4.488 -22.190 -25.563 1.00 96.44 326 THR A C 1
ATOM 2504 O O . THR A 1 326 ? 4.992 -21.930 -24.469 1.00 96.44 326 THR A O 1
ATOM 2507 N N . ALA A 1 327 ? 3.178 -22.428 -25.680 1.00 92.88 327 ALA A N 1
ATOM 2508 C CA . ALA A 1 327 ? 2.272 -22.402 -24.528 1.00 92.88 327 ALA A CA 1
ATOM 2509 C C . ALA A 1 327 ? 2.687 -23.377 -23.404 1.00 92.88 327 ALA A C 1
ATOM 2511 O O . ALA A 1 327 ? 2.444 -23.097 -22.236 1.00 92.88 327 ALA A O 1
ATOM 2512 N N . GLY A 1 328 ? 3.332 -24.502 -23.742 1.00 96.00 328 GLY A N 1
ATOM 2513 C CA . GLY A 1 328 ? 3.826 -25.473 -22.757 1.00 96.00 328 GLY A CA 1
ATOM 2514 C C . GLY A 1 328 ? 5.118 -25.057 -22.045 1.00 96.00 328 GLY A C 1
ATOM 2515 O O . GLY A 1 328 ? 5.439 -25.614 -21.000 1.00 96.00 328 GLY A O 1
ATOM 2516 N N . GLU A 1 329 ? 5.858 -24.089 -22.591 1.00 96.69 329 GLU A N 1
ATOM 2517 C CA . GLU A 1 329 ? 7.119 -23.587 -22.027 1.00 96.69 329 GLU A CA 1
ATOM 2518 C C . GLU A 1 329 ? 6.927 -22.307 -21.207 1.00 96.69 329 GLU A C 1
ATOM 2520 O O . GLU A 1 329 ? 7.776 -21.986 -20.373 1.00 96.69 329 GLU A O 1
ATOM 2525 N N . LEU A 1 330 ? 5.817 -21.591 -21.423 1.00 95.50 330 LEU A N 1
ATOM 2526 C CA . LEU A 1 330 ? 5.566 -20.276 -20.840 1.00 95.50 330 LEU A CA 1
ATOM 2527 C C . LEU A 1 330 ? 5.708 -20.273 -19.314 1.00 95.50 330 LEU A C 1
ATOM 2529 O O . LEU A 1 330 ? 6.479 -19.477 -18.788 1.00 95.50 330 LEU A O 1
ATOM 2533 N N . ASP A 1 331 ? 5.028 -21.175 -18.603 1.00 95.19 331 ASP A N 1
ATOM 2534 C CA . ASP A 1 331 ? 5.058 -21.204 -17.132 1.00 95.19 331 ASP A CA 1
ATOM 2535 C C . ASP A 1 331 ? 6.481 -21.395 -16.590 1.00 95.19 331 ASP A C 1
ATOM 2537 O O . ASP A 1 331 ? 6.887 -20.754 -15.618 1.00 95.19 331 ASP A O 1
ATOM 2541 N N . HIS A 1 332 ? 7.271 -22.253 -17.244 1.00 95.94 332 HIS A N 1
ATOM 2542 C CA . HIS A 1 332 ? 8.663 -22.471 -16.867 1.00 95.94 332 HIS A CA 1
ATOM 2543 C C . HIS A 1 332 ? 9.512 -21.224 -17.121 1.00 95.94 332 HIS A C 1
ATOM 2545 O O . HIS A 1 332 ? 10.279 -20.825 -16.243 1.00 95.94 332 HIS A O 1
ATOM 2551 N N . ALA A 1 333 ? 9.343 -20.600 -18.288 1.00 96.50 333 ALA A N 1
ATOM 2552 C CA . ALA A 1 333 ? 10.092 -19.420 -18.696 1.00 96.50 333 ALA A CA 1
ATOM 2553 C C . ALA A 1 333 ? 9.768 -18.196 -17.820 1.00 96.50 333 ALA A C 1
ATOM 2555 O O . ALA A 1 333 ? 10.678 -17.510 -17.361 1.00 96.50 333 ALA A O 1
ATOM 2556 N N . VAL A 1 334 ? 8.490 -17.971 -17.495 1.00 95.69 334 VAL A N 1
ATOM 2557 C CA . VAL A 1 334 ? 8.050 -16.925 -16.556 1.00 95.69 334 VAL A CA 1
ATOM 2558 C C . VAL A 1 334 ? 8.656 -17.163 -15.171 1.00 95.69 334 VAL A C 1
ATOM 2560 O O . VAL A 1 334 ? 9.195 -16.241 -14.556 1.00 95.69 334 VAL A O 1
ATOM 2563 N N . ALA A 1 335 ? 8.618 -18.407 -14.684 1.00 93.75 335 ALA A N 1
ATOM 2564 C CA . ALA A 1 335 ? 9.190 -18.752 -13.390 1.00 93.75 335 ALA A CA 1
ATOM 2565 C C . ALA A 1 335 ? 10.725 -18.619 -13.369 1.00 93.75 335 ALA A C 1
ATOM 2567 O O . ALA A 1 335 ? 11.289 -18.294 -12.326 1.00 93.75 335 ALA A O 1
ATOM 2568 N N . GLU A 1 336 ? 11.410 -18.886 -14.484 1.00 95.00 336 GLU A N 1
ATOM 2569 C CA . GLU A 1 336 ? 12.849 -18.647 -14.644 1.00 95.00 336 GLU A CA 1
ATOM 2570 C C . GLU A 1 336 ? 13.172 -17.156 -14.549 1.00 95.00 336 GLU A C 1
ATOM 2572 O O . GLU A 1 336 ? 13.987 -16.781 -13.708 1.00 95.00 336 GLU A O 1
ATOM 2577 N N . THR A 1 337 ? 12.481 -16.308 -15.319 1.00 95.31 337 THR A N 1
ATOM 2578 C CA . THR A 1 337 ? 12.647 -14.848 -15.266 1.00 95.31 337 THR A CA 1
ATOM 2579 C C . THR A 1 337 ? 12.413 -14.312 -13.851 1.00 95.31 337 THR A C 1
ATOM 2581 O O . THR A 1 337 ? 13.223 -13.541 -13.341 1.00 95.31 337 THR A O 1
ATOM 2584 N N . GLY A 1 338 ? 11.365 -14.778 -13.160 1.00 94.38 338 GLY A N 1
ATOM 2585 C CA . GLY A 1 338 ? 11.062 -14.381 -11.777 1.00 94.38 338 GLY A CA 1
ATOM 2586 C C . GLY A 1 338 ? 12.159 -14.711 -10.753 1.00 94.38 338 GLY A C 1
ATOM 2587 O O . GLY A 1 338 ? 12.204 -14.107 -9.679 1.00 94.38 338 GLY A O 1
ATOM 2588 N N . ARG A 1 339 ? 13.068 -15.641 -11.079 1.00 93.69 339 ARG A N 1
ATOM 2589 C CA . ARG A 1 339 ? 14.198 -16.050 -10.231 1.00 93.69 339 ARG A CA 1
ATOM 2590 C C . ARG A 1 339 ? 15.488 -15.264 -10.496 1.00 93.69 339 ARG A C 1
ATOM 2592 O O . ARG A 1 339 ? 16.531 -15.665 -9.981 1.00 93.69 339 ARG A O 1
ATOM 2599 N N . HIS A 1 340 ? 15.438 -14.169 -11.259 1.00 95.00 340 HIS A N 1
ATOM 2600 C CA . HIS A 1 340 ? 16.589 -13.276 -11.444 1.00 95.00 340 HIS A CA 1
ATOM 2601 C C . HIS A 1 340 ? 17.147 -12.807 -10.094 1.00 95.00 340 HIS A C 1
ATOM 2603 O O . HIS A 1 340 ? 16.392 -12.344 -9.243 1.00 95.00 340 HIS A O 1
ATOM 2609 N N . VAL A 1 341 ? 18.457 -12.921 -9.881 1.00 94.62 341 VAL A N 1
ATOM 2610 C CA . VAL A 1 341 ? 19.110 -12.440 -8.655 1.00 94.62 341 VAL A CA 1
ATOM 2611 C C . VAL A 1 341 ? 19.798 -11.122 -8.975 1.00 94.62 341 VAL A C 1
ATOM 2613 O O . VAL A 1 341 ? 20.796 -11.113 -9.687 1.00 94.62 341 VAL A O 1
ATOM 2616 N N . PHE A 1 342 ? 19.265 -10.022 -8.449 1.00 94.88 342 PHE A N 1
ATOM 2617 C CA . PHE A 1 342 ? 19.820 -8.689 -8.676 1.00 94.88 342 PHE A CA 1
ATOM 2618 C C . PHE A 1 342 ? 21.134 -8.473 -7.921 1.00 94.88 342 PHE A C 1
ATOM 2620 O O . PHE A 1 342 ? 21.180 -8.623 -6.697 1.00 94.88 342 PHE A O 1
ATOM 2627 N N . ASP A 1 343 ? 22.164 -7.997 -8.623 1.00 94.06 343 ASP A N 1
ATOM 2628 C CA . ASP A 1 343 ? 23.292 -7.299 -7.997 1.00 94.06 343 ASP A CA 1
ATOM 2629 C C . ASP A 1 343 ? 22.995 -5.795 -7.929 1.00 94.06 343 ASP A C 1
ATOM 2631 O O . ASP A 1 343 ? 23.301 -5.033 -8.845 1.00 94.06 343 ASP A O 1
ATOM 2635 N N . LEU A 1 344 ? 22.416 -5.346 -6.815 1.00 94.94 344 LEU A N 1
ATOM 2636 C CA . LEU A 1 344 ? 21.988 -3.955 -6.613 1.00 94.94 344 LEU A CA 1
ATOM 2637 C C . LEU A 1 344 ? 23.126 -2.914 -6.684 1.00 94.94 344 LEU A C 1
ATOM 2639 O O . LEU A 1 344 ? 22.847 -1.715 -6.766 1.00 94.94 344 LEU A O 1
ATOM 2643 N N . ARG A 1 345 ? 24.396 -3.344 -6.667 1.00 93.94 345 ARG A N 1
ATOM 2644 C CA . ARG A 1 345 ? 25.565 -2.463 -6.843 1.00 93.94 345 ARG A CA 1
ATOM 2645 C C . ARG A 1 345 ? 25.795 -2.086 -8.298 1.00 93.94 345 ARG A C 1
ATOM 2647 O O . ARG A 1 345 ? 26.276 -0.987 -8.583 1.00 93.94 345 ARG A O 1
ATOM 2654 N N . SER A 1 346 ? 25.498 -2.999 -9.217 1.00 92.00 346 SER A N 1
ATOM 2655 C CA . SER A 1 346 ? 25.871 -2.886 -10.630 1.00 92.00 346 SER A CA 1
ATOM 2656 C C . SER A 1 346 ? 24.669 -2.920 -11.579 1.00 92.00 346 SER A C 1
ATOM 2658 O O . SER A 1 346 ? 24.728 -2.338 -12.667 1.00 92.00 346 SER A O 1
ATOM 2660 N N . GLU A 1 347 ? 23.548 -3.493 -11.160 1.00 94.12 347 GLU A N 1
ATOM 2661 C CA . GLU A 1 347 ? 22.319 -3.616 -11.937 1.00 94.12 347 GLU A CA 1
ATOM 2662 C C . GLU A 1 347 ? 21.270 -2.580 -11.524 1.00 94.12 347 GLU A C 1
ATOM 2664 O O . GLU A 1 347 ? 21.288 -2.035 -10.420 1.00 94.12 347 GLU A O 1
ATOM 2669 N N . LEU A 1 348 ? 20.351 -2.290 -12.445 1.00 96.19 348 LEU A N 1
ATOM 2670 C CA . LEU A 1 348 ? 19.119 -1.579 -12.117 1.00 96.19 348 LEU A CA 1
ATOM 2671 C C . LEU A 1 348 ? 18.121 -2.566 -11.492 1.00 96.19 348 LEU A C 1
ATOM 2673 O O . LEU A 1 348 ? 18.126 -3.736 -11.871 1.00 96.19 348 LEU A O 1
ATOM 2677 N N . PRO A 1 349 ? 17.231 -2.124 -10.586 1.00 96.12 349 PRO A N 1
ATOM 2678 C CA . PRO A 1 349 ? 16.301 -2.996 -9.866 1.00 96.12 349 PRO A CA 1
ATOM 2679 C C . PRO A 1 349 ? 15.084 -3.400 -10.721 1.00 96.12 349 PRO A C 1
ATOM 2681 O O . PRO A 1 349 ? 13.959 -3.431 -10.221 1.00 96.12 349 PRO A O 1
ATOM 2684 N N . LEU A 1 350 ? 15.297 -3.654 -12.016 1.00 96.25 350 LEU A N 1
ATOM 2685 C CA . LEU A 1 350 ? 14.277 -3.992 -13.003 1.00 96.25 350 LEU A CA 1
ATOM 2686 C C . LEU A 1 350 ? 14.868 -4.847 -14.137 1.00 96.25 350 LEU A C 1
ATOM 2688 O O . LEU A 1 350 ? 15.809 -4.429 -14.812 1.00 96.25 350 LEU A O 1
ATOM 2692 N N . VAL A 1 351 ? 14.248 -5.998 -14.399 1.00 96.69 351 VAL A N 1
ATOM 2693 C CA . VAL A 1 351 ? 14.451 -6.819 -15.607 1.00 96.69 351 VAL A CA 1
ATOM 2694 C C . VAL A 1 351 ? 13.111 -7.009 -16.305 1.00 96.69 351 VAL A C 1
ATOM 2696 O O . VAL A 1 351 ? 12.081 -7.131 -15.643 1.00 96.69 351 VAL A O 1
ATOM 2699 N N . VAL A 1 352 ? 13.118 -7.028 -17.639 1.00 97.25 352 VAL A N 1
ATOM 2700 C CA . VAL A 1 352 ? 11.903 -7.114 -18.456 1.00 97.25 352 VAL A CA 1
ATOM 2701 C C . VAL A 1 352 ? 12.094 -8.139 -19.564 1.00 97.25 352 VAL A C 1
ATOM 2703 O O . VAL A 1 352 ? 13.051 -8.050 -20.336 1.00 97.25 352 VAL A O 1
ATOM 2706 N N . THR A 1 353 ? 11.144 -9.060 -19.679 1.00 98.44 353 THR A N 1
ATOM 2707 C CA . THR A 1 353 ? 11.090 -10.068 -20.736 1.00 98.44 353 THR A CA 1
ATOM 2708 C C . THR A 1 353 ? 9.712 -10.054 -21.393 1.00 98.44 353 THR A C 1
ATOM 2710 O O . THR A 1 353 ? 8.687 -10.172 -20.726 1.00 98.44 353 THR A O 1
ATOM 2713 N N . LEU A 1 354 ? 9.682 -9.934 -22.716 1.00 98.25 354 LEU A N 1
ATOM 2714 C CA . LEU A 1 354 ? 8.507 -10.123 -23.552 1.00 98.25 354 LEU A CA 1
ATOM 2715 C C . LEU A 1 354 ? 8.551 -11.523 -24.163 1.00 98.25 354 LEU A C 1
ATOM 2717 O O . LEU A 1 354 ? 9.397 -11.822 -25.010 1.00 98.25 354 LEU A O 1
ATOM 2721 N N . PHE A 1 355 ? 7.616 -12.364 -23.749 1.00 98.38 355 PHE A N 1
ATOM 2722 C CA . PHE A 1 355 ? 7.378 -13.674 -24.330 1.00 98.38 355 PHE A CA 1
ATOM 2723 C C . PHE A 1 355 ? 6.343 -13.568 -25.445 1.00 98.38 355 PHE A C 1
ATOM 2725 O O . PHE A 1 355 ? 5.254 -13.039 -25.233 1.00 98.38 355 PHE A O 1
ATOM 2732 N N . ARG A 1 356 ? 6.661 -14.089 -26.626 1.00 97.62 356 ARG A N 1
ATOM 2733 C CA . ARG A 1 356 ? 5.743 -14.186 -27.762 1.00 97.62 356 ARG A CA 1
ATOM 2734 C C . ARG A 1 356 ? 5.334 -15.643 -27.949 1.00 97.62 356 ARG A C 1
ATOM 2736 O O . ARG A 1 356 ? 6.204 -16.491 -28.139 1.00 97.62 356 ARG A O 1
ATOM 2743 N N . LEU A 1 357 ? 4.030 -15.914 -27.893 1.00 96.19 357 LEU A N 1
ATOM 2744 C CA . LEU A 1 357 ? 3.467 -17.240 -28.181 1.00 96.19 357 LEU A CA 1
ATOM 2745 C C . LEU A 1 357 ? 3.075 -17.356 -29.655 1.00 96.19 357 LEU A C 1
ATOM 2747 O O . LEU A 1 357 ? 3.305 -18.385 -30.284 1.00 96.19 357 LEU A O 1
ATOM 2751 N N . ASP A 1 358 ? 2.493 -16.288 -30.196 1.00 93.75 358 ASP A N 1
ATOM 2752 C CA . ASP A 1 358 ? 2.122 -16.144 -31.601 1.00 93.75 358 ASP A CA 1
ATOM 2753 C C . ASP A 1 358 ? 2.114 -14.653 -31.999 1.00 93.75 358 ASP A C 1
ATOM 2755 O O . ASP A 1 358 ? 2.608 -13.802 -31.262 1.00 93.75 358 ASP A O 1
ATOM 2759 N N . ASP A 1 359 ? 1.590 -14.314 -33.177 1.00 91.81 359 ASP A N 1
ATOM 2760 C CA . ASP A 1 359 ? 1.544 -12.935 -33.696 1.00 91.81 359 ASP A CA 1
ATOM 2761 C C . ASP A 1 359 ? 0.643 -11.987 -32.886 1.00 91.81 359 ASP A C 1
ATOM 2763 O O . ASP A 1 359 ? 0.713 -10.768 -33.046 1.00 91.81 359 ASP A O 1
ATOM 2767 N N . THR A 1 360 ? -0.224 -12.538 -32.040 1.00 94.62 360 THR A N 1
ATOM 2768 C CA . THR A 1 360 ? -1.276 -11.816 -31.320 1.00 94.62 360 THR A CA 1
ATOM 2769 C C . THR A 1 360 ? -1.278 -12.069 -29.818 1.00 94.62 360 THR A C 1
ATOM 2771 O O . THR A 1 360 ? -1.920 -11.326 -29.090 1.00 94.62 360 THR A O 1
ATOM 2774 N N . THR A 1 361 ? -0.561 -13.074 -29.330 1.00 96.75 361 THR A N 1
ATOM 2775 C CA . THR A 1 361 ? -0.538 -13.430 -27.912 1.00 96.75 361 THR A CA 1
ATOM 2776 C C . THR A 1 361 ? 0.863 -13.247 -27.355 1.00 96.75 361 THR A C 1
ATOM 2778 O O . THR A 1 361 ? 1.801 -13.965 -27.721 1.00 96.75 361 THR A O 1
ATOM 2781 N N . HIS A 1 362 ? 0.992 -12.304 -26.425 1.00 97.44 362 HIS A N 1
ATOM 2782 C CA . HIS A 1 362 ? 2.250 -11.979 -25.769 1.00 97.44 362 HIS A CA 1
ATOM 2783 C C . HIS A 1 362 ? 2.087 -11.977 -24.248 1.00 97.44 362 HIS A C 1
ATOM 2785 O O . HIS A 1 362 ? 1.012 -11.710 -23.715 1.00 97.44 362 HIS A O 1
ATOM 2791 N N . HIS A 1 363 ? 3.174 -12.247 -23.537 1.00 97.50 363 HIS A N 1
ATOM 2792 C CA . HIS A 1 363 ? 3.254 -12.124 -22.089 1.00 97.50 363 HIS A CA 1
ATOM 2793 C C . HIS A 1 363 ? 4.432 -11.224 -21.737 1.00 97.50 363 HIS A C 1
ATOM 2795 O O . HIS A 1 363 ? 5.587 -11.574 -21.973 1.00 97.50 363 HIS A O 1
ATOM 2801 N N . LEU A 1 364 ? 4.136 -10.056 -21.180 1.00 97.12 364 LEU A N 1
ATOM 2802 C CA . LEU A 1 364 ? 5.140 -9.145 -20.656 1.00 97.12 364 LEU A CA 1
ATOM 2803 C C . LEU A 1 364 ? 5.375 -9.479 -19.185 1.00 97.12 364 LEU A C 1
ATOM 2805 O O . LEU A 1 364 ? 4.457 -9.390 -18.371 1.00 97.12 364 LEU A O 1
ATOM 2809 N N . VAL A 1 365 ? 6.603 -9.852 -18.849 1.00 97.31 365 VAL A N 1
ATOM 2810 C CA . VAL A 1 365 ? 7.039 -10.089 -17.476 1.00 97.31 365 VAL A CA 1
ATOM 2811 C C . VAL A 1 365 ? 8.053 -9.031 -17.107 1.00 97.31 365 VAL A C 1
ATOM 2813 O O . VAL A 1 365 ? 9.048 -8.843 -17.805 1.00 97.31 365 VAL A O 1
ATOM 2816 N N . PHE A 1 366 ? 7.826 -8.363 -15.988 1.00 94.69 366 PHE A N 1
ATOM 2817 C CA . PHE A 1 366 ? 8.813 -7.489 -15.380 1.00 94.69 366 PHE A CA 1
ATOM 2818 C C . PHE A 1 366 ? 9.037 -7.916 -13.938 1.00 94.69 366 PHE A C 1
ATOM 2820 O O . PHE A 1 366 ? 8.102 -8.195 -13.189 1.00 94.69 366 PHE A O 1
ATOM 2827 N N . VAL A 1 367 ? 10.307 -8.007 -13.567 1.00 96.88 367 VAL A N 1
ATOM 2828 C CA . VAL A 1 367 ? 10.743 -8.370 -12.223 1.00 96.88 367 VAL A CA 1
ATOM 2829 C C . VAL A 1 367 ? 11.403 -7.142 -11.646 1.00 96.88 367 VAL A C 1
ATOM 2831 O O . VAL A 1 367 ? 12.409 -6.677 -12.177 1.00 96.88 367 VAL A O 1
ATOM 2834 N N . LEU A 1 368 ? 10.816 -6.602 -10.586 1.00 96.25 368 LEU A N 1
ATOM 2835 C CA . LEU A 1 368 ? 11.395 -5.495 -9.838 1.00 96.25 368 LEU A CA 1
ATOM 2836 C C . LEU A 1 368 ? 12.036 -6.009 -8.554 1.00 96.25 368 LEU A C 1
ATOM 2838 O O . LEU A 1 368 ? 11.596 -7.016 -8.001 1.00 96.25 368 LEU A O 1
ATOM 2842 N N . HIS A 1 369 ? 13.018 -5.283 -8.029 1.00 96.44 369 HIS A N 1
ATOM 2843 C CA . HIS A 1 369 ? 13.471 -5.498 -6.656 1.00 96.44 369 HIS A CA 1
ATOM 2844 C C . HIS A 1 369 ? 12.678 -4.615 -5.682 1.00 96.44 369 HIS A C 1
ATOM 2846 O O . HIS A 1 369 ? 12.516 -3.413 -5.912 1.00 96.44 369 HIS A O 1
ATOM 2852 N N . HIS A 1 370 ? 12.244 -5.175 -4.549 1.00 95.75 370 HIS A N 1
ATOM 2853 C CA . HIS A 1 370 ? 11.397 -4.497 -3.556 1.00 95.75 370 HIS A CA 1
ATOM 2854 C C . HIS A 1 370 ? 12.043 -3.229 -2.960 1.00 95.75 370 HIS A C 1
ATOM 2856 O O . HIS A 1 370 ? 11.351 -2.378 -2.427 1.00 95.75 370 HIS A O 1
ATOM 2862 N N . ILE A 1 371 ? 13.358 -3.038 -3.105 1.00 96.25 371 ILE A N 1
ATOM 2863 C CA . ILE A 1 371 ? 14.068 -1.803 -2.703 1.00 96.25 371 ILE A CA 1
ATOM 2864 C C . ILE A 1 371 ? 13.646 -0.554 -3.502 1.00 96.25 371 ILE A C 1
ATOM 2866 O O . ILE A 1 371 ? 13.819 0.576 -3.034 1.00 96.25 371 ILE A O 1
ATOM 2870 N N . ALA A 1 372 ? 13.096 -0.754 -4.702 1.00 96.56 372 ALA A N 1
ATOM 2871 C CA . ALA A 1 372 ? 12.683 0.305 -5.619 1.00 96.56 372 ALA A CA 1
ATOM 2872 C C . ALA A 1 372 ? 11.170 0.328 -5.879 1.00 96.56 372 ALA A C 1
ATOM 2874 O O . ALA A 1 372 ? 10.695 1.232 -6.559 1.00 96.56 372 ALA A O 1
ATOM 2875 N N . THR A 1 373 ? 10.412 -0.635 -5.350 1.00 95.62 373 THR A N 1
ATOM 2876 C CA . THR A 1 373 ? 8.973 -0.774 -5.599 1.00 95.62 373 THR A CA 1
ATOM 2877 C C . THR A 1 373 ? 8.248 -1.293 -4.367 1.00 95.62 373 THR A C 1
ATOM 2879 O O . THR A 1 373 ? 8.837 -1.947 -3.517 1.00 95.62 373 THR A O 1
ATOM 2882 N N . ASP A 1 374 ? 6.945 -1.077 -4.300 1.00 92.25 374 ASP A N 1
ATOM 2883 C CA . ASP A 1 374 ? 6.046 -1.679 -3.321 1.00 92.25 374 ASP A CA 1
ATOM 2884 C C . ASP A 1 374 ? 4.698 -2.050 -3.959 1.00 92.25 374 ASP A C 1
ATOM 2886 O O . ASP A 1 374 ? 4.525 -1.929 -5.173 1.00 92.25 374 ASP A O 1
ATOM 2890 N N . GLY A 1 375 ? 3.741 -2.517 -3.151 1.00 84.75 375 GLY A N 1
ATOM 2891 C CA . GLY A 1 375 ? 2.428 -2.941 -3.642 1.00 84.75 375 GLY A CA 1
ATOM 2892 C C . GLY A 1 375 ? 1.628 -1.834 -4.341 1.00 84.75 375 GLY A C 1
ATOM 2893 O O . GLY A 1 375 ? 0.900 -2.128 -5.282 1.00 84.75 375 GLY A O 1
ATOM 2894 N N . GLN A 1 376 ? 1.785 -0.565 -3.938 1.00 84.38 376 GLN A N 1
ATOM 2895 C CA . GLN A 1 376 ? 1.097 0.564 -4.589 1.00 84.38 376 GLN A CA 1
ATOM 2896 C C . GLN A 1 376 ? 1.828 1.054 -5.847 1.00 84.38 376 GLN A C 1
ATOM 2898 O O . GLN A 1 376 ? 1.199 1.570 -6.766 1.00 84.38 376 GLN A O 1
ATOM 2903 N N . SER A 1 377 ? 3.143 0.839 -5.935 1.00 91.69 377 SER A N 1
ATOM 2904 C CA . SER A 1 377 ? 3.944 1.205 -7.110 1.00 91.69 377 SER A CA 1
ATOM 2905 C C . SER A 1 377 ? 3.499 0.500 -8.394 1.00 91.69 377 SER A C 1
ATOM 2907 O O . SER A 1 377 ? 3.695 1.047 -9.477 1.00 91.69 377 SER A O 1
ATOM 2909 N N . GLY A 1 378 ? 2.908 -0.698 -8.296 1.00 89.00 378 GLY A N 1
ATOM 2910 C CA . GLY A 1 378 ? 2.470 -1.471 -9.462 1.00 89.00 378 GLY A CA 1
ATOM 2911 C C . GLY A 1 378 ? 1.423 -0.741 -10.309 1.00 89.00 378 GLY A C 1
ATOM 2912 O O . GLY A 1 378 ? 1.544 -0.699 -11.532 1.00 89.00 378 GLY A O 1
ATOM 2913 N N . GLU A 1 379 ? 0.437 -0.106 -9.669 1.00 87.75 379 GLU A N 1
ATOM 2914 C CA . GLU A 1 379 ? -0.613 0.649 -10.365 1.00 87.75 379 GLU A CA 1
ATOM 2915 C C . GLU A 1 379 ? -0.042 1.880 -11.083 1.00 87.75 379 GLU A C 1
ATOM 2917 O O . GLU A 1 379 ? -0.331 2.098 -12.262 1.00 87.75 379 GLU A O 1
ATOM 2922 N N . ALA A 1 380 ? 0.828 2.640 -10.407 1.00 91.06 380 ALA A N 1
ATOM 2923 C CA . ALA A 1 380 ? 1.510 3.792 -10.995 1.00 91.06 380 ALA A CA 1
ATOM 2924 C C . ALA A 1 380 ? 2.380 3.381 -12.196 1.00 91.06 380 ALA A C 1
ATOM 2926 O O . ALA A 1 380 ? 2.317 4.004 -13.256 1.00 91.06 380 ALA A O 1
ATOM 2927 N N . TYR A 1 381 ? 3.138 2.288 -12.057 1.00 93.69 381 TYR A N 1
ATOM 2928 C CA . TYR A 1 381 ? 3.999 1.762 -13.114 1.00 93.69 381 TYR A CA 1
ATOM 2929 C C . TYR A 1 381 ? 3.206 1.349 -14.361 1.00 93.69 381 TYR A C 1
ATOM 2931 O O . TYR A 1 381 ? 3.532 1.777 -15.468 1.00 93.69 381 TYR A O 1
ATOM 2939 N N . VAL A 1 382 ? 2.153 0.540 -14.195 1.00 92.12 382 VAL A N 1
ATOM 2940 C CA . VAL A 1 382 ? 1.336 0.051 -15.319 1.00 92.12 382 VAL A CA 1
ATOM 2941 C C . VAL A 1 382 ? 0.576 1.196 -15.991 1.00 92.12 382 VAL A C 1
ATOM 2943 O O . VAL A 1 382 ? 0.505 1.241 -17.220 1.00 92.12 382 VAL A O 1
ATOM 2946 N N . THR A 1 383 ? 0.060 2.151 -15.211 1.00 93.25 383 THR A N 1
ATOM 2947 C CA . THR A 1 383 ? -0.641 3.332 -15.742 1.00 93.25 383 THR A CA 1
ATOM 2948 C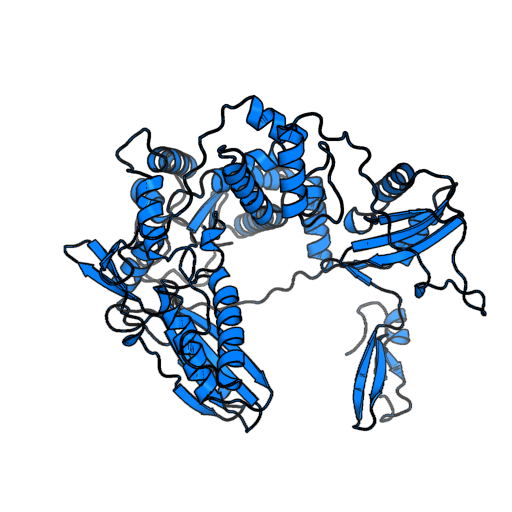 C . THR A 1 383 ? 0.285 4.199 -16.594 1.00 93.25 383 THR A C 1
ATOM 2950 O O . THR A 1 383 ? -0.080 4.588 -17.707 1.00 93.25 383 THR A O 1
ATOM 2953 N N . ASP A 1 384 ? 1.495 4.481 -16.107 1.00 96.25 384 ASP A N 1
ATOM 2954 C CA . ASP A 1 384 ? 2.481 5.259 -16.857 1.00 96.25 384 ASP A CA 1
ATOM 2955 C C . ASP A 1 384 ? 2.981 4.500 -18.096 1.00 96.25 384 ASP A C 1
ATOM 2957 O O . ASP A 1 384 ? 3.157 5.111 -19.152 1.00 96.25 384 ASP A O 1
ATOM 2961 N N . LEU A 1 385 ? 3.148 3.174 -18.010 1.00 96.44 385 LEU A N 1
ATOM 2962 C CA . LEU A 1 385 ? 3.538 2.340 -19.149 1.00 96.44 385 LEU A CA 1
ATOM 2963 C C . LEU A 1 385 ? 2.484 2.369 -20.261 1.00 96.44 385 LEU A C 1
ATOM 2965 O O . LEU A 1 385 ? 2.842 2.553 -21.422 1.00 96.44 385 LEU A O 1
ATOM 2969 N N . ALA A 1 386 ? 1.201 2.230 -19.918 1.00 95.31 386 ALA A N 1
ATOM 2970 C CA . ALA A 1 386 ? 0.109 2.290 -20.888 1.00 95.31 386 ALA A CA 1
ATOM 2971 C C . ALA A 1 386 ? 0.067 3.651 -21.604 1.00 95.31 386 ALA A C 1
ATOM 2973 O O . ALA A 1 386 ? 0.063 3.705 -22.833 1.00 95.31 386 ALA A O 1
ATOM 2974 N N . ARG A 1 387 ? 0.143 4.753 -20.843 1.00 96.81 387 ARG A N 1
ATOM 2975 C CA . ARG A 1 387 ? 0.173 6.121 -21.391 1.00 96.81 387 ARG A CA 1
ATOM 2976 C C . ARG A 1 387 ? 1.375 6.362 -22.301 1.00 96.81 387 ARG A C 1
ATOM 2978 O O . ARG A 1 387 ? 1.232 6.931 -23.383 1.00 96.81 387 ARG A O 1
ATOM 2985 N N . ALA A 1 388 ? 2.562 5.937 -21.872 1.00 97.94 388 ALA A N 1
ATOM 2986 C CA . ALA A 1 388 ? 3.769 6.071 -22.675 1.00 97.94 388 ALA A CA 1
ATOM 2987 C C . ALA A 1 388 ? 3.678 5.224 -23.953 1.00 97.94 388 ALA A C 1
ATOM 2989 O O . ALA A 1 388 ? 4.050 5.699 -25.023 1.00 97.94 388 ALA A O 1
ATOM 2990 N N . TYR A 1 389 ? 3.132 4.008 -23.870 1.00 97.62 389 TYR A N 1
ATOM 2991 C CA . TYR A 1 389 ? 2.964 3.127 -25.022 1.00 97.62 389 TYR A CA 1
ATOM 2992 C C . TYR A 1 389 ? 2.036 3.726 -26.078 1.00 97.62 389 TYR A C 1
ATOM 2994 O O . TYR A 1 389 ? 2.420 3.815 -27.245 1.00 97.62 389 TYR A O 1
ATOM 3002 N N . GLU A 1 390 ? 0.865 4.219 -25.669 1.00 97.06 390 GLU A N 1
ATOM 3003 C CA . GLU A 1 390 ? -0.075 4.905 -26.562 1.00 97.06 390 GLU A CA 1
ATOM 3004 C C . GLU A 1 390 ? 0.584 6.095 -27.275 1.00 97.06 390 GLU A C 1
ATOM 3006 O O . GLU A 1 390 ? 0.465 6.240 -28.494 1.00 97.06 390 GLU A O 1
ATOM 3011 N N . ALA A 1 391 ? 1.347 6.912 -26.542 1.00 97.56 391 ALA A N 1
ATOM 3012 C CA . ALA A 1 391 ? 2.061 8.049 -27.115 1.00 97.56 391 ALA A CA 1
ATOM 3013 C C . ALA A 1 391 ? 3.149 7.619 -28.117 1.00 97.56 391 ALA A C 1
ATOM 3015 O O . ALA A 1 391 ? 3.293 8.236 -29.175 1.00 97.56 391 ALA A O 1
ATOM 3016 N N . ARG A 1 392 ? 3.908 6.556 -27.817 1.00 97.50 392 ARG A N 1
ATOM 3017 C CA . ARG A 1 392 ? 4.964 6.041 -28.706 1.00 97.50 392 ARG A CA 1
ATOM 3018 C C . ARG A 1 392 ? 4.398 5.431 -29.983 1.00 97.50 392 ARG A C 1
ATOM 3020 O O . ARG A 1 392 ? 4.916 5.728 -31.056 1.00 97.50 392 ARG A O 1
ATOM 3027 N N . VAL A 1 393 ? 3.306 4.674 -29.892 1.00 97.50 393 VAL A N 1
ATOM 3028 C CA . VAL A 1 393 ? 2.587 4.152 -31.068 1.00 97.50 393 VAL A CA 1
ATOM 3029 C C . VAL A 1 393 ? 2.035 5.292 -31.931 1.00 97.50 393 VAL A C 1
ATOM 3031 O O . VAL A 1 393 ? 2.072 5.212 -33.157 1.00 97.50 393 VAL A O 1
ATOM 3034 N N . ALA A 1 394 ? 1.589 6.390 -31.315 1.00 96.69 394 ALA A N 1
ATOM 3035 C CA . ALA A 1 394 ? 1.157 7.595 -32.026 1.00 96.69 394 ALA A CA 1
ATOM 3036 C C . ALA A 1 394 ? 2.311 8.411 -32.654 1.00 96.69 394 ALA A C 1
ATOM 3038 O O . ALA A 1 394 ? 2.060 9.445 -33.275 1.00 96.69 394 ALA A O 1
ATOM 3039 N N . GLY A 1 395 ? 3.567 7.972 -32.510 1.00 95.62 395 GLY A N 1
ATOM 3040 C CA . GLY A 1 395 ? 4.741 8.636 -33.079 1.00 95.62 395 GLY A CA 1
ATOM 3041 C C . GLY A 1 395 ? 5.233 9.845 -32.280 1.00 95.62 395 GLY A C 1
ATOM 3042 O O . GLY A 1 395 ? 5.926 10.695 -32.837 1.00 95.62 395 GLY A O 1
ATOM 3043 N N . ALA A 1 396 ? 4.882 9.961 -30.994 1.00 95.44 396 ALA A N 1
ATOM 3044 C CA . ALA A 1 396 ? 5.364 11.054 -30.157 1.00 95.44 396 ALA A CA 1
ATOM 3045 C C . ALA A 1 396 ? 6.889 10.979 -29.952 1.00 95.44 396 ALA A C 1
ATOM 3047 O O . ALA A 1 396 ? 7.436 9.945 -29.554 1.00 95.44 396 ALA A O 1
ATOM 3048 N N . GLU A 1 397 ? 7.569 12.107 -30.153 1.00 90.06 397 GLU A N 1
ATOM 3049 C CA . GLU A 1 397 ? 8.996 12.289 -29.881 1.00 90.06 397 GLU A CA 1
ATOM 3050 C C . GLU A 1 397 ? 9.215 13.053 -28.563 1.00 90.06 397 GLU A C 1
ATOM 3052 O O . GLU A 1 397 ? 8.360 13.810 -28.105 1.00 90.06 397 GLU A O 1
ATOM 3057 N N . GLY A 1 398 ? 10.378 12.874 -27.931 1.00 87.12 398 GLY A N 1
ATOM 3058 C CA . GLY A 1 398 ? 10.711 13.566 -26.680 1.00 87.12 398 GLY A CA 1
ATOM 3059 C C . GLY A 1 398 ? 10.026 12.978 -25.440 1.00 87.12 398 GLY A C 1
ATOM 3060 O O . GLY A 1 398 ? 9.821 11.765 -25.356 1.00 87.12 398 GLY A O 1
ATOM 3061 N N . ARG A 1 399 ? 9.753 13.832 -24.442 1.00 88.06 399 ARG A N 1
ATOM 3062 C CA . ARG A 1 399 ? 9.148 13.446 -23.156 1.00 88.06 399 ARG A CA 1
ATOM 3063 C C . ARG A 1 399 ? 7.630 13.334 -23.307 1.00 88.06 399 ARG A C 1
ATOM 3065 O O . ARG A 1 399 ? 6.995 14.313 -23.677 1.00 88.06 399 ARG A O 1
ATOM 3072 N N . VAL A 1 400 ? 7.077 12.170 -22.967 1.00 93.56 400 VAL A N 1
ATOM 3073 C CA . VAL A 1 400 ? 5.634 11.870 -23.087 1.00 93.56 400 VAL A CA 1
ATOM 3074 C C . VAL A 1 400 ? 4.901 11.787 -21.746 1.00 93.56 400 VAL A C 1
ATOM 3076 O O . VAL A 1 400 ? 3.678 11.853 -21.711 1.00 93.56 400 VAL A O 1
ATOM 3079 N N . LEU A 1 401 ? 5.637 11.663 -20.639 1.00 94.94 401 LEU A N 1
ATOM 3080 C CA . LEU A 1 401 ? 5.078 11.650 -19.291 1.00 94.94 401 LEU A CA 1
ATOM 3081 C C . LEU A 1 401 ? 5.427 12.948 -18.558 1.00 94.94 401 LEU A C 1
ATOM 3083 O O . LEU A 1 401 ? 6.569 13.413 -18.613 1.00 94.94 401 LEU A O 1
ATOM 3087 N N . GLU A 1 402 ? 4.458 13.494 -17.826 1.00 92.62 402 GLU A N 1
ATOM 3088 C CA . GLU A 1 402 ? 4.659 14.686 -16.996 1.00 92.62 402 GLU A CA 1
ATOM 3089 C C . GLU A 1 402 ? 5.744 14.473 -15.915 1.00 92.62 402 GLU A C 1
ATOM 3091 O O . GLU A 1 402 ? 6.030 13.342 -15.513 1.00 92.62 402 GLU A O 1
ATOM 3096 N N . PRO A 1 403 ? 6.404 15.522 -15.415 1.00 91.88 403 PRO A N 1
ATOM 3097 C CA . PRO A 1 403 ? 7.265 15.392 -14.244 1.00 91.88 403 PRO A CA 1
ATOM 3098 C C . PRO A 1 403 ? 6.458 15.064 -12.978 1.00 91.88 403 PRO A C 1
ATOM 3100 O O . PRO A 1 403 ? 5.335 15.535 -12.807 1.00 91.88 403 PRO A O 1
ATOM 3103 N N . LEU A 1 404 ? 7.047 14.287 -12.069 1.00 93.56 404 LEU A N 1
ATOM 3104 C CA . LEU A 1 404 ? 6.495 14.077 -10.727 1.00 93.56 404 LEU A CA 1
ATOM 3105 C C . LEU A 1 404 ? 6.759 15.303 -9.843 1.00 93.56 404 LEU A C 1
ATOM 3107 O O . LEU A 1 404 ? 7.785 15.966 -10.001 1.00 93.56 404 LEU A O 1
ATOM 3111 N N . ALA A 1 405 ? 5.858 15.569 -8.892 1.00 91.44 405 ALA A N 1
ATOM 3112 C CA . ALA A 1 405 ? 5.991 16.683 -7.951 1.00 91.44 405 ALA A CA 1
ATOM 3113 C C . ALA A 1 405 ? 7.219 16.538 -7.037 1.00 91.44 405 ALA A C 1
ATOM 3115 O O . ALA A 1 405 ? 7.878 17.528 -6.735 1.00 91.44 405 ALA A O 1
ATOM 3116 N N . VAL A 1 406 ? 7.534 15.306 -6.632 1.00 94.38 406 VAL A N 1
ATOM 3117 C CA . VAL A 1 406 ? 8.716 14.939 -5.843 1.00 94.38 406 VAL A CA 1
ATOM 3118 C C . VAL A 1 406 ? 9.311 13.635 -6.374 1.00 94.38 406 VAL A C 1
ATOM 3120 O O . VAL A 1 406 ? 8.645 12.868 -7.072 1.00 94.38 406 VAL A O 1
ATOM 3123 N N . GLN A 1 407 ? 10.573 13.371 -6.055 1.00 95.12 407 GLN A N 1
ATOM 3124 C CA . GLN A 1 407 ? 11.251 12.101 -6.303 1.00 95.12 407 GLN A CA 1
ATOM 3125 C C . GLN A 1 407 ? 11.459 11.342 -4.988 1.00 95.12 407 GLN A C 1
ATOM 3127 O O . GLN A 1 407 ? 11.461 11.914 -3.901 1.00 95.12 407 GLN A O 1
ATOM 3132 N N . TYR A 1 408 ? 11.697 10.033 -5.069 1.00 95.88 408 TYR A N 1
ATOM 3133 C CA . TYR A 1 408 ? 11.893 9.202 -3.874 1.00 95.88 408 TYR A CA 1
ATOM 3134 C C . TYR A 1 408 ? 13.072 9.666 -2.993 1.00 95.88 408 TYR A C 1
ATOM 3136 O O . TYR A 1 408 ? 13.046 9.529 -1.772 1.00 95.88 408 TYR A O 1
ATOM 3144 N N . ALA A 1 409 ? 14.106 10.254 -3.597 1.00 95.69 409 ALA A N 1
ATOM 3145 C CA . ALA A 1 409 ? 15.222 10.830 -2.854 1.00 95.69 409 ALA A CA 1
ATOM 3146 C C . ALA A 1 409 ? 14.816 12.060 -2.028 1.00 95.69 409 ALA A C 1
ATOM 3148 O O . ALA A 1 409 ? 15.347 12.240 -0.934 1.00 95.69 409 ALA A O 1
ATOM 3149 N N . ASP A 1 410 ? 13.857 12.859 -2.513 1.00 95.12 410 ASP A N 1
ATOM 3150 C CA . ASP A 1 410 ? 13.272 13.953 -1.733 1.00 95.12 410 ASP A CA 1
ATOM 3151 C C . ASP A 1 410 ? 12.561 13.383 -0.503 1.00 95.12 410 ASP A C 1
ATOM 3153 O O . ASP A 1 410 ? 12.805 13.836 0.609 1.00 95.12 410 ASP A O 1
ATOM 3157 N N . TYR A 1 411 ? 11.774 12.312 -0.679 1.00 94.56 411 TYR A N 1
ATOM 3158 C CA . TYR A 1 411 ? 11.131 11.594 0.427 1.00 94.56 411 TYR A CA 1
ATOM 3159 C C . TYR A 1 411 ? 12.142 11.055 1.451 1.00 94.56 411 TYR A C 1
ATOM 3161 O O . TYR A 1 411 ? 11.936 11.209 2.652 1.00 94.56 411 TYR A O 1
ATOM 3169 N N . ALA A 1 412 ? 13.247 10.450 1.007 1.00 94.38 412 ALA A N 1
ATOM 3170 C CA . ALA A 1 412 ? 14.255 9.896 1.913 1.00 94.38 412 ALA A CA 1
ATOM 3171 C C . ALA A 1 412 ? 14.926 10.976 2.783 1.00 94.38 412 ALA A C 1
ATOM 3173 O O . ALA A 1 412 ? 15.169 10.748 3.971 1.00 94.38 412 ALA A O 1
ATOM 3174 N N . VAL A 1 413 ? 15.210 12.150 2.206 1.00 94.31 413 VAL A N 1
ATOM 3175 C CA . VAL A 1 413 ? 15.761 13.305 2.937 1.00 94.31 413 VAL A CA 1
ATOM 3176 C C . VAL A 1 413 ? 14.706 13.911 3.862 1.00 94.31 413 VAL A C 1
ATOM 3178 O O . VAL A 1 413 ? 14.972 14.128 5.048 1.00 94.31 413 VAL A O 1
ATOM 3181 N N . TRP A 1 414 ? 13.498 14.120 3.340 1.00 93.81 414 TRP A N 1
ATOM 3182 C CA . TRP A 1 414 ? 12.348 14.631 4.076 1.00 93.81 414 TRP A CA 1
ATOM 3183 C C . TRP A 1 414 ? 12.054 13.796 5.324 1.00 93.81 414 TRP A C 1
ATOM 3185 O O . TRP A 1 414 ? 11.953 14.345 6.420 1.00 93.81 414 TRP A O 1
ATOM 3195 N N . GLN A 1 415 ? 11.994 12.470 5.184 1.00 92.00 415 GLN A N 1
ATOM 3196 C CA . GLN A 1 415 ? 11.671 11.549 6.272 1.00 92.00 415 GLN A CA 1
ATOM 3197 C C . GLN A 1 415 ? 12.668 11.686 7.427 1.00 92.00 415 GLN A C 1
ATOM 3199 O O . GLN A 1 415 ? 12.265 11.801 8.581 1.00 92.00 415 GLN A O 1
ATOM 3204 N N . GLN A 1 416 ? 13.970 11.729 7.132 1.00 91.56 416 GLN A N 1
ATOM 3205 C CA . GLN A 1 416 ? 15.009 11.882 8.157 1.00 91.56 416 GLN A CA 1
ATOM 3206 C C . GLN A 1 416 ? 14.913 13.240 8.862 1.00 91.56 416 GLN A C 1
ATOM 3208 O O . GLN A 1 416 ? 15.008 13.319 10.085 1.00 91.56 416 GLN A O 1
ATOM 3213 N N . ARG A 1 417 ? 14.676 14.311 8.100 1.00 92.69 417 ARG A N 1
ATOM 3214 C CA . ARG A 1 417 ? 14.547 15.670 8.636 1.00 92.69 417 ARG A CA 1
ATOM 3215 C C . ARG A 1 417 ? 13.321 15.829 9.534 1.00 92.69 417 ARG A C 1
ATOM 3217 O O . ARG A 1 417 ? 13.408 16.486 10.566 1.00 92.69 417 ARG A O 1
ATOM 3224 N N . VAL A 1 418 ? 12.183 15.281 9.117 1.00 90.19 418 VAL A N 1
ATOM 3225 C CA . VAL A 1 418 ? 10.895 15.444 9.803 1.00 90.19 418 VAL A CA 1
ATOM 3226 C C . VAL A 1 418 ? 10.786 14.554 11.035 1.00 90.19 418 VAL A C 1
ATOM 3228 O O . VAL A 1 418 ? 10.259 14.999 12.055 1.00 90.19 418 VAL A O 1
ATOM 3231 N N . LEU A 1 419 ? 11.297 13.322 10.967 1.00 90.81 419 LEU A N 1
ATOM 3232 C CA . LEU A 1 419 ? 11.329 12.439 12.131 1.00 90.81 419 LEU A CA 1
ATOM 3233 C C . LEU A 1 419 ? 12.332 12.934 13.185 1.00 90.81 419 LEU A C 1
ATOM 3235 O O . LEU A 1 419 ? 12.064 12.823 14.382 1.00 90.81 419 LEU A O 1
ATOM 3239 N N . GLY A 1 420 ? 13.433 13.551 12.752 1.00 92.31 420 GLY A N 1
ATOM 3240 C CA . GLY A 1 420 ? 14.486 14.038 13.636 1.00 92.31 420 GLY A CA 1
ATOM 3241 C C . GLY A 1 420 ? 15.377 12.906 14.152 1.00 92.31 420 GLY A C 1
ATOM 3242 O O . GLY A 1 420 ? 15.472 11.844 13.538 1.00 92.31 420 GLY A O 1
ATOM 3243 N N . SER A 1 421 ? 16.064 13.148 15.271 1.00 89.88 421 SER A N 1
ATOM 3244 C CA . SER A 1 421 ? 17.004 12.188 15.866 1.00 89.88 421 SER A CA 1
ATOM 3245 C C . SER A 1 421 ? 16.388 11.439 17.044 1.00 89.88 421 SER A C 1
ATOM 3247 O O . SER A 1 421 ? 15.651 12.032 17.828 1.00 89.88 421 SER A O 1
ATOM 3249 N N . ALA A 1 422 ? 16.761 10.169 17.217 1.00 88.62 422 ALA A N 1
ATOM 3250 C CA . ALA A 1 422 ? 16.440 9.389 18.414 1.00 88.62 422 ALA A CA 1
ATOM 3251 C C . ALA A 1 422 ? 17.143 9.925 19.682 1.00 88.62 422 ALA A C 1
ATOM 3253 O O . ALA A 1 422 ? 16.706 9.649 20.794 1.00 88.62 422 ALA A O 1
ATOM 3254 N N . ASP A 1 423 ? 18.210 10.716 19.520 1.00 89.50 423 ASP A N 1
ATOM 3255 C CA . ASP A 1 423 ? 18.926 11.355 20.635 1.00 89.50 423 ASP A CA 1
ATOM 3256 C C . ASP A 1 423 ? 18.256 12.656 21.115 1.00 89.50 423 ASP A C 1
ATOM 3258 O O . ASP A 1 423 ? 18.623 13.208 22.153 1.00 89.50 423 ASP A O 1
ATOM 3262 N N . ASP A 1 424 ? 17.291 13.176 20.354 1.00 92.06 424 ASP A N 1
ATOM 3263 C CA . ASP A 1 424 ? 16.522 14.368 20.706 1.00 92.06 424 ASP A CA 1
ATOM 3264 C C . ASP A 1 424 ? 15.182 13.948 21.317 1.00 92.06 424 ASP A C 1
ATOM 3266 O O . ASP A 1 424 ? 14.304 13.447 20.616 1.00 92.06 424 ASP A O 1
ATOM 3270 N N . ALA A 1 425 ? 15.015 14.152 22.625 1.00 89.06 425 ALA A N 1
ATOM 3271 C CA . ALA A 1 425 ? 13.816 13.751 23.363 1.00 89.06 425 ALA A CA 1
ATOM 3272 C C . ALA A 1 425 ? 12.526 14.426 22.856 1.00 89.06 425 ALA A C 1
ATOM 3274 O O . ALA A 1 425 ? 11.438 13.870 23.025 1.00 89.06 425 ALA A O 1
ATOM 3275 N N . ASP A 1 426 ? 12.642 15.589 22.209 1.00 87.69 426 ASP A N 1
ATOM 3276 C CA . ASP A 1 426 ? 11.509 16.342 21.671 1.00 87.69 426 ASP A CA 1
ATOM 3277 C C . ASP A 1 426 ? 11.225 16.015 20.192 1.00 87.69 426 ASP A C 1
ATOM 3279 O O . ASP A 1 426 ? 10.255 16.529 19.611 1.00 87.69 426 ASP A O 1
ATOM 3283 N N . SER A 1 427 ? 12.010 15.128 19.571 1.00 92.06 427 SER A N 1
ATOM 3284 C CA . SER A 1 427 ? 11.801 14.708 18.186 1.00 92.06 427 SER A CA 1
ATOM 3285 C C . SER A 1 427 ? 10.548 13.844 18.026 1.00 92.06 427 SER A C 1
ATOM 3287 O O . SER A 1 427 ? 10.014 13.261 18.976 1.00 92.06 427 SER A O 1
ATOM 3289 N N . VAL A 1 428 ? 10.040 13.765 16.793 1.00 89.94 428 VAL A N 1
ATOM 3290 C CA . VAL A 1 428 ? 8.942 12.843 16.473 1.00 89.94 428 VAL A CA 1
ATOM 3291 C C . VAL A 1 428 ? 9.422 11.414 16.684 1.00 89.94 428 VAL A C 1
ATOM 3293 O O . VAL A 1 428 ? 8.761 10.659 17.388 1.00 89.94 428 VAL A O 1
ATOM 3296 N N . LEU A 1 429 ? 10.604 11.084 16.161 1.00 93.06 429 LEU A N 1
ATOM 3297 C CA . LEU A 1 429 ? 11.183 9.753 16.235 1.00 93.06 429 LEU A CA 1
ATOM 3298 C C . LEU A 1 429 ? 11.283 9.229 17.670 1.00 93.06 429 LEU A C 1
ATOM 3300 O O . LEU A 1 429 ? 10.846 8.114 17.929 1.00 93.06 429 LEU A O 1
ATOM 3304 N N . SER A 1 430 ? 11.793 10.025 18.611 1.00 93.38 430 SER A N 1
ATOM 3305 C CA . SER A 1 430 ? 11.955 9.600 20.007 1.00 93.38 430 SER A CA 1
ATOM 3306 C C . SER A 1 430 ? 10.622 9.266 20.674 1.00 93.38 430 SER A C 1
ATOM 3308 O O . SER A 1 430 ? 10.529 8.283 21.407 1.00 93.38 430 SER A O 1
ATOM 3310 N N . ARG A 1 431 ? 9.562 10.034 20.384 1.00 91.50 431 ARG A N 1
ATOM 3311 C CA . ARG A 1 431 ? 8.211 9.739 20.886 1.00 91.50 431 ARG A CA 1
ATOM 3312 C C . ARG A 1 431 ? 7.649 8.450 20.298 1.00 91.50 431 ARG A C 1
ATOM 3314 O O . ARG A 1 431 ? 7.087 7.647 21.038 1.00 91.50 431 ARG A O 1
ATOM 3321 N N . GLU A 1 432 ? 7.811 8.255 18.991 1.00 92.00 432 GLU A N 1
ATOM 3322 C CA . GLU A 1 432 ? 7.361 7.034 18.320 1.00 92.00 432 GLU A CA 1
ATOM 3323 C C . GLU A 1 432 ? 8.105 5.799 18.865 1.00 92.00 432 GLU A C 1
ATOM 3325 O O . GLU A 1 432 ? 7.485 4.796 19.214 1.00 92.00 432 GLU A O 1
ATOM 3330 N N . LEU A 1 433 ? 9.432 5.879 19.019 1.00 95.31 433 LEU A N 1
ATOM 3331 C CA . LEU A 1 433 ? 10.250 4.787 19.558 1.00 95.31 433 LEU A CA 1
ATOM 3332 C C . LEU A 1 433 ? 9.918 4.465 21.019 1.00 95.31 433 LEU A C 1
ATOM 3334 O O . LEU A 1 433 ? 9.873 3.289 21.376 1.00 95.31 433 LEU A O 1
ATOM 3338 N N . ALA A 1 434 ? 9.636 5.473 21.851 1.00 94.75 434 ALA A N 1
ATOM 3339 C CA . ALA A 1 434 ? 9.247 5.261 23.245 1.00 94.75 434 ALA A CA 1
ATOM 3340 C C . ALA A 1 434 ? 7.945 4.452 23.371 1.00 94.75 434 ALA A C 1
ATOM 3342 O O . ALA A 1 434 ? 7.854 3.563 24.220 1.00 94.75 434 ALA A O 1
ATOM 3343 N N . PHE A 1 435 ? 6.958 4.714 22.504 1.00 94.38 435 PHE A N 1
ATOM 3344 C CA . PHE A 1 435 ? 5.742 3.900 22.438 1.00 94.38 435 PHE A CA 1
ATOM 3345 C C . PHE A 1 435 ? 6.074 2.442 22.097 1.00 94.38 435 PHE A C 1
ATOM 3347 O O . PHE A 1 435 ? 5.686 1.533 22.832 1.00 94.38 435 PHE A O 1
ATOM 3354 N N . TRP A 1 436 ? 6.832 2.215 21.019 1.00 96.75 436 TRP A N 1
ATOM 3355 C CA . TRP A 1 436 ? 7.157 0.861 20.564 1.00 96.75 436 TRP A CA 1
ATOM 3356 C C . TRP A 1 436 ? 7.998 0.080 21.572 1.00 96.75 436 TRP A C 1
ATOM 3358 O O . TRP A 1 436 ? 7.791 -1.123 21.733 1.00 96.75 436 TRP A O 1
ATOM 3368 N N . GLN A 1 437 ? 8.901 0.755 22.285 1.00 95.62 437 GLN A N 1
ATOM 3369 C CA . GLN A 1 437 ? 9.691 0.144 23.347 1.00 95.62 437 GLN A CA 1
ATOM 3370 C C . GLN A 1 437 ? 8.802 -0.391 24.477 1.00 95.62 437 GLN A C 1
ATOM 3372 O O . GLN A 1 437 ? 9.012 -1.516 24.921 1.00 95.62 437 GLN A O 1
ATOM 3377 N N . GLY A 1 438 ? 7.796 0.378 24.907 1.00 95.44 438 GLY A N 1
ATOM 3378 C CA . GLY A 1 438 ? 6.836 -0.068 25.921 1.00 95.44 438 GLY A CA 1
ATOM 3379 C C . GLY A 1 438 ? 5.878 -1.146 25.405 1.00 95.44 438 GLY A C 1
ATOM 3380 O O . GLY A 1 438 ? 5.674 -2.163 26.063 1.00 95.44 438 GLY A O 1
ATOM 3381 N N . ALA A 1 439 ? 5.319 -0.968 24.205 1.00 95.31 439 ALA A N 1
ATOM 3382 C CA . ALA A 1 439 ? 4.348 -1.900 23.624 1.00 95.31 439 ALA A CA 1
ATOM 3383 C C . ALA A 1 439 ? 4.935 -3.308 23.394 1.00 95.31 439 ALA A C 1
ATOM 3385 O O . ALA A 1 439 ? 4.252 -4.326 23.558 1.00 95.31 439 ALA A O 1
ATOM 3386 N N . LEU A 1 440 ? 6.219 -3.375 23.037 1.00 96.12 440 LEU A N 1
ATOM 3387 C CA . LEU A 1 440 ? 6.921 -4.614 22.699 1.00 96.12 440 LEU A CA 1
ATOM 3388 C C . LEU A 1 440 ? 7.845 -5.107 23.825 1.00 96.12 440 LEU A C 1
ATOM 3390 O O . LEU A 1 440 ? 8.630 -6.033 23.620 1.00 96.12 440 LEU A O 1
ATOM 3394 N N . GLU A 1 441 ? 7.744 -4.539 25.029 1.00 94.12 441 GLU A N 1
ATOM 3395 C CA . GLU A 1 441 ? 8.541 -4.978 26.173 1.00 94.12 441 GLU A CA 1
ATOM 3396 C C . GLU A 1 441 ? 8.215 -6.431 26.557 1.00 94.12 441 GLU A C 1
ATOM 3398 O O . GLU A 1 441 ? 7.061 -6.800 26.788 1.00 94.12 441 GLU A O 1
ATOM 3403 N N . GLY A 1 442 ? 9.238 -7.284 26.638 1.00 91.25 442 GLY A N 1
ATOM 3404 C CA . GLY A 1 442 ? 9.063 -8.691 27.009 1.00 91.25 442 GLY A CA 1
ATOM 3405 C C . GLY A 1 442 ? 8.345 -9.538 25.954 1.00 91.25 442 GLY A C 1
ATOM 3406 O O . GLY A 1 442 ? 7.778 -10.572 26.302 1.00 91.25 442 GLY A O 1
ATOM 3407 N N . LEU A 1 443 ? 8.344 -9.108 24.688 1.00 91.81 443 LEU A N 1
ATOM 3408 C CA . LEU A 1 443 ? 7.824 -9.895 23.570 1.00 91.81 443 LEU A CA 1
ATOM 3409 C C . LEU A 1 443 ? 8.528 -11.268 23.491 1.00 91.81 443 LEU A C 1
ATOM 3411 O O . LEU A 1 443 ? 9.753 -11.329 23.650 1.00 91.81 443 LEU A O 1
ATOM 3415 N N . PRO A 1 444 ? 7.809 -12.373 23.220 1.00 88.44 444 PRO A N 1
ATOM 3416 C CA . PRO A 1 444 ? 8.447 -13.671 23.029 1.00 88.44 444 PRO A CA 1
ATOM 3417 C C . PRO A 1 444 ? 9.377 -13.666 21.806 1.00 88.44 444 PRO A C 1
ATOM 3419 O O . PRO A 1 444 ? 9.010 -13.202 20.729 1.00 88.44 444 PRO A O 1
ATOM 3422 N N . GLU A 1 445 ? 10.574 -14.244 21.951 1.00 86.88 445 GLU A N 1
ATOM 3423 C CA . GLU A 1 445 ? 11.546 -14.341 20.847 1.00 86.88 445 GLU A CA 1
ATOM 3424 C C . GLU A 1 445 ? 11.086 -15.263 19.705 1.00 86.88 445 GLU A C 1
ATOM 3426 O O . GLU A 1 445 ? 11.534 -15.129 18.558 1.00 86.88 445 GLU A O 1
ATOM 3431 N N . GLU A 1 446 ? 10.259 -16.259 20.029 1.00 89.62 446 GLU A N 1
ATOM 3432 C CA . GLU A 1 446 ? 9.754 -17.249 19.086 1.00 89.62 446 GLU A CA 1
ATOM 3433 C C . GLU A 1 446 ? 8.403 -17.808 19.542 1.00 89.62 446 GLU A C 1
ATOM 3435 O O . GLU A 1 446 ? 8.230 -18.197 20.698 1.00 89.62 446 GLU A O 1
ATOM 3440 N N . HIS A 1 447 ? 7.456 -17.874 18.604 1.00 91.06 447 HIS A N 1
ATOM 3441 C CA . HIS A 1 447 ? 6.133 -18.459 18.829 1.00 91.06 447 HIS A CA 1
ATOM 3442 C C . HIS A 1 447 ? 6.164 -19.989 18.825 1.00 91.06 447 HIS A C 1
ATOM 3444 O O . HIS A 1 447 ? 6.910 -20.606 18.060 1.00 91.06 447 HIS A O 1
ATOM 3450 N N . GLY A 1 448 ? 5.284 -20.607 19.616 1.00 87.56 448 GLY A N 1
ATOM 3451 C CA . GLY A 1 448 ? 5.135 -22.063 19.757 1.00 87.56 448 GLY A CA 1
ATOM 3452 C C . GLY A 1 448 ? 4.468 -22.751 18.561 1.00 87.56 448 GLY A C 1
ATOM 3453 O O . GLY A 1 448 ? 3.536 -23.532 18.728 1.00 87.56 448 GLY A O 1
ATOM 3454 N N . LEU A 1 449 ? 4.881 -22.437 17.333 1.00 87.62 449 LEU A N 1
ATOM 3455 C CA . LEU A 1 449 ? 4.279 -23.012 16.131 1.00 87.62 449 LEU A CA 1
ATOM 3456 C C . LEU A 1 449 ? 4.602 -24.510 16.026 1.00 87.62 449 LEU A C 1
ATOM 3458 O O . LEU A 1 449 ? 5.762 -24.917 16.083 1.00 87.62 449 LEU A O 1
ATOM 3462 N N . ASN A 1 450 ? 3.570 -25.329 15.814 1.00 87.44 450 ASN A N 1
ATOM 3463 C CA . ASN A 1 450 ? 3.706 -26.766 15.578 1.00 87.44 450 ASN A CA 1
ATOM 3464 C C . ASN A 1 450 ? 4.222 -27.031 14.155 1.00 87.44 450 ASN A C 1
ATOM 3466 O O . ASN A 1 450 ? 3.450 -27.290 13.235 1.00 87.44 450 ASN A O 1
ATOM 3470 N N . LEU A 1 451 ? 5.537 -26.912 13.968 1.00 89.75 451 LEU A N 1
ATOM 3471 C CA . LEU A 1 451 ? 6.199 -27.128 12.681 1.00 89.75 451 LEU A CA 1
ATOM 3472 C C . LEU A 1 451 ? 6.390 -28.625 12.393 1.00 89.75 451 LEU A C 1
ATOM 3474 O O . LEU A 1 451 ? 6.859 -29.371 13.250 1.00 89.75 451 LEU A O 1
ATOM 3478 N N . ASP A 1 452 ? 6.156 -29.045 11.146 1.00 93.19 452 ASP A N 1
ATOM 3479 C CA . ASP A 1 452 ? 6.412 -30.428 10.699 1.00 93.19 452 ASP A CA 1
ATOM 3480 C C . ASP A 1 452 ? 7.900 -30.817 10.738 1.00 93.19 452 ASP A C 1
ATOM 3482 O O . ASP A 1 452 ? 8.259 -31.996 10.753 1.00 93.19 452 ASP A O 1
ATOM 3486 N N . ARG A 1 453 ? 8.790 -29.820 10.670 1.00 91.69 453 ARG A N 1
ATOM 3487 C CA . ARG A 1 453 ? 10.247 -29.987 10.642 1.00 91.69 453 ARG A CA 1
ATOM 3488 C C . ARG A 1 453 ? 10.909 -28.946 11.544 1.00 91.69 453 ARG A C 1
ATOM 3490 O O . ARG A 1 453 ? 10.418 -27.819 11.613 1.00 91.69 453 ARG A O 1
ATOM 3497 N N . PRO A 1 454 ? 12.043 -29.280 12.183 1.00 90.25 454 PRO A N 1
ATOM 3498 C CA . PRO A 1 454 ? 12.791 -28.308 12.967 1.00 90.25 454 PRO A CA 1
ATOM 3499 C C . PRO A 1 454 ? 13.281 -27.160 12.079 1.00 90.25 454 PRO A C 1
ATOM 3501 O O . PRO A 1 454 ? 13.613 -27.355 10.904 1.00 90.25 454 PRO A O 1
ATOM 3504 N N . ARG A 1 455 ? 13.356 -25.960 12.658 1.00 90.06 455 ARG A N 1
ATOM 3505 C CA . ARG A 1 455 ? 13.858 -24.774 11.965 1.00 90.06 455 ARG A CA 1
ATOM 3506 C C . ARG A 1 455 ? 15.348 -24.954 11.618 1.00 90.06 455 ARG A C 1
ATOM 3508 O O . ARG A 1 455 ? 16.126 -25.347 12.490 1.00 90.06 455 ARG A O 1
ATOM 3515 N N . PRO A 1 456 ? 15.775 -24.674 10.374 1.00 91.81 456 PRO A N 1
ATOM 3516 C CA . PRO A 1 456 ? 17.190 -24.707 10.010 1.00 91.81 456 PRO A CA 1
ATOM 3517 C C . PRO A 1 456 ? 17.955 -23.529 10.636 1.00 91.81 456 PRO A C 1
ATOM 3519 O O . PRO A 1 456 ? 17.367 -22.503 10.961 1.00 91.81 456 PRO A O 1
ATOM 3522 N N . ALA A 1 457 ? 19.284 -23.641 10.739 1.00 91.25 457 ALA A N 1
ATOM 3523 C CA . ALA A 1 457 ? 20.140 -22.571 11.275 1.00 91.25 457 ALA A CA 1
ATOM 3524 C C . ALA A 1 457 ? 20.135 -21.283 10.423 1.00 91.25 457 ALA A C 1
ATOM 3526 O O . ALA A 1 457 ? 20.366 -20.194 10.945 1.00 91.25 457 ALA A O 1
ATOM 3527 N N . ARG A 1 458 ? 19.861 -21.408 9.118 1.00 89.06 458 ARG A N 1
ATOM 3528 C CA . ARG A 1 458 ? 19.654 -20.299 8.177 1.00 89.06 458 ARG A CA 1
ATOM 3529 C C . ARG A 1 458 ? 18.345 -20.524 7.430 1.00 89.06 458 ARG A C 1
ATOM 3531 O O . ARG A 1 458 ? 18.099 -21.635 6.955 1.00 89.06 458 ARG A O 1
ATOM 3538 N N . ALA A 1 459 ? 17.517 -19.490 7.337 1.00 88.38 459 ALA A N 1
ATOM 3539 C CA . ALA A 1 459 ? 16.276 -19.530 6.584 1.00 88.38 459 ALA A CA 1
ATOM 3540 C C . ALA A 1 459 ? 16.568 -19.832 5.106 1.00 88.38 459 ALA A C 1
ATOM 3542 O O . ALA A 1 459 ? 17.458 -19.246 4.497 1.00 88.38 459 ALA A O 1
ATOM 3543 N N . SER A 1 460 ? 15.825 -20.773 4.523 1.00 88.00 460 SER A N 1
ATOM 3544 C CA . SER A 1 460 ? 15.983 -21.124 3.106 1.00 88.00 460 SER A CA 1
ATOM 3545 C C . SER A 1 460 ? 15.254 -20.162 2.168 1.00 88.00 460 SER A C 1
ATOM 3547 O O . SER A 1 460 ? 15.465 -20.235 0.962 1.00 88.00 460 SER A O 1
ATOM 3549 N N . HIS A 1 461 ? 14.340 -19.344 2.708 1.00 87.19 461 HIS A N 1
ATOM 3550 C CA . HIS A 1 461 ? 13.395 -18.486 1.979 1.00 87.19 461 HIS A CA 1
ATOM 3551 C C . HIS A 1 461 ? 12.523 -19.211 0.939 1.00 87.19 461 HIS A C 1
ATOM 3553 O O . HIS A 1 461 ? 11.800 -18.582 0.173 1.00 87.19 461 HIS A O 1
ATOM 3559 N N . ARG A 1 462 ? 12.531 -20.550 0.934 1.00 88.25 462 ARG A N 1
ATOM 3560 C CA . ARG A 1 462 ? 11.646 -21.356 0.095 1.00 88.25 462 ARG A CA 1
ATOM 3561 C C . ARG A 1 462 ? 10.257 -21.375 0.721 1.00 88.25 462 ARG A C 1
ATOM 3563 O O . ARG A 1 462 ? 10.082 -21.957 1.790 1.00 88.25 462 ARG A O 1
ATOM 3570 N N . GLY A 1 463 ? 9.299 -20.762 0.037 1.00 90.62 463 GLY A N 1
ATOM 3571 C CA . GLY A 1 463 ? 7.890 -20.746 0.417 1.00 90.62 463 GLY A CA 1
ATOM 3572 C C . GLY A 1 463 ? 7.023 -21.627 -0.479 1.00 90.62 463 GLY A C 1
ATOM 3573 O O . GLY A 1 463 ? 7.449 -22.086 -1.540 1.00 90.62 463 GLY A O 1
ATOM 3574 N N . GLY A 1 464 ? 5.796 -21.848 -0.027 1.00 91.44 464 GLY A N 1
ATOM 3575 C CA . GLY A 1 464 ? 4.679 -22.333 -0.828 1.00 91.44 464 GLY A CA 1
ATOM 3576 C C . GLY A 1 464 ? 3.439 -21.519 -0.467 1.00 91.44 464 GLY A C 1
ATOM 3577 O O . GLY A 1 464 ? 3.440 -20.811 0.538 1.00 91.44 464 GLY A O 1
ATOM 3578 N N . GLU A 1 465 ? 2.395 -21.631 -1.275 1.00 93.31 465 GLU A N 1
ATOM 3579 C CA . GLU A 1 465 ? 1.140 -20.911 -1.085 1.00 93.31 465 GLU A CA 1
ATOM 3580 C C . GLU A 1 465 ? -0.020 -21.905 -1.083 1.00 93.31 465 GLU A C 1
ATOM 3582 O O . GLU A 1 465 ? -0.022 -22.877 -1.843 1.00 93.31 465 GLU A O 1
ATOM 3587 N N . VAL A 1 466 ? -1.001 -21.669 -0.213 1.00 94.88 466 VAL A N 1
ATOM 3588 C CA . VAL A 1 466 ? -2.265 -22.405 -0.201 1.00 94.88 466 VAL A CA 1
ATOM 3589 C C . VAL A 1 466 ? -3.380 -21.375 -0.361 1.00 94.88 466 VAL A C 1
ATOM 3591 O O . VAL A 1 466 ? -3.674 -20.670 0.606 1.00 94.88 466 VAL A O 1
ATOM 3594 N N . PRO A 1 467 ? -3.991 -21.256 -1.553 1.00 92.69 467 PRO A N 1
ATOM 3595 C CA . PRO A 1 467 ? -5.086 -20.321 -1.752 1.00 92.69 467 PRO A CA 1
ATOM 3596 C C . PRO A 1 467 ? -6.313 -20.795 -0.969 1.00 92.69 467 PRO A C 1
ATOM 3598 O O . PRO A 1 467 ? -6.712 -21.960 -1.056 1.00 92.69 467 PRO A O 1
ATOM 3601 N N . VAL A 1 468 ? -6.919 -19.884 -0.211 1.00 90.44 468 VAL A N 1
ATOM 3602 C CA . VAL A 1 468 ? -8.151 -20.128 0.545 1.00 90.44 468 VAL A CA 1
ATOM 3603 C C . VAL A 1 468 ? -9.178 -19.079 0.139 1.00 90.44 468 VAL A C 1
ATOM 3605 O O . VAL A 1 468 ? -8.962 -17.889 0.346 1.00 90.44 468 VAL A O 1
ATOM 3608 N N . ASP A 1 469 ? -10.297 -19.527 -0.427 1.00 90.19 469 ASP A N 1
ATOM 3609 C CA . ASP A 1 469 ? -11.440 -18.669 -0.737 1.00 90.19 469 ASP A CA 1
ATOM 3610 C C . ASP A 1 469 ? -12.434 -18.699 0.433 1.00 90.19 469 ASP A C 1
ATOM 3612 O O . ASP A 1 469 ? -12.911 -19.763 0.835 1.00 90.19 469 ASP A O 1
ATOM 3616 N N . LEU A 1 470 ? -12.711 -17.525 1.001 1.00 83.94 470 LEU A N 1
ATOM 3617 C CA . LEU A 1 470 ? -13.645 -17.348 2.114 1.00 83.94 470 LEU A CA 1
ATOM 3618 C C . LEU A 1 470 ? -15.103 -17.211 1.642 1.00 83.94 470 LEU A C 1
ATOM 3620 O O . LEU A 1 470 ? -16.018 -17.465 2.425 1.00 83.94 470 LEU A O 1
ATOM 3624 N N . GLY A 1 471 ? -15.323 -16.858 0.372 1.00 85.50 471 GLY A N 1
ATOM 3625 C CA . GLY A 1 471 ? -16.634 -16.618 -0.223 1.00 85.50 471 GLY A CA 1
ATOM 3626 C C . GLY A 1 471 ? -17.289 -15.284 0.167 1.00 85.50 471 GLY A C 1
ATOM 3627 O O . GLY A 1 471 ? -17.089 -14.747 1.260 1.00 85.50 471 GLY A O 1
ATOM 3628 N N . ASP A 1 472 ? -18.137 -14.776 -0.733 1.00 83.06 472 ASP A N 1
ATOM 3629 C CA . ASP A 1 472 ? -18.821 -13.478 -0.598 1.00 83.06 472 ASP A CA 1
ATOM 3630 C C . ASP A 1 472 ? -19.690 -13.380 0.677 1.00 83.06 472 ASP A C 1
ATOM 3632 O O . ASP A 1 472 ? -19.743 -12.327 1.313 1.00 83.06 472 ASP A O 1
ATOM 3636 N N . ASP A 1 473 ? -20.347 -14.477 1.080 1.00 84.75 473 ASP A N 1
ATOM 3637 C CA . ASP A 1 473 ? -21.217 -14.528 2.272 1.00 84.75 473 ASP A CA 1
ATOM 3638 C C . ASP A 1 473 ? -20.434 -14.305 3.573 1.00 84.75 473 ASP A C 1
ATOM 3640 O O . ASP A 1 473 ? -20.818 -13.495 4.419 1.00 84.75 473 ASP A O 1
ATOM 3644 N N . LEU A 1 474 ? -19.290 -14.982 3.730 1.00 88.69 474 LEU A N 1
ATOM 3645 C CA . LEU A 1 474 ? -18.463 -14.814 4.921 1.00 88.69 474 LEU A CA 1
ATOM 3646 C C . LEU A 1 474 ? -17.876 -13.404 4.975 1.00 88.69 474 LEU A C 1
ATOM 3648 O O . LEU A 1 474 ? -17.867 -12.791 6.041 1.00 88.69 474 LEU A O 1
ATOM 3652 N N . PHE A 1 475 ? -17.440 -12.866 3.834 1.00 83.00 475 PHE A N 1
ATOM 3653 C CA . PHE A 1 475 ? -16.950 -11.493 3.759 1.00 83.00 475 PHE A CA 1
ATOM 3654 C C . PHE A 1 475 ? -18.029 -10.473 4.163 1.00 83.00 475 PHE A C 1
ATOM 3656 O O . PHE A 1 475 ? -17.743 -9.552 4.932 1.00 83.00 475 PHE A O 1
ATOM 3663 N N . ALA A 1 476 ? -19.283 -10.674 3.7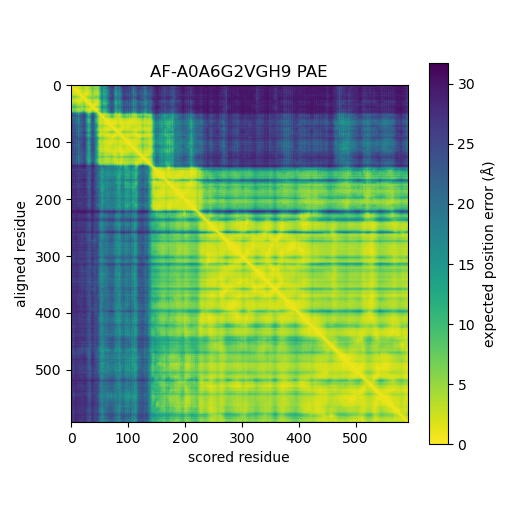36 1.00 76.31 476 ALA A N 1
ATOM 3664 C CA . ALA A 1 476 ? -20.420 -9.847 4.150 1.00 76.31 476 ALA A CA 1
ATOM 3665 C C . ALA A 1 476 ? -20.589 -9.832 5.669 1.00 76.31 476 ALA A C 1
ATOM 3667 O O . ALA A 1 476 ? -20.627 -8.767 6.287 1.00 76.31 476 ALA A O 1
ATOM 3668 N N . ARG A 1 477 ? -20.607 -11.022 6.272 1.00 83.50 477 ARG A N 1
ATOM 3669 C CA . ARG A 1 477 ? -20.802 -11.211 7.713 1.00 83.50 477 ARG A CA 1
ATOM 3670 C C . ARG A 1 477 ? -19.636 -10.676 8.542 1.00 83.50 477 ARG A C 1
ATOM 3672 O O . ARG A 1 477 ? -19.851 -10.146 9.629 1.00 83.50 477 ARG A O 1
ATOM 3679 N N . VAL A 1 478 ? -18.406 -10.768 8.032 1.00 86.25 478 VAL A N 1
ATOM 3680 C CA . VAL A 1 478 ? -17.233 -10.107 8.629 1.00 86.25 478 VAL A CA 1
ATOM 3681 C C . VAL A 1 478 ? -17.412 -8.590 8.604 1.00 86.25 478 VAL A C 1
ATOM 3683 O O . VAL A 1 478 ? -17.159 -7.934 9.612 1.00 86.25 478 VAL A O 1
ATOM 3686 N N . GLY A 1 479 ? -17.888 -8.031 7.490 1.00 75.62 479 GLY A N 1
ATOM 3687 C CA . GLY A 1 479 ? -18.195 -6.605 7.380 1.00 75.62 479 GLY A CA 1
ATOM 3688 C C . GLY A 1 479 ? -19.313 -6.147 8.322 1.00 75.62 479 GLY A C 1
ATOM 3689 O O . GLY A 1 479 ? -19.216 -5.072 8.905 1.00 75.62 479 GLY A O 1
ATOM 3690 N N . GLU A 1 480 ? -20.355 -6.958 8.500 1.00 79.00 480 GLU A N 1
ATOM 3691 C CA . GLU A 1 480 ? -21.441 -6.697 9.454 1.00 79.00 480 GLU A CA 1
ATOM 3692 C C . GLU A 1 480 ? -20.952 -6.709 10.901 1.00 79.00 480 GLU A C 1
ATOM 3694 O O . GLU A 1 480 ? -21.263 -5.787 11.651 1.00 79.00 480 GLU A O 1
ATOM 3699 N N . LEU A 1 481 ? -20.143 -7.705 11.281 1.00 82.31 481 LEU A N 1
ATOM 3700 C CA . LEU A 1 481 ? -19.540 -7.759 12.610 1.00 82.31 481 LEU A CA 1
ATOM 3701 C C . LEU A 1 481 ? -18.607 -6.568 12.843 1.00 82.31 481 LEU A C 1
ATOM 3703 O O . LEU A 1 481 ? -18.672 -5.940 13.893 1.00 82.31 481 LEU A O 1
ATOM 3707 N N . ALA A 1 482 ? -17.764 -6.237 11.863 1.00 75.31 482 ALA A N 1
ATOM 3708 C CA . ALA A 1 482 ? -16.869 -5.092 11.954 1.00 75.31 482 ALA A CA 1
ATOM 3709 C C . ALA A 1 482 ? -17.653 -3.801 12.238 1.00 75.31 482 ALA A C 1
ATOM 3711 O O . ALA A 1 482 ? -17.329 -3.095 13.188 1.00 75.31 482 ALA A O 1
ATOM 3712 N N . ARG A 1 483 ? -18.733 -3.546 11.487 1.00 71.19 483 ARG A N 1
ATOM 3713 C CA . ARG A 1 483 ? -19.607 -2.383 11.702 1.00 71.19 483 ARG A CA 1
ATOM 3714 C C . ARG A 1 483 ? -20.279 -2.401 13.073 1.00 71.19 483 ARG A C 1
ATOM 3716 O O . ARG A 1 483 ? -20.191 -1.414 13.794 1.00 71.19 483 ARG A O 1
ATOM 3723 N N . ALA A 1 484 ? -20.882 -3.526 13.461 1.00 74.88 484 ALA A N 1
ATOM 3724 C CA . ALA A 1 484 ? -21.570 -3.662 14.747 1.00 74.88 484 ALA A CA 1
ATOM 3725 C C . ALA A 1 484 ? -20.656 -3.382 15.955 1.00 74.88 484 ALA A C 1
ATOM 3727 O O . ALA A 1 484 ? -21.130 -2.922 16.991 1.00 74.88 484 ALA A O 1
ATOM 3728 N N . GLU A 1 485 ? -19.351 -3.629 15.813 1.00 79.62 485 GLU A N 1
ATOM 3729 C CA . GLU A 1 485 ? -18.354 -3.461 16.875 1.00 79.62 485 GLU A CA 1
ATOM 3730 C C . GLU A 1 485 ? -17.453 -2.229 16.699 1.00 79.62 485 GLU A C 1
ATOM 3732 O O . GLU A 1 485 ? -16.441 -2.106 17.392 1.00 79.62 485 GLU A O 1
ATOM 3737 N N . GLY A 1 486 ? -17.759 -1.323 15.762 1.00 71.75 486 GLY A N 1
ATOM 3738 C CA . GLY A 1 486 ? -16.934 -0.131 15.512 1.00 71.75 486 GLY A CA 1
ATOM 3739 C C . GLY A 1 486 ? -15.486 -0.462 15.115 1.00 71.75 486 GLY A C 1
ATOM 3740 O O . GLY A 1 486 ? -14.535 0.214 15.526 1.00 71.75 486 GLY A O 1
ATOM 3741 N N . CYS A 1 487 ? -15.320 -1.550 14.365 1.00 81.50 487 CYS A N 1
ATOM 3742 C CA . CYS A 1 487 ? -14.065 -2.131 13.902 1.00 81.50 487 CYS A CA 1
ATOM 3743 C C . CYS A 1 487 ? -13.990 -2.134 12.368 1.00 81.50 487 CYS A C 1
ATOM 3745 O O . CYS A 1 487 ? -14.945 -1.816 11.662 1.00 81.50 487 CYS A O 1
ATOM 3747 N N . THR A 1 488 ? -12.848 -2.563 11.830 1.00 79.00 488 THR A N 1
ATOM 3748 C CA . THR A 1 488 ? -12.692 -2.853 10.395 1.00 79.00 488 THR A CA 1
ATOM 3749 C C . THR A 1 488 ? -12.654 -4.358 10.136 1.00 79.00 488 THR A C 1
ATOM 3751 O O . THR A 1 488 ? -12.302 -5.119 11.041 1.00 79.00 488 THR A O 1
ATOM 3754 N N . PRO A 1 489 ? -12.938 -4.816 8.900 1.00 84.31 489 PRO A N 1
ATOM 3755 C CA . PRO A 1 489 ? -12.728 -6.213 8.520 1.00 84.31 489 PRO A CA 1
ATOM 3756 C C . PRO A 1 489 ? -11.311 -6.717 8.831 1.00 84.31 489 PRO A C 1
ATOM 3758 O O . PRO A 1 489 ? -11.154 -7.859 9.247 1.00 84.31 489 PRO A O 1
ATOM 3761 N N . PHE A 1 490 ? -10.296 -5.853 8.705 1.00 86.56 490 PHE A N 1
ATOM 3762 C CA . PHE A 1 490 ? -8.914 -6.169 9.074 1.00 86.56 490 PHE A CA 1
ATOM 3763 C C . PHE A 1 490 ? -8.791 -6.581 10.548 1.00 86.56 490 PHE A C 1
ATOM 3765 O O . PHE A 1 490 ? -8.271 -7.655 10.827 1.00 86.56 490 PHE A O 1
ATOM 3772 N N . MET A 1 491 ? -9.345 -5.794 11.477 1.00 89.69 491 MET A N 1
ATOM 3773 C CA . MET A 1 491 ? -9.317 -6.099 12.919 1.00 89.69 491 MET A CA 1
ATOM 3774 C C . MET A 1 491 ? -10.037 -7.416 13.241 1.00 89.69 491 MET A C 1
ATOM 3776 O O . MET A 1 491 ? -9.591 -8.187 14.089 1.00 89.69 491 MET A O 1
ATOM 3780 N N . VAL A 1 492 ? -11.134 -7.714 12.533 1.00 92.75 492 VAL A N 1
ATOM 3781 C CA . VAL A 1 492 ? -11.855 -8.990 12.679 1.00 92.75 492 VAL A CA 1
ATOM 3782 C C . VAL A 1 492 ? -10.991 -10.166 12.222 1.00 92.75 492 VAL A C 1
ATOM 3784 O O . VAL A 1 492 ? -10.907 -11.173 12.927 1.00 92.75 492 VAL A O 1
ATOM 3787 N N . VAL A 1 493 ? -10.325 -10.044 11.069 1.00 94.00 493 VAL A N 1
ATOM 3788 C CA . VAL A 1 493 ? -9.417 -11.078 10.549 1.00 94.00 493 VAL A CA 1
ATOM 3789 C C . VAL A 1 493 ? -8.187 -11.232 11.446 1.00 94.00 493 VAL A C 1
ATOM 3791 O O . VAL A 1 493 ? -7.789 -12.360 11.726 1.00 94.00 493 VAL A O 1
ATOM 3794 N N . HIS A 1 494 ? -7.635 -10.137 11.967 1.00 95.38 494 HIS A N 1
ATOM 3795 C CA . HIS A 1 494 ? -6.535 -10.154 12.929 1.00 95.38 494 HIS A CA 1
ATOM 3796 C C . HIS A 1 494 ? -6.922 -10.909 14.212 1.00 95.38 494 HIS A C 1
ATOM 3798 O O . HIS A 1 494 ? -6.232 -11.855 14.601 1.00 95.38 494 HIS A O 1
ATOM 3804 N N . ALA A 1 495 ? -8.065 -10.581 14.823 1.00 97.62 495 ALA A N 1
ATOM 3805 C CA . ALA A 1 495 ? -8.571 -11.291 15.998 1.00 97.62 495 ALA A CA 1
ATOM 3806 C C . ALA A 1 495 ? -8.827 -12.784 15.711 1.00 97.62 495 ALA A C 1
ATOM 3808 O O . ALA A 1 495 ? -8.507 -13.648 16.531 1.00 97.62 495 ALA A O 1
ATOM 3809 N N . ALA A 1 496 ? -9.365 -13.111 14.530 1.00 96.75 496 ALA A N 1
ATOM 3810 C CA . ALA A 1 496 ? -9.578 -14.492 14.099 1.00 96.75 496 ALA A CA 1
ATOM 3811 C C . ALA A 1 496 ? -8.263 -15.261 13.909 1.00 96.75 496 ALA A C 1
ATOM 3813 O O . ALA A 1 496 ? -8.168 -16.410 14.348 1.00 96.75 496 ALA A O 1
ATOM 3814 N N . LEU A 1 497 ? -7.245 -14.632 13.316 1.00 96.50 497 LEU A N 1
ATOM 3815 C CA . LEU A 1 497 ? -5.912 -15.209 13.161 1.00 96.50 497 LEU A CA 1
ATOM 3816 C C . LEU A 1 497 ? -5.271 -15.472 14.528 1.00 96.50 497 LEU A C 1
ATOM 3818 O O . LEU A 1 497 ? -4.802 -16.584 14.770 1.00 96.50 497 LEU A O 1
ATOM 3822 N N . ALA A 1 498 ? -5.308 -14.496 15.439 1.00 97.69 498 ALA A N 1
ATOM 3823 C CA . ALA A 1 498 ? -4.790 -14.652 16.796 1.00 97.69 498 ALA A CA 1
ATOM 3824 C C . ALA A 1 498 ? -5.478 -15.819 17.527 1.00 97.69 498 ALA A C 1
ATOM 3826 O O . ALA A 1 498 ? -4.808 -16.722 18.030 1.00 97.69 498 ALA A O 1
ATOM 3827 N N . ALA A 1 499 ? -6.815 -15.880 17.490 1.00 97.88 499 ALA A N 1
ATOM 3828 C CA . ALA A 1 499 ? -7.575 -16.982 18.078 1.00 97.88 499 ALA A CA 1
ATOM 3829 C C . ALA A 1 499 ? -7.200 -18.346 17.475 1.00 97.88 499 ALA A C 1
ATOM 3831 O O . ALA A 1 499 ? -7.045 -19.329 18.206 1.00 97.88 499 ALA A O 1
ATOM 3832 N N . ALA A 1 500 ? -7.061 -18.425 16.149 1.00 96.06 500 ALA A N 1
ATOM 3833 C CA . ALA A 1 500 ? -6.689 -19.656 15.461 1.00 96.06 500 ALA A CA 1
ATOM 3834 C C . ALA A 1 500 ? -5.285 -20.122 15.872 1.00 96.06 500 ALA A C 1
ATOM 3836 O O . ALA A 1 500 ? -5.109 -21.282 16.243 1.00 96.06 500 ALA A O 1
ATOM 3837 N N . LEU A 1 501 ? -4.305 -19.218 15.882 1.00 96.12 501 LEU A N 1
ATOM 3838 C CA . LEU A 1 501 ? -2.922 -19.519 16.247 1.00 96.12 501 LEU A CA 1
ATOM 3839 C C . LEU A 1 501 ? -2.790 -19.967 17.703 1.00 96.12 501 LEU A C 1
ATOM 3841 O O . LEU A 1 501 ? -2.112 -20.959 17.974 1.00 96.12 501 LEU A O 1
ATOM 3845 N N . THR A 1 502 ? -3.498 -19.320 18.629 1.00 96.25 502 THR A N 1
ATOM 3846 C CA . THR A 1 502 ? -3.549 -19.758 20.029 1.00 96.25 502 THR A CA 1
ATOM 3847 C C . THR A 1 502 ? -4.098 -21.175 20.154 1.00 96.25 502 THR A C 1
ATOM 3849 O O . THR A 1 502 ? -3.516 -22.003 20.855 1.00 96.25 502 THR A O 1
ATOM 3852 N N . ARG A 1 503 ? -5.176 -21.506 19.429 1.00 95.00 503 ARG A N 1
ATOM 3853 C CA . ARG A 1 503 ? -5.737 -22.871 19.422 1.00 95.00 503 ARG A CA 1
ATOM 3854 C C . ARG A 1 503 ? -4.806 -23.895 18.776 1.00 95.00 503 ARG A C 1
ATOM 3856 O O . ARG A 1 503 ? -4.864 -25.066 19.141 1.00 95.00 503 ARG A O 1
ATOM 3863 N N . LEU A 1 504 ? -3.952 -23.460 17.853 1.00 94.81 504 LEU A N 1
ATOM 3864 C CA . LEU A 1 504 ? -2.912 -24.276 17.226 1.00 94.81 504 LEU A CA 1
ATOM 3865 C C . LEU A 1 504 ? -1.627 -24.376 18.064 1.00 94.81 504 LEU A C 1
ATOM 3867 O O . LEU A 1 504 ? -0.686 -25.037 17.630 1.00 94.81 504 LEU A O 1
ATOM 3871 N N . GLY A 1 505 ? -1.588 -23.776 19.258 1.00 93.06 505 GLY A N 1
ATOM 3872 C CA . GLY A 1 505 ? -0.479 -23.904 20.205 1.00 93.06 505 GLY A CA 1
ATOM 3873 C C . GLY A 1 505 ? 0.600 -22.826 20.099 1.00 93.06 505 GLY A C 1
ATOM 3874 O O . GLY A 1 505 ? 1.601 -22.935 20.799 1.00 93.06 505 GLY A O 1
ATOM 3875 N N . ALA A 1 506 ? 0.394 -21.769 19.305 1.00 94.19 506 ALA A N 1
ATOM 3876 C CA . ALA A 1 506 ? 1.380 -20.698 19.116 1.00 94.19 506 ALA A CA 1
ATOM 3877 C C . ALA A 1 506 ? 1.717 -19.914 20.402 1.00 94.19 506 ALA A C 1
ATOM 3879 O O . ALA A 1 506 ? 2.733 -19.224 20.444 1.00 94.19 506 ALA A O 1
ATOM 3880 N N . GLY A 1 507 ? 0.886 -20.040 21.441 1.00 93.81 507 GLY A N 1
ATOM 3881 C CA . GLY A 1 507 ? 0.944 -19.259 22.674 1.00 93.81 507 GLY A CA 1
ATOM 3882 C C . GLY A 1 507 ? -0.244 -18.305 22.793 1.00 93.81 507 GLY A C 1
ATOM 3883 O O . GLY A 1 507 ? -1.159 -18.318 21.965 1.00 93.81 507 GLY A O 1
ATOM 3884 N N . THR A 1 508 ? -0.248 -17.502 23.855 1.00 95.31 508 THR A N 1
ATOM 3885 C CA . THR A 1 508 ? -1.300 -16.506 24.121 1.00 95.31 508 THR A CA 1
ATOM 3886 C C . THR A 1 508 ? -0.831 -15.059 24.002 1.00 95.31 508 THR A C 1
ATOM 3888 O O . THR A 1 508 ? -1.667 -14.173 24.049 1.00 95.31 508 THR A O 1
ATOM 3891 N N . ASP A 1 509 ? 0.472 -14.814 23.859 1.00 96.06 509 ASP A N 1
ATOM 3892 C CA . ASP A 1 509 ? 1.054 -13.494 23.588 1.00 96.06 509 ASP A CA 1
ATOM 3893 C C . ASP A 1 509 ? 1.673 -13.549 22.189 1.00 96.06 509 ASP A C 1
ATOM 3895 O O . ASP A 1 509 ? 2.725 -14.159 21.990 1.00 96.06 509 ASP A O 1
ATOM 3899 N N . LEU A 1 510 ? 0.951 -13.034 21.195 1.00 96.25 510 LEU A N 1
ATOM 3900 C CA . LEU A 1 510 ? 1.286 -13.205 19.784 1.00 96.25 510 LEU A CA 1
ATOM 3901 C C . LEU A 1 510 ? 1.829 -11.905 19.201 1.00 96.25 510 LEU A C 1
ATOM 3903 O O . LEU A 1 510 ? 1.215 -10.856 19.334 1.00 96.25 510 LEU A O 1
ATOM 3907 N N . ALA A 1 511 ? 2.946 -11.998 18.486 1.00 96.06 511 ALA A N 1
ATOM 3908 C CA . ALA A 1 511 ? 3.523 -10.912 17.705 1.00 96.06 511 ALA A CA 1
ATOM 3909 C C . ALA A 1 511 ? 3.231 -11.173 16.229 1.00 96.06 511 ALA A C 1
ATOM 3911 O O . ALA A 1 511 ? 3.784 -12.119 15.652 1.00 96.06 511 ALA A O 1
ATOM 3912 N N . ILE A 1 512 ? 2.354 -10.363 15.640 1.00 96.44 512 ILE A N 1
ATOM 3913 C CA . ILE A 1 512 ? 1.906 -10.493 14.253 1.00 96.44 512 ILE A CA 1
ATOM 3914 C C . ILE A 1 512 ? 2.394 -9.268 13.481 1.00 96.44 512 ILE A C 1
ATOM 3916 O O . ILE A 1 512 ? 2.046 -8.138 13.805 1.00 96.44 512 ILE A O 1
ATOM 3920 N N . GLY A 1 513 ? 3.238 -9.476 12.474 1.00 94.75 513 GLY A N 1
ATOM 3921 C CA . GLY A 1 513 ? 3.661 -8.400 11.583 1.00 94.75 513 GLY A CA 1
ATOM 3922 C C . GLY A 1 513 ? 2.521 -7.976 10.661 1.00 94.75 513 GLY A C 1
ATOM 3923 O O . GLY A 1 513 ? 1.795 -8.832 10.172 1.00 94.75 513 GLY A O 1
ATOM 3924 N N . SER A 1 514 ? 2.382 -6.682 10.391 1.00 91.06 514 SER A N 1
ATOM 3925 C CA . SER A 1 514 ? 1.448 -6.164 9.386 1.00 91.06 514 SER A CA 1
ATOM 3926 C C . SER A 1 514 ? 2.131 -5.074 8.563 1.00 91.06 514 SER A C 1
ATOM 3928 O O . SER A 1 514 ? 2.654 -4.116 9.147 1.00 91.06 514 SER A O 1
ATOM 3930 N N . PRO A 1 515 ? 2.141 -5.159 7.223 1.00 88.38 515 PRO A N 1
ATOM 3931 C CA . PRO A 1 515 ? 2.635 -4.074 6.394 1.00 88.38 515 PRO A CA 1
ATOM 3932 C C . PRO A 1 515 ? 1.654 -2.894 6.413 1.00 88.38 515 PRO A C 1
ATOM 3934 O O . PRO A 1 515 ? 0.437 -3.067 6.466 1.00 88.38 515 PRO A O 1
ATOM 3937 N N . VAL A 1 516 ? 2.191 -1.682 6.319 1.00 82.69 516 VAL A N 1
ATOM 3938 C CA . VAL A 1 516 ? 1.433 -0.450 6.071 1.00 82.69 516 VAL A CA 1
ATOM 3939 C C . VAL A 1 516 ? 2.058 0.297 4.902 1.00 82.69 516 VAL A C 1
ATOM 3941 O O . VAL A 1 516 ? 3.262 0.218 4.681 1.00 82.69 516 VAL A O 1
ATOM 3944 N N . ALA A 1 517 ? 1.246 1.024 4.135 1.00 76.31 517 ALA A N 1
ATOM 3945 C CA . ALA A 1 517 ? 1.688 1.610 2.870 1.00 76.31 517 ALA A CA 1
ATOM 3946 C C . ALA A 1 517 ? 2.798 2.668 3.011 1.00 76.31 517 ALA A C 1
ATOM 3948 O O . ALA A 1 517 ? 3.564 2.850 2.073 1.00 76.31 517 ALA A O 1
ATOM 3949 N N . GLY A 1 518 ? 2.849 3.400 4.132 1.00 77.06 518 GLY A N 1
ATOM 3950 C CA . GLY A 1 518 ? 3.830 4.473 4.371 1.00 77.06 518 GLY A CA 1
ATOM 3951 C C . GLY A 1 518 ? 3.750 5.669 3.406 1.00 77.06 518 GLY A C 1
ATOM 3952 O O . GLY A 1 518 ? 4.653 6.502 3.376 1.00 77.06 518 GLY A O 1
ATOM 3953 N N . ARG A 1 519 ? 2.665 5.768 2.623 1.00 77.62 519 ARG A N 1
ATOM 3954 C CA . ARG A 1 519 ? 2.364 6.841 1.657 1.00 77.62 519 ARG A CA 1
ATOM 3955 C C . ARG A 1 519 ? 1.225 7.710 2.175 1.00 77.62 519 ARG A C 1
ATOM 3957 O O . ARG A 1 519 ? 0.097 7.645 1.690 1.00 77.62 519 ARG A O 1
ATOM 3964 N N . THR A 1 520 ? 1.506 8.451 3.234 1.00 69.25 520 THR A N 1
ATOM 3965 C CA . THR A 1 520 ? 0.523 9.317 3.890 1.00 69.25 520 THR A CA 1
ATOM 3966 C C . THR A 1 520 ? 0.275 10.599 3.089 1.00 69.25 520 THR A C 1
ATOM 3968 O O . THR A 1 520 ? -0.871 11.020 2.944 1.00 69.25 520 THR A O 1
ATOM 3971 N N . ASP A 1 521 ? 1.312 11.171 2.474 1.00 81.38 521 ASP A N 1
ATOM 3972 C CA . ASP A 1 521 ? 1.187 12.395 1.677 1.00 81.38 521 ASP A CA 1
ATOM 3973 C C . ASP A 1 521 ? 0.745 12.138 0.218 1.00 81.38 521 ASP A C 1
ATOM 3975 O O . ASP A 1 521 ? 1.203 11.201 -0.442 1.00 81.38 521 ASP A O 1
ATOM 3979 N N . GLU A 1 522 ? -0.129 13.002 -0.309 1.00 78.38 522 GLU A N 1
ATOM 3980 C CA . GLU A 1 522 ? -0.644 12.934 -1.684 1.00 78.38 522 GLU A CA 1
ATOM 3981 C C . GLU A 1 522 ? 0.451 13.094 -2.747 1.00 78.38 522 GLU A C 1
ATOM 3983 O O . GLU A 1 522 ? 0.371 12.450 -3.794 1.00 78.38 522 GLU A O 1
ATOM 3988 N N . ALA A 1 523 ? 1.510 13.856 -2.462 1.00 85.56 523 ALA A N 1
ATOM 3989 C CA . ALA A 1 523 ? 2.646 14.020 -3.365 1.00 85.56 523 ALA A CA 1
ATOM 3990 C C . ALA A 1 523 ? 3.394 12.702 -3.632 1.00 85.56 523 ALA A C 1
ATOM 3992 O O . ALA A 1 523 ? 4.109 12.599 -4.626 1.00 85.56 523 ALA A O 1
ATOM 3993 N N . LEU A 1 524 ? 3.223 11.690 -2.771 1.00 88.94 524 LEU A N 1
ATOM 3994 C CA . LEU A 1 524 ? 3.855 10.376 -2.899 1.00 88.94 524 LEU A CA 1
ATOM 3995 C C . LEU A 1 524 ? 2.993 9.365 -3.662 1.00 88.94 524 LEU A C 1
ATOM 3997 O O . LEU A 1 524 ? 3.474 8.272 -3.948 1.00 88.94 524 LEU A O 1
ATOM 4001 N N . ARG A 1 525 ? 1.729 9.684 -3.971 1.00 84.88 525 ARG A N 1
ATOM 4002 C CA . ARG A 1 525 ? 0.761 8.727 -4.535 1.00 84.88 525 ARG A CA 1
ATOM 4003 C C . ARG A 1 525 ? 1.256 8.094 -5.832 1.00 84.88 525 ARG A C 1
ATOM 4005 O O . ARG A 1 525 ? 1.245 6.875 -5.957 1.00 84.88 525 ARG A O 1
ATOM 4012 N N . ASP A 1 526 ? 1.730 8.925 -6.752 1.00 89.69 526 ASP A N 1
ATOM 4013 C CA . ASP A 1 526 ? 2.072 8.501 -8.111 1.00 89.69 526 ASP A CA 1
ATOM 4014 C C . ASP A 1 526 ? 3.531 8.037 -8.242 1.00 89.69 526 ASP A C 1
ATOM 4016 O O . ASP A 1 526 ? 3.983 7.742 -9.344 1.00 89.69 526 ASP A O 1
ATOM 4020 N N . LEU A 1 527 ? 4.301 7.997 -7.148 1.00 93.31 527 LEU A N 1
ATOM 4021 C CA . LEU A 1 527 ? 5.713 7.608 -7.183 1.00 93.31 527 LEU A CA 1
ATOM 4022 C C . LEU A 1 527 ? 5.869 6.087 -7.187 1.00 93.31 527 LEU A C 1
ATOM 4024 O O . LEU A 1 527 ? 5.357 5.398 -6.306 1.00 93.31 527 LEU A O 1
ATOM 4028 N N . VAL A 1 528 ? 6.703 5.558 -8.076 1.00 96.06 528 VAL A N 1
ATOM 4029 C CA . VAL A 1 528 ? 7.295 4.231 -7.869 1.00 96.06 528 VAL A CA 1
ATOM 4030 C C . VAL A 1 528 ? 8.398 4.354 -6.818 1.00 96.06 528 VAL A C 1
ATOM 4032 O O . VAL A 1 528 ? 9.236 5.250 -6.904 1.00 96.06 528 VAL A O 1
ATOM 4035 N N . GLY A 1 529 ? 8.384 3.486 -5.807 1.00 95.44 529 GLY A N 1
ATOM 4036 C CA . GLY A 1 529 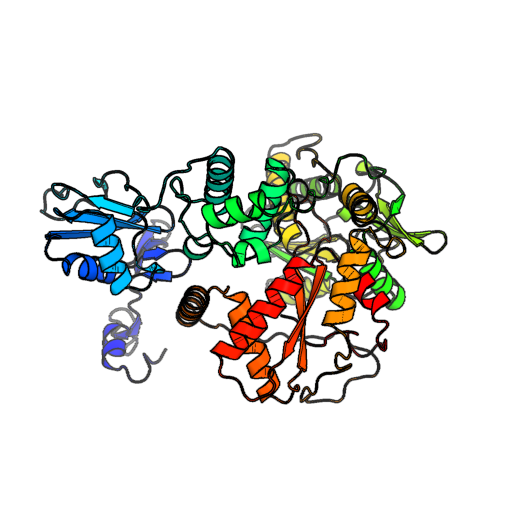? 9.354 3.495 -4.711 1.00 95.44 529 GLY A CA 1
ATOM 4037 C C . GLY A 1 529 ? 8.987 2.516 -3.596 1.00 95.44 529 GLY A C 1
ATOM 4038 O O . GLY A 1 529 ? 7.910 1.928 -3.609 1.00 95.44 529 GLY A O 1
ATOM 4039 N N . PHE A 1 530 ? 9.875 2.341 -2.615 1.00 95.38 530 PHE A N 1
ATOM 4040 C CA . PHE A 1 530 ? 9.631 1.454 -1.473 1.00 95.38 530 PHE A CA 1
ATOM 4041 C C . PHE A 1 530 ? 9.201 2.241 -0.233 1.00 95.38 530 PHE A C 1
ATOM 4043 O O . PHE A 1 530 ? 10.047 2.771 0.484 1.00 95.38 530 PHE A O 1
ATOM 4050 N N . PHE A 1 531 ? 7.899 2.356 0.018 1.00 91.19 531 PHE A N 1
ATOM 4051 C CA . PHE A 1 531 ? 7.377 3.143 1.145 1.00 91.19 531 PHE A CA 1
ATOM 4052 C C . PHE A 1 531 ? 6.837 2.280 2.284 1.00 91.19 531 PHE A C 1
ATOM 4054 O O . PHE A 1 531 ? 6.585 2.794 3.372 1.00 91.19 531 PHE A O 1
ATOM 4061 N N . VAL A 1 532 ? 6.676 0.975 2.046 1.00 89.31 532 VAL A N 1
ATOM 4062 C CA . VAL A 1 532 ? 6.094 0.051 3.019 1.00 89.31 532 VAL A CA 1
ATOM 4063 C C . VAL A 1 532 ? 6.882 0.083 4.322 1.00 89.31 532 VAL A C 1
ATOM 4065 O O . VAL A 1 532 ? 8.089 -0.157 4.346 1.00 89.31 532 VAL A O 1
ATOM 4068 N N . ASN A 1 533 ? 6.162 0.329 5.410 1.00 89.06 533 ASN A N 1
ATOM 4069 C CA . ASN A 1 533 ? 6.648 0.107 6.761 1.00 89.06 533 ASN A CA 1
ATOM 4070 C C . ASN A 1 533 ? 5.992 -1.159 7.330 1.00 89.06 533 ASN A C 1
ATOM 4072 O O . ASN A 1 533 ? 5.013 -1.670 6.782 1.00 89.06 533 ASN A O 1
ATOM 4076 N N . THR A 1 534 ? 6.528 -1.700 8.416 1.00 90.25 534 THR A N 1
ATOM 4077 C CA . THR A 1 534 ? 5.984 -2.896 9.066 1.00 90.25 534 THR A CA 1
ATOM 4078 C C . THR A 1 534 ? 5.709 -2.608 10.529 1.00 90.25 534 THR A C 1
ATOM 4080 O O . THR A 1 534 ? 6.597 -2.158 11.244 1.00 90.25 534 THR A O 1
ATOM 4083 N N . LEU A 1 535 ? 4.490 -2.898 10.972 1.00 91.69 535 LEU A N 1
ATOM 4084 C CA . LEU A 1 535 ? 4.071 -2.764 12.363 1.00 91.69 535 LEU A CA 1
ATOM 4085 C C . LEU A 1 535 ? 4.053 -4.135 13.035 1.00 91.69 535 LEU A C 1
ATOM 4087 O O . LEU A 1 535 ? 3.828 -5.148 12.371 1.00 91.69 535 LEU A O 1
ATOM 4091 N N . VAL A 1 536 ? 4.280 -4.167 14.347 1.00 95.56 536 VAL A N 1
ATOM 4092 C CA . VAL A 1 536 ? 4.166 -5.389 15.153 1.00 95.56 536 VAL A CA 1
ATOM 4093 C C . VAL A 1 536 ? 2.908 -5.289 16.003 1.00 95.56 536 VAL A C 1
ATOM 4095 O O . VAL A 1 536 ? 2.848 -4.523 16.959 1.00 95.56 536 VAL A O 1
ATOM 4098 N N . LEU A 1 537 ? 1.897 -6.068 15.645 1.00 95.00 537 LEU A N 1
ATOM 4099 C CA . LEU A 1 537 ? 0.631 -6.151 16.353 1.00 95.00 537 LEU A CA 1
ATOM 4100 C C . LEU A 1 537 ? 0.775 -7.200 17.458 1.00 95.00 537 LEU A C 1
ATOM 4102 O O . LEU A 1 537 ? 0.780 -8.405 17.189 1.00 95.00 537 LEU A O 1
ATOM 4106 N N . ARG A 1 538 ? 0.982 -6.736 18.695 1.00 96.44 538 ARG A N 1
ATOM 4107 C CA . ARG A 1 538 ? 1.070 -7.604 19.872 1.00 96.44 538 ARG A CA 1
ATOM 4108 C C . ARG A 1 538 ? -0.323 -7.872 20.432 1.00 96.44 538 ARG A C 1
ATOM 4110 O O . ARG A 1 538 ? -0.978 -6.964 20.945 1.00 96.44 538 ARG A O 1
ATOM 4117 N N . THR A 1 539 ? -0.756 -9.122 20.356 1.00 95.31 539 THR A N 1
ATOM 4118 C CA . THR A 1 539 ? -2.131 -9.520 20.659 1.00 95.31 539 THR A CA 1
ATOM 4119 C C . THR A 1 539 ? -2.161 -10.559 21.766 1.00 95.31 539 THR A C 1
ATOM 4121 O O . THR A 1 539 ? -1.653 -11.671 21.611 1.00 95.31 539 THR A O 1
ATOM 4124 N N . ASP A 1 540 ? -2.797 -10.188 22.879 1.00 96.00 540 ASP A N 1
ATOM 4125 C CA . ASP A 1 540 ? -2.976 -11.036 24.054 1.00 96.00 540 ASP A CA 1
ATOM 4126 C C . ASP A 1 540 ? -4.326 -11.771 24.038 1.00 96.00 540 ASP A C 1
ATOM 4128 O O . ASP A 1 540 ? -5.407 -11.175 24.116 1.00 96.00 540 ASP A O 1
ATOM 4132 N N . THR A 1 541 ? -4.257 -13.097 24.019 1.00 97.06 541 THR A N 1
ATOM 4133 C CA . THR A 1 541 ? -5.405 -14.006 24.067 1.00 97.06 541 THR A CA 1
ATOM 4134 C C . THR A 1 541 ? -5.538 -14.717 25.421 1.00 97.06 541 THR A C 1
ATOM 4136 O O . THR A 1 541 ? -6.255 -15.721 25.522 1.00 97.06 541 THR A O 1
ATOM 4139 N N . THR A 1 542 ? -4.824 -14.279 26.466 1.00 96.50 542 THR A N 1
ATOM 4140 C CA . THR A 1 542 ? -4.914 -14.895 27.799 1.00 96.50 542 THR A CA 1
ATOM 4141 C C . THR A 1 542 ? -6.316 -14.765 28.404 1.00 96.50 542 THR A C 1
ATOM 4143 O O . THR A 1 542 ? -7.085 -13.847 28.103 1.00 96.50 542 THR A O 1
ATOM 4146 N N . GLY A 1 543 ? -6.658 -15.714 29.282 1.00 96.00 543 GLY A N 1
ATOM 4147 C CA . GLY A 1 543 ? -7.921 -15.710 30.029 1.00 96.00 543 GLY A CA 1
ATOM 4148 C C . GLY A 1 543 ? -9.109 -16.364 29.318 1.00 96.00 543 GLY A C 1
ATOM 4149 O O . GLY A 1 543 ? -10.204 -16.336 29.868 1.00 96.00 543 GLY A O 1
ATOM 4150 N N . ASN A 1 544 ? -8.901 -16.988 28.149 1.00 94.31 544 ASN A N 1
ATOM 4151 C CA . ASN A 1 544 ? -9.962 -17.607 27.338 1.00 94.31 544 ASN A CA 1
ATOM 4152 C C . ASN A 1 544 ? -11.126 -16.628 27.051 1.00 94.31 544 ASN A C 1
ATOM 4154 O O . ASN A 1 544 ? -12.268 -16.908 27.430 1.00 94.31 544 ASN A O 1
ATOM 4158 N N . PRO A 1 545 ? -10.837 -15.471 26.423 1.00 97.50 545 PRO A N 1
ATOM 4159 C CA . PRO A 1 545 ? -11.846 -14.457 26.150 1.00 97.50 545 PRO A CA 1
ATOM 4160 C C . PRO A 1 545 ? -12.884 -14.960 25.141 1.00 97.50 545 PRO A C 1
ATOM 4162 O O . PRO A 1 545 ? -12.626 -15.839 24.312 1.00 97.50 545 PRO A O 1
ATOM 4165 N N . THR A 1 546 ? -14.062 -14.349 25.167 1.00 98.00 546 THR A N 1
ATOM 4166 C CA . THR A 1 546 ? -14.998 -14.413 24.046 1.00 98.00 546 THR A CA 1
ATOM 4167 C C . THR A 1 546 ? -14.378 -13.773 22.801 1.00 98.00 546 THR A C 1
ATOM 4169 O O . THR A 1 546 ? -13.459 -12.957 22.882 1.00 98.00 546 THR A O 1
ATOM 4172 N N . PHE A 1 547 ? -14.907 -14.096 21.617 1.00 97.69 547 PHE A N 1
ATOM 4173 C CA . PHE A 1 547 ? -14.409 -13.480 20.383 1.00 97.69 547 PHE A CA 1
ATOM 4174 C C . PHE A 1 547 ? -14.579 -11.954 20.383 1.00 97.69 547 PHE A C 1
ATOM 4176 O O . PHE A 1 547 ? -13.725 -11.249 19.863 1.00 97.69 547 PHE A O 1
ATOM 4183 N N . ARG A 1 548 ? -15.654 -11.443 20.997 1.00 96.12 548 ARG A N 1
ATOM 4184 C CA . ARG A 1 548 ? -15.917 -10.004 21.094 1.00 96.12 548 ARG A CA 1
ATOM 4185 C C . ARG A 1 548 ? -14.876 -9.292 21.962 1.00 96.12 548 ARG A C 1
ATOM 4187 O O . ARG A 1 548 ? -14.349 -8.273 21.542 1.00 96.12 548 ARG A O 1
ATOM 4194 N N . GLU A 1 549 ? -14.527 -9.864 23.112 1.00 97.38 549 GLU A N 1
ATOM 4195 C CA . GLU A 1 549 ? -13.459 -9.327 23.970 1.00 97.38 549 GLU A CA 1
ATOM 4196 C C . GLU A 1 549 ? -12.094 -9.380 23.271 1.00 97.38 549 GLU A C 1
ATOM 4198 O O . GLU A 1 549 ? -11.310 -8.440 23.369 1.00 97.38 549 GLU A O 1
ATOM 4203 N N . LEU A 1 550 ? -11.799 -10.454 22.529 1.00 98.12 550 LEU A N 1
ATOM 4204 C CA . LEU A 1 550 ? -10.563 -10.530 21.747 1.00 98.12 550 LEU A CA 1
ATOM 4205 C C . LEU A 1 550 ? -10.537 -9.498 20.611 1.00 98.12 550 LEU A C 1
ATOM 4207 O O . LEU A 1 550 ? -9.498 -8.889 20.369 1.00 98.12 550 LEU A O 1
ATOM 4211 N N . LEU A 1 551 ? -11.664 -9.285 19.931 1.00 95.50 551 LEU A N 1
ATOM 4212 C CA . LEU A 1 551 ? -11.796 -8.263 18.896 1.00 95.50 551 LEU A CA 1
ATOM 4213 C C . LEU A 1 551 ? -11.572 -6.859 19.465 1.00 95.50 551 LEU A C 1
ATOM 4215 O O . LEU A 1 551 ? -10.882 -6.060 18.844 1.00 95.50 551 LEU A O 1
ATOM 4219 N N . GLU A 1 552 ? -12.091 -6.573 20.658 1.00 92.44 552 GLU A N 1
ATOM 4220 C CA . GLU A 1 552 ? -11.846 -5.306 21.349 1.00 92.44 552 GLU A CA 1
ATOM 4221 C C . GLU A 1 552 ? -10.355 -5.104 21.668 1.00 92.44 552 GLU A C 1
ATOM 4223 O O . GLU A 1 552 ? -9.812 -4.028 21.406 1.00 92.44 552 GLU A O 1
ATOM 4228 N N . ARG A 1 553 ? -9.665 -6.148 22.151 1.00 95.94 553 ARG A N 1
ATOM 4229 C CA . ARG A 1 553 ? -8.208 -6.112 22.380 1.00 95.94 553 ARG A CA 1
ATOM 4230 C C . ARG A 1 553 ? -7.434 -5.876 21.084 1.00 95.94 553 ARG A C 1
ATOM 4232 O O . ARG A 1 553 ? -6.595 -4.985 21.038 1.00 95.94 553 ARG A O 1
ATOM 4239 N N . ALA A 1 554 ? -7.742 -6.636 20.031 1.00 93.06 554 ALA A N 1
ATOM 4240 C CA . ALA A 1 554 ? -7.096 -6.496 18.726 1.00 93.06 554 ALA A CA 1
ATOM 4241 C C . ALA A 1 554 ? -7.321 -5.096 18.140 1.00 93.06 554 ALA A C 1
ATOM 4243 O O . ALA A 1 554 ? -6.378 -4.462 17.682 1.00 93.06 554 ALA A O 1
ATOM 4244 N N . ARG A 1 555 ? -8.546 -4.564 18.235 1.00 88.12 555 ARG A N 1
ATOM 4245 C CA . ARG A 1 555 ? -8.870 -3.188 17.843 1.00 88.12 555 ARG A CA 1
ATOM 4246 C C . ARG A 1 555 ? -8.000 -2.181 18.590 1.00 88.12 555 ARG A C 1
ATOM 4248 O O . ARG A 1 555 ? -7.461 -1.281 17.957 1.00 88.12 555 ARG A O 1
ATOM 4255 N N . ALA A 1 556 ? -7.864 -2.308 19.910 1.00 88.12 556 ALA A N 1
ATOM 4256 C CA . ALA A 1 556 ? -7.033 -1.402 20.699 1.00 88.12 556 ALA A CA 1
ATOM 4257 C C . ALA A 1 556 ? -5.559 -1.452 20.257 1.00 88.12 556 ALA A C 1
ATOM 4259 O O . ALA A 1 556 ? -4.996 -0.401 19.952 1.00 88.12 556 ALA A O 1
ATOM 4260 N N . THR A 1 557 ? -4.986 -2.655 20.129 1.00 91.06 557 THR A N 1
ATOM 4261 C CA . THR A 1 557 ? -3.618 -2.868 19.626 1.00 91.06 557 THR A CA 1
ATOM 4262 C C . THR A 1 557 ? -3.422 -2.252 18.241 1.00 91.06 557 THR A C 1
ATOM 4264 O O . THR A 1 557 ? -2.453 -1.528 18.021 1.00 91.06 557 THR A O 1
ATOM 4267 N N . ASP A 1 558 ? -4.340 -2.510 17.309 1.00 86.88 558 ASP A N 1
ATOM 4268 C CA . ASP A 1 558 ? -4.243 -2.031 15.930 1.00 86.88 558 ASP A CA 1
ATOM 4269 C C . ASP A 1 558 ? -4.290 -0.504 15.872 1.00 86.88 558 ASP A C 1
ATOM 4271 O O . ASP A 1 558 ? -3.502 0.120 15.164 1.00 86.88 558 ASP A O 1
ATOM 4275 N N . LEU A 1 559 ? -5.187 0.121 16.639 1.00 82.94 559 LEU A N 1
ATOM 4276 C CA . LEU A 1 559 ? -5.305 1.578 16.689 1.00 82.94 559 LEU A CA 1
ATOM 4277 C C . LEU A 1 559 ? -4.072 2.246 17.299 1.00 82.94 559 LEU A C 1
ATOM 4279 O O . LEU A 1 559 ? -3.652 3.285 16.789 1.00 82.94 559 LEU A O 1
ATOM 4283 N N . ASP A 1 560 ? -3.480 1.657 18.340 1.00 86.25 560 ASP A N 1
ATOM 4284 C CA . ASP A 1 560 ? -2.216 2.143 18.902 1.00 86.25 560 ASP A CA 1
ATOM 4285 C C . ASP A 1 560 ? -1.070 1.997 17.898 1.00 86.25 560 ASP A C 1
ATOM 4287 O O . ASP A 1 560 ? -0.374 2.969 17.603 1.00 86.25 560 ASP A O 1
ATOM 4291 N N . ALA A 1 561 ? -0.930 0.825 17.277 1.00 86.88 561 ALA A N 1
ATOM 4292 C CA . ALA A 1 561 ? 0.076 0.584 16.247 1.00 86.88 561 ALA A CA 1
ATOM 4293 C C . ALA A 1 561 ? -0.049 1.573 15.073 1.00 86.88 561 ALA A C 1
ATOM 4295 O O . ALA A 1 561 ? 0.945 2.140 14.617 1.00 86.88 561 ALA A O 1
ATOM 4296 N N . PHE A 1 562 ? -1.271 1.825 14.596 1.00 81.38 562 PHE A N 1
ATOM 4297 C CA . PHE A 1 562 ? -1.535 2.772 13.514 1.00 81.38 562 PHE A CA 1
ATOM 4298 C C . PHE A 1 562 ? -1.308 4.233 13.910 1.00 81.38 562 PHE A C 1
ATOM 4300 O O . PHE A 1 562 ? -0.914 5.035 13.058 1.00 81.38 562 PHE A O 1
ATOM 4307 N N . ALA A 1 563 ? -1.542 4.605 15.171 1.00 81.75 563 ALA A N 1
ATOM 4308 C CA . ALA A 1 563 ? -1.217 5.939 15.672 1.00 81.75 563 ALA A CA 1
ATOM 4309 C C . ALA A 1 563 ? 0.299 6.201 15.671 1.00 81.75 563 ALA A C 1
ATOM 4311 O O . ALA A 1 563 ? 0.708 7.348 15.498 1.00 81.75 563 ALA A O 1
ATOM 4312 N N . HIS A 1 564 ? 1.095 5.131 15.770 1.00 88.12 564 HIS A N 1
ATOM 4313 C CA . HIS A 1 564 ? 2.554 5.159 15.860 1.00 88.12 564 HIS A CA 1
ATOM 4314 C C . HIS A 1 564 ? 3.278 4.589 14.626 1.00 88.12 564 HIS A C 1
ATOM 4316 O O . HIS A 1 564 ? 4.429 4.144 14.690 1.00 88.12 564 HIS A O 1
ATOM 4322 N N . GLN A 1 565 ? 2.609 4.600 13.468 1.00 85.94 565 GLN A N 1
ATOM 4323 C CA . GLN A 1 565 ? 3.110 3.985 12.231 1.00 85.94 565 GLN A CA 1
ATOM 4324 C C . GLN A 1 565 ? 4.295 4.718 11.579 1.00 85.94 565 GLN A C 1
ATOM 4326 O O . GLN A 1 565 ? 4.924 4.174 10.669 1.00 85.94 565 GLN A O 1
ATOM 4331 N N . ASP A 1 566 ? 4.582 5.948 12.017 1.00 87.12 566 ASP A N 1
ATOM 4332 C CA . ASP A 1 566 ? 5.658 6.786 11.478 1.00 87.12 566 ASP A CA 1
ATOM 4333 C C . ASP A 1 566 ? 7.051 6.302 11.925 1.00 87.12 566 ASP A C 1
ATOM 4335 O O . ASP A 1 566 ? 8.055 6.663 11.307 1.00 87.12 566 ASP A O 1
ATOM 4339 N N . ALA A 1 567 ? 7.124 5.462 12.968 1.00 89.88 567 ALA A N 1
ATOM 4340 C CA . ALA A 1 567 ? 8.368 4.852 13.430 1.00 89.88 567 ALA A CA 1
ATOM 4341 C C . ALA A 1 567 ? 8.895 3.852 12.388 1.00 89.88 567 ALA A C 1
ATOM 4343 O O . ALA A 1 567 ? 8.231 2.844 12.126 1.00 89.88 567 ALA A O 1
ATOM 4344 N N . PRO A 1 568 ? 10.092 4.051 11.811 1.00 92.19 568 PRO A N 1
ATOM 4345 C CA . PRO A 1 568 ? 10.665 3.062 10.912 1.00 92.19 568 PRO A CA 1
ATOM 4346 C C . PRO A 1 568 ? 10.926 1.748 11.653 1.00 92.19 568 PRO A C 1
ATOM 4348 O O . PRO A 1 568 ? 11.581 1.752 12.698 1.00 92.19 568 PRO A O 1
ATOM 4351 N N . PHE A 1 569 ? 10.463 0.626 11.093 1.00 91.38 569 PHE A N 1
ATOM 4352 C CA . PHE A 1 569 ? 10.601 -0.700 11.708 1.00 91.38 569 PHE A CA 1
ATOM 4353 C C . PHE A 1 569 ? 12.036 -1.012 12.166 1.00 91.38 569 PHE A C 1
ATOM 4355 O O . PHE A 1 569 ? 12.238 -1.569 13.242 1.00 91.38 569 PHE A O 1
ATOM 4362 N N . ASP A 1 570 ? 13.043 -0.632 11.380 1.00 87.25 570 ASP A N 1
ATOM 4363 C CA . ASP A 1 570 ? 14.447 -0.907 11.703 1.00 87.25 570 ASP A CA 1
ATOM 4364 C C . ASP A 1 570 ? 14.943 -0.150 12.929 1.00 87.25 570 ASP A C 1
ATOM 4366 O O . ASP A 1 570 ? 15.707 -0.693 13.718 1.00 87.25 570 ASP A O 1
ATOM 4370 N N . LEU A 1 571 ? 14.453 1.070 13.145 1.00 91.81 571 LEU A N 1
ATOM 4371 C CA . LEU A 1 571 ? 14.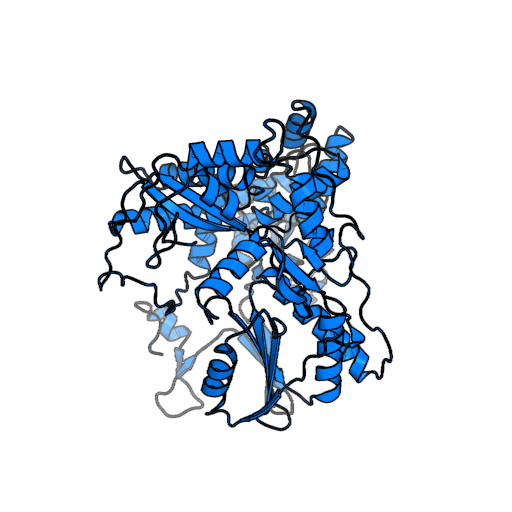804 1.834 14.337 1.00 91.81 571 LEU A CA 1
ATOM 4372 C C . LEU A 1 571 ? 14.097 1.280 15.577 1.00 91.81 571 LEU A C 1
ATOM 4374 O O . LEU A 1 571 ? 14.683 1.264 16.659 1.00 91.81 571 LEU A O 1
ATOM 4378 N N . VAL A 1 572 ? 12.873 0.761 15.422 1.00 93.31 572 VAL A N 1
ATOM 4379 C CA . VAL A 1 572 ? 12.190 -0.002 16.482 1.00 93.31 572 VAL A CA 1
ATOM 4380 C C . VAL A 1 572 ? 12.996 -1.257 16.826 1.00 93.31 572 VAL A C 1
ATOM 4382 O O . VAL A 1 572 ? 13.247 -1.534 17.998 1.00 93.31 572 VAL A O 1
ATOM 4385 N N . LEU A 1 573 ? 13.460 -1.988 15.811 1.00 90.69 573 LEU A N 1
ATOM 4386 C CA . LEU A 1 573 ? 14.289 -3.177 15.978 1.00 90.69 573 LEU A CA 1
ATOM 4387 C C . LEU A 1 573 ? 15.617 -2.869 16.687 1.00 90.69 573 LEU A C 1
ATOM 4389 O O . LEU A 1 573 ? 16.013 -3.613 17.585 1.00 90.69 573 LEU A O 1
ATOM 4393 N N . ASP A 1 574 ? 16.303 -1.799 16.289 1.00 89.50 574 ASP A N 1
ATOM 4394 C CA . ASP A 1 574 ? 17.560 -1.368 16.903 1.00 89.50 574 ASP A CA 1
ATOM 4395 C C . ASP A 1 574 ? 17.357 -0.940 18.364 1.00 89.50 574 ASP A C 1
ATOM 4397 O O . ASP A 1 574 ? 18.162 -1.297 19.222 1.00 89.50 574 ASP A O 1
ATOM 4401 N N . THR A 1 575 ? 16.245 -0.260 18.665 1.00 90.69 575 THR A N 1
ATOM 4402 C CA . THR A 1 575 ? 15.897 0.186 20.026 1.00 90.69 575 THR A CA 1
ATOM 4403 C C . THR A 1 575 ? 15.585 -0.988 20.956 1.00 90.69 575 THR A C 1
ATOM 4405 O O . THR A 1 575 ? 16.021 -1.003 22.105 1.00 90.69 575 THR A O 1
ATOM 4408 N N . LEU A 1 576 ? 14.853 -1.996 20.467 1.00 90.88 576 LEU A N 1
ATOM 4409 C CA . LEU A 1 576 ? 14.526 -3.200 21.242 1.00 90.88 576 LEU A CA 1
ATOM 4410 C C . LEU A 1 576 ? 15.716 -4.152 21.402 1.00 90.88 576 LEU A C 1
ATOM 4412 O O . LEU A 1 576 ? 15.749 -4.936 22.348 1.00 90.88 576 LEU A O 1
ATOM 4416 N N . ASN A 1 577 ? 16.668 -4.103 20.465 1.00 89.06 577 ASN A N 1
ATOM 4417 C CA . ASN A 1 577 ? 17.857 -4.951 20.410 1.00 89.06 577 ASN A CA 1
ATOM 4418 C C . ASN A 1 577 ? 17.579 -6.451 20.690 1.00 89.06 577 ASN A C 1
ATOM 4420 O O . ASN A 1 577 ? 18.210 -7.047 21.570 1.00 89.06 577 ASN A O 1
ATOM 4424 N N . PRO A 1 578 ? 16.632 -7.088 19.971 1.00 89.00 578 PRO A N 1
ATOM 4425 C CA . PRO A 1 578 ? 16.307 -8.491 20.191 1.00 89.00 578 PRO A CA 1
ATOM 4426 C C . PRO A 1 578 ? 17.420 -9.409 19.679 1.00 89.00 578 PRO A C 1
ATOM 4428 O O . PRO A 1 578 ? 18.247 -9.034 18.841 1.00 89.00 578 PRO A O 1
ATOM 4431 N N . THR A 1 579 ? 17.383 -10.667 20.117 1.00 87.38 579 THR A N 1
ATOM 4432 C CA . THR A 1 579 ? 18.277 -11.717 19.624 1.00 87.38 579 THR A CA 1
ATOM 4433 C C . THR A 1 579 ? 18.165 -11.868 18.100 1.00 87.38 579 THR A C 1
ATOM 4435 O O . THR A 1 579 ? 17.148 -12.311 17.561 1.00 87.38 579 THR A O 1
ATOM 4438 N N . ARG A 1 580 ? 19.243 -11.529 17.380 1.00 86.75 580 ARG A N 1
ATOM 4439 C CA . ARG A 1 580 ? 19.328 -11.658 15.917 1.00 86.75 580 ARG A CA 1
ATOM 4440 C C . ARG A 1 580 ? 19.804 -13.055 15.534 1.00 86.75 580 ARG A C 1
ATOM 4442 O O . ARG A 1 580 ? 20.825 -13.534 16.022 1.00 86.75 580 ARG A O 1
ATOM 4449 N N . THR A 1 581 ? 19.083 -13.699 14.621 1.00 88.62 581 THR A N 1
ATOM 4450 C CA . THR A 1 581 ? 19.446 -15.015 14.079 1.00 88.62 581 THR A CA 1
ATOM 4451 C C . THR A 1 581 ? 19.242 -15.028 12.569 1.00 88.62 581 THR A C 1
ATOM 4453 O O . THR A 1 581 ? 18.410 -14.291 12.049 1.00 88.62 581 THR A O 1
ATOM 4456 N N . LEU A 1 582 ? 19.953 -15.907 11.863 1.00 86.69 582 LEU A N 1
ATOM 4457 C CA . LEU A 1 582 ? 19.727 -16.135 10.431 1.00 86.69 582 LEU A CA 1
ATOM 4458 C C . LEU A 1 582 ? 18.535 -17.070 10.158 1.00 86.69 582 LEU A C 1
ATOM 4460 O O . LEU A 1 582 ? 18.192 -17.314 9.004 1.00 86.69 582 LEU A O 1
ATOM 4464 N N . ALA A 1 583 ? 17.931 -17.645 11.200 1.00 89.06 583 ALA A N 1
ATOM 4465 C CA . ALA A 1 583 ? 16.917 -18.691 11.092 1.00 89.06 583 ALA A CA 1
ATOM 4466 C C . ALA A 1 583 ? 15.482 -18.145 11.017 1.00 89.06 583 ALA A C 1
ATOM 4468 O O . ALA A 1 583 ? 14.591 -18.808 10.475 1.00 89.06 583 ALA A O 1
ATOM 4469 N N . ARG A 1 584 ? 15.235 -16.970 11.606 1.00 89.44 584 ARG A N 1
ATOM 4470 C CA . ARG A 1 584 ? 13.901 -16.372 11.739 1.00 89.44 584 ARG A CA 1
ATOM 4471 C C . ARG A 1 584 ? 13.969 -14.852 11.806 1.00 89.44 584 ARG A C 1
ATOM 4473 O O . ARG A 1 584 ? 14.998 -14.277 12.146 1.00 89.44 584 ARG A O 1
ATOM 4480 N N . HIS A 1 585 ? 12.833 -14.228 11.527 1.00 89.69 585 HIS A N 1
ATOM 4481 C CA . HIS A 1 585 ? 12.658 -12.791 11.664 1.00 89.69 585 HIS A CA 1
ATOM 4482 C C . HIS A 1 585 ? 12.641 -12.379 13.159 1.00 89.69 585 HIS A C 1
ATOM 4484 O O . HIS A 1 585 ? 12.087 -13.124 13.978 1.00 89.69 585 HIS A O 1
ATOM 4490 N N . PRO A 1 586 ? 13.271 -11.242 13.530 1.00 88.38 586 PRO A N 1
ATOM 4491 C CA . PRO A 1 586 ? 13.661 -10.951 14.915 1.00 88.38 586 PRO A CA 1
ATOM 4492 C C . PRO A 1 586 ? 12.523 -10.571 15.873 1.00 88.38 586 PRO A C 1
ATOM 4494 O O . PRO A 1 586 ? 12.696 -10.742 17.072 1.00 88.38 586 PRO A O 1
ATOM 4497 N N . LEU A 1 587 ? 11.386 -10.065 15.376 1.00 92.00 587 LEU A N 1
ATOM 4498 C CA . LEU A 1 587 ? 10.263 -9.628 16.232 1.00 92.00 587 LEU A CA 1
ATOM 4499 C C . LEU A 1 587 ? 8.976 -10.443 16.057 1.00 92.00 587 LEU A C 1
ATOM 4501 O O . LEU A 1 587 ? 8.135 -10.471 16.942 1.00 92.00 587 LEU A O 1
ATOM 4505 N N . PHE A 1 588 ? 8.796 -11.101 14.916 1.00 94.00 588 PHE A N 1
ATOM 4506 C CA . PHE A 1 588 ? 7.591 -11.878 14.622 1.00 94.00 588 PHE A CA 1
ATOM 4507 C C . PHE A 1 588 ? 7.905 -12.953 13.589 1.00 94.00 588 PHE A C 1
ATOM 4509 O O . PHE A 1 588 ? 8.811 -12.776 12.778 1.00 94.00 588 PHE A O 1
ATOM 4516 N N . GLN A 1 589 ? 7.154 -14.056 13.596 1.00 92.88 589 GLN A N 1
ATOM 4517 C CA . GLN A 1 589 ? 7.262 -15.141 12.604 1.00 92.88 589 GLN A CA 1
ATOM 4518 C C . GLN A 1 589 ? 5.946 -15.394 11.856 1.00 92.88 589 GLN A C 1
ATOM 4520 O O . GLN A 1 589 ? 5.853 -16.323 11.058 1.00 92.88 589 GLN A O 1
ATOM 4525 N N . ILE A 1 590 ? 4.945 -14.557 12.122 1.00 94.75 590 ILE A N 1
ATOM 4526 C CA . ILE A 1 590 ? 3.625 -14.553 11.502 1.00 94.75 590 ILE A CA 1
ATOM 4527 C C . ILE A 1 590 ? 3.429 -13.150 10.933 1.00 94.75 590 ILE A C 1
ATOM 4529 O O . ILE A 1 590 ? 3.691 -12.173 11.632 1.00 94.75 590 ILE A O 1
ATOM 4533 N N . CYS A 1 591 ? 2.993 -13.058 9.681 1.00 93.50 591 CYS A N 1
ATOM 4534 C CA . CYS A 1 591 ? 2.630 -11.801 9.038 1.00 93.50 591 CYS A CA 1
ATOM 4535 C C . CYS A 1 591 ? 1.183 -11.905 8.560 1.00 93.50 591 CYS A C 1
ATOM 4537 O O . CYS A 1 591 ? 0.797 -12.962 8.051 1.00 93.50 591 CYS A O 1
ATOM 4539 N N . LEU A 1 592 ? 0.420 -10.834 8.755 1.00 86.69 592 LEU A N 1
ATOM 4540 C CA . LEU A 1 592 ? -0.950 -10.665 8.286 1.00 86.69 592 LEU A CA 1
ATOM 4541 C C . LEU A 1 592 ? -0.995 -9.782 7.039 1.00 86.69 592 LEU A C 1
ATOM 4543 O O . LEU A 1 592 ? -0.197 -8.816 6.980 1.00 86.69 592 LEU A O 1
#

pLDDT: mean 87.76, std 8.86, range [50.94, 98.44]

Solvent-accessible surface area (backbone atoms only — not comparable to full-atom values): 33399 Å² total; per-residue (Å²): 136,94,66,51,88,99,32,67,70,60,24,56,71,31,51,30,82,32,90,87,58,61,93,90,42,65,39,73,65,84,50,64,37,65,48,67,50,98,85,70,49,79,46,80,73,53,57,75,56,83,64,41,79,36,87,82,42,82,41,58,40,66,60,48,26,50,56,49,53,68,38,95,52,34,80,47,56,48,54,47,78,52,85,72,40,44,29,30,39,32,29,50,83,62,56,60,62,59,52,49,51,60,33,52,77,74,38,62,67,93,64,44,53,57,16,48,29,77,34,97,64,83,50,61,41,100,86,72,45,75,32,78,86,69,57,74,86,77,36,66,55,69,68,92,45,51,72,60,87,45,73,62,33,44,52,46,30,52,48,49,23,67,58,54,69,46,98,55,86,56,33,31,64,46,43,46,57,85,63,71,43,43,74,70,44,41,43,48,38,29,40,51,42,16,72,75,68,47,33,44,56,43,48,38,54,43,72,78,22,42,21,34,50,45,40,43,50,49,57,68,72,37,83,47,53,68,34,78,80,79,77,50,62,75,63,27,72,86,53,41,79,34,62,46,32,72,59,34,46,53,51,49,53,53,37,65,74,62,75,37,58,48,83,49,49,48,65,47,77,44,81,44,82,47,85,73,64,65,68,34,44,40,52,12,51,37,51,44,32,47,67,28,55,38,51,26,26,28,43,48,71,58,97,88,40,64,29,32,38,28,51,56,56,92,78,42,75,69,75,63,43,76,45,82,42,52,86,89,44,42,68,58,52,54,55,53,60,48,57,56,62,60,51,50,68,84,36,52,42,58,50,40,38,37,37,33,63,54,86,35,40,33,37,44,35,38,31,31,31,43,67,32,31,40,88,68,16,53,59,41,50,53,54,46,32,53,55,28,27,56,40,35,70,73,66,60,73,87,84,82,71,78,84,67,76,45,52,66,45,12,44,23,44,39,51,51,66,67,30,47,44,73,88,36,81,86,26,54,35,26,52,33,42,54,50,51,51,62,74,53,58,87,61,65,78,70,70,48,63,82,64,98,60,84,82,53,80,52,57,82,78,80,81,86,85,80,92,79,88,74,56,67,69,51,52,49,52,43,45,51,51,13,57,78,66,80,50,42,53,65,35,51,51,49,31,51,49,52,53,50,40,36,75,59,47,30,45,42,71,42,43,33,30,33,74,43,68,66,64,62,54,76,74,50,64,74,48,44,28,48,44,58,37,54,44,74,42,61,43,72,56,68,88,76,62,54,71,67,58,37,32,53,51,33,41,53,37,49,34,54,49,56,54,43,58,86,43,52,42,66,60,49,48,62,72,65,60,59,79,80,55,64,43,55,56,57,70,36,90,43,75,100